Protein AF-0000000077142678 (afdb_homodimer)

Nearest PDB structures (foldseek):
  7cad-assembly1_B  TM=8.757E-01  e=7.107E-11  Mycolicibacterium smegmatis MC2 155
  8ja7-assembly1_B  TM=8.489E-01  e=1.391E-10  Mycobacterium tuberculosis H37Rv
  8hpn-assembly1_B  TM=8.546E-01  e=7.632E-10  Mycolicibacterium smegmatis MC2 155
  8y5f-assembly1_C  TM=8.752E-01  e=1.173E-08  Escherichia coli
  3d31-assembly1_C  TM=8.429E-01  e=1.971E-07  unclassified

pLDDT: mean 82.09, std 16.21, range [27.89, 98.5]

Foldseek 3Di:
DPPPPCVVPPVCPPVVVVVVVVVCVVVLVVLQLVCLLFADPVQAPDPDHDSDGDHGHCVLVCCLVVVVVQPLQAVLLQLLLLLLLVVLLVPQQVVLLVLLPDDPVSSVVLLVVLVVQLPPDLLVLLVVLLVVCVVVVNFAHSVSLSVSLNSNLNSVLNNQNNLLNNLPDCVQQVVCVVVVHDNVRCCVPPSCVSSVVSSVVSSLVSSLCSSQDDSNQVSRRDPRGHLNPVLVVCVVVVNSNNSSSSVNVSCVSVVVSVVVVVVVVVVCVCVSSVVD/DPPPPCVVPPVCPPVVVVVVVVVCVVVLVVLQLVCLLFADPVQAPDPDHDSDGDHGHCVLVCCLVVVVVQPLQAVLLQLLLLLLLVVLLVPQQVVLLVLLPDDPVSSVVLLVVLVVQLPPDLLVLLVVLLVVCVVVVNFAHSVSLSVSLNSNLNSVLNNQNNLLLNLPDCVQQVVCVVVVHDNVRCCVPPSCVSSVVSSVVSSLVSSLCSSQDDSNQVSRRDPRGHLNPVLVVCVVVVNSNNSSSSVNVSCVSVVVSVVVVVVVVVVCVCVSSVVD

Secondary structure (DSSP, 8-state):
-----THHHHHHHHHHHHHHHHHHHHHHHHHHHHHHHHB-HHHHSSSS--SS---B--HHHHHHHHH-TTHHHHHHHHHHHHHHHHHHHHHHHHHHHHHHTS-HHHHHHHHHHHHHHHHS-HHHHHHHHHHHHHHTT-TTSHHHHHHHHHHHHHHHHHHHHHHHHHTS-HHHHHHHHHTT--HHHHIIIIIHHHHHHHHHHHHHHHHHHHHH--HHHHHH-SSS--HHHHHHHHHHTT-HHHHHHHHHHHHHHHHHHHHHHHHHHHTTTTHHHHH-/-----THHHHHHHHHHHHHHHHHHHHHHHHHHHHHHHHB-HHHHSSSS--SS---B--HHHHHHHHH-TTHHHHHHHHHHHHHHHHHHHHHHHHHHHHHHHS-HHHHHHHHHHHHHHHHS-HHHHHHHHHHHHHHTT-TTSHHHHHHHHHHHHHHHHHHHHHHHHHTS-HHHHHHHHHTT--HHHHIIIIIHHHHHHHHHHHHHHHHHHHHH--HHHHHH-SSS--HHHHHHHHHHTT-HHHHHHHHHHHHHHHHHHHHHHHHHHHTTTTHHHHH-

InterPro domains:
  IPR000515 ABC transporter type 1, transmembrane domain MetI-like [PF00528] (94-265)
  IPR000515 ABC transporter type 1, transmembrane domain MetI-like [PS50928] (74-262)
  IPR000515 ABC transporter type 1, transmembrane domain MetI-like [cd06261] (101-259)
  IPR035906 MetI-like superfamily [G3DSA:1.10.3720.10] (2-266)
  IPR035906 MetI-like superfamily [SSF161098] (10-276)
  IPR050901 Binding-protein-dependent ABC transporter permease [PTHR32243] (4-276)

Organism: Thermoanaerobacter italicus (strain DSM 9252 / Ab9) (NCBI:txid580331)

Structure (mmCIF, N/CA/C/O backbone):
data_AF-0000000077142678-model_v1
#
loop_
_entity.id
_entity.type
_entity.pdbx_description
1 polymer 'Binding-protein-dependent transport systems inner membrane component'
#
loop_
_atom_site.group_PDB
_atom_site.id
_atom_site.type_symbol
_atom_site.label_atom_id
_atom_site.label_alt_id
_atom_site.label_comp_id
_atom_site.label_asym_id
_atom_site.label_entity_id
_atom_site.label_seq_id
_atom_site.pdbx_PDB_ins_code
_atom_site.Cartn_x
_atom_site.Cartn_y
_atom_site.Cartn_z
_atom_site.occupancy
_atom_site.B_iso_or_equiv
_atom_site.auth_seq_id
_atom_site.auth_comp_id
_atom_site.auth_asym_id
_atom_site.auth_atom_id
_atom_site.pdbx_PDB_model_num
ATOM 1 N N . MET A 1 1 ? -39.344 22.703 24.969 1 28.28 1 MET A N 1
ATOM 2 C CA . MET A 1 1 ? -39.375 21.438 24.25 1 28.28 1 MET A CA 1
ATOM 3 C C . MET A 1 1 ? -38.25 21.344 23.25 1 28.28 1 MET A C 1
ATOM 5 O O . MET A 1 1 ? -38.156 22.141 22.312 1 28.28 1 MET A O 1
ATOM 9 N N . ARG A 1 2 ? -37.031 21.062 23.641 1 35.22 2 ARG A N 1
ATOM 10 C CA . ARG A 1 2 ? -35.688 21.172 23.062 1 35.22 2 ARG A CA 1
ATOM 11 C C . ARG A 1 2 ? -35.594 20.406 21.734 1 35.22 2 ARG A C 1
ATOM 13 O O . ARG A 1 2 ? -35.938 19.234 21.688 1 35.22 2 ARG A O 1
ATOM 20 N N . LYS A 1 3 ? -35.781 21.188 20.656 1 38.03 3 LYS A N 1
ATOM 21 C CA . LYS A 1 3 ? -35.812 20.734 19.266 1 38.03 3 LYS A CA 1
ATOM 22 C C . LYS A 1 3 ? -34.75 19.672 19.016 1 38.03 3 LYS A C 1
ATOM 24 O O . LYS A 1 3 ? -33.562 19.938 19.156 1 38.03 3 LYS A O 1
ATOM 29 N N . VAL A 1 4 ? -35.031 18.5 19.391 1 41.47 4 VAL A N 1
ATOM 30 C CA . VAL A 1 4 ? -34.281 17.281 19.078 1 41.47 4 VAL A CA 1
ATOM 31 C C . VAL A 1 4 ? -33.844 17.328 17.609 1 41.47 4 VAL A C 1
ATOM 33 O O . VAL A 1 4 ? -34.688 17.391 16.703 1 41.47 4 VAL A O 1
ATOM 36 N N . ASP A 1 5 ? -32.781 18.031 17.328 1 39.75 5 ASP A N 1
ATOM 37 C CA . ASP A 1 5 ? -32.25 18.375 16.016 1 39.75 5 ASP A CA 1
ATOM 38 C C . ASP A 1 5 ? -32.312 17.188 15.062 1 39.75 5 ASP A C 1
ATOM 40 O O . ASP A 1 5 ? -31.688 16.156 15.312 1 39.75 5 ASP A O 1
ATOM 44 N N . ILE A 1 6 ? -33.438 16.922 14.406 1 39.38 6 ILE A N 1
ATOM 45 C CA . ILE A 1 6 ? -33.875 15.992 13.375 1 39.38 6 ILE A CA 1
ATOM 46 C C . ILE A 1 6 ? -32.719 15.617 12.477 1 39.38 6 ILE A C 1
ATOM 48 O O . ILE A 1 6 ? -32.781 14.656 11.711 1 39.38 6 ILE A O 1
ATOM 52 N N . SER A 1 7 ? -31.859 16.562 12.297 1 41.69 7 SER A N 1
ATOM 53 C CA . SER A 1 7 ? -30.672 16.344 11.477 1 41.69 7 SER A CA 1
ATOM 54 C C . SER A 1 7 ? -29.875 15.133 11.969 1 41.69 7 SER A C 1
ATOM 56 O O . SER A 1 7 ? -29.156 14.492 11.195 1 41.69 7 SER A O 1
ATOM 58 N N . GLU A 1 8 ? -29.938 14.828 13.234 1 46.62 8 GLU A N 1
ATOM 59 C CA . GLU A 1 8 ? -29.312 13.68 13.898 1 46.62 8 GLU A CA 1
ATOM 60 C C . GLU A 1 8 ? -29.969 12.375 13.461 1 46.62 8 GLU A C 1
ATOM 62 O O . GLU A 1 8 ? -29.297 11.344 13.359 1 46.62 8 GLU A O 1
ATOM 67 N N . LYS A 1 9 ? -31.328 12.336 13.258 1 45.03 9 LYS A N 1
ATOM 68 C CA . LYS A 1 9 ? -32.062 11.094 13.086 1 45.03 9 LYS A CA 1
ATOM 69 C C . LYS A 1 9 ? -31.859 10.523 11.688 1 45.03 9 LYS A C 1
ATOM 71 O O . LYS A 1 9 ? -31.781 9.305 11.508 1 45.03 9 LYS A O 1
ATOM 76 N N . ILE A 1 10 ? -32.188 11.336 10.703 1 43.81 10 ILE A N 1
ATOM 77 C CA . ILE A 1 10 ? -32.312 10.883 9.32 1 43.81 10 ILE A CA 1
ATOM 78 C C . ILE A 1 10 ? -30.938 10.406 8.828 1 43.81 10 ILE A C 1
ATOM 80 O O . ILE A 1 10 ? -30.844 9.398 8.117 1 43.81 10 ILE A O 1
ATOM 84 N N . SER A 1 11 ? -29.922 11.211 8.984 1 48.31 11 SER A N 1
ATOM 85 C CA . SER A 1 11 ? -28.531 10.953 8.578 1 48.31 11 SER A CA 1
ATOM 86 C C . SER A 1 11 ? -28.078 9.578 9.055 1 48.31 11 SER A C 1
ATOM 88 O O . SER A 1 11 ? -27.203 8.961 8.422 1 48.31 11 SER A O 1
ATOM 90 N N . ASN A 1 12 ? -28.688 9.117 10.078 1 49.88 12 ASN A N 1
ATOM 91 C CA . ASN A 1 12 ? -28.328 7.898 10.805 1 49.88 12 ASN A CA 1
ATOM 92 C C . ASN A 1 12 ? -28.781 6.648 10.055 1 49.88 12 ASN A C 1
ATOM 94 O O . ASN A 1 12 ? -28.062 5.637 10.055 1 49.88 12 ASN A O 1
ATOM 98 N N . THR A 1 13 ? -30.047 6.727 9.492 1 50.91 13 THR A N 1
ATOM 99 C CA . THR A 1 13 ? -30.656 5.441 9.164 1 50.91 13 THR A CA 1
ATOM 100 C C . THR A 1 13 ? -30.047 4.863 7.891 1 50.91 13 THR A C 1
ATOM 102 O O . THR A 1 13 ? -29.734 3.674 7.828 1 50.91 13 THR A O 1
ATOM 105 N N . ALA A 1 14 ? -30.047 5.711 6.848 1 52.66 14 ALA A N 1
ATOM 106 C CA . ALA A 1 14 ? -29.641 5.098 5.582 1 52.66 14 ALA A CA 1
ATOM 107 C C . ALA A 1 14 ? -28.156 4.801 5.562 1 52.66 14 ALA A C 1
ATOM 109 O O . ALA A 1 14 ? -27.703 3.863 4.898 1 52.66 14 ALA A O 1
ATOM 110 N N . TYR A 1 15 ? -27.375 5.547 6.281 1 52.34 15 TYR A N 1
ATOM 111 C CA . TYR A 1 15 ? -25.922 5.469 6.215 1 52.34 15 TYR A CA 1
ATOM 112 C C . TYR A 1 15 ? -25.391 4.32 7.066 1 52.34 15 TYR A C 1
ATOM 114 O O . TYR A 1 15 ? -24.344 3.752 6.773 1 52.34 15 TYR A O 1
ATOM 122 N N . ILE A 1 16 ? -26.266 3.979 8.023 1 58.66 16 ILE A N 1
ATOM 123 C CA . ILE A 1 16 ? -25.906 2.904 8.938 1 58.66 16 ILE A CA 1
ATOM 124 C C . ILE A 1 16 ? -25.844 1.579 8.188 1 58.66 16 ILE A C 1
ATOM 126 O O . ILE A 1 16 ? -24.875 0.837 8.289 1 58.66 16 ILE A O 1
ATOM 130 N N . PRO A 1 17 ? -26.75 1.498 7.281 1 60.91 17 PRO A N 1
ATOM 131 C CA . PRO A 1 17 ? -26.672 0.227 6.559 1 60.91 17 PRO A CA 1
ATOM 132 C C . PRO A 1 17 ? -25.453 0.141 5.652 1 60.91 17 PRO A C 1
ATOM 134 O O . PRO A 1 17 ? -24.828 -0.924 5.535 1 60.91 17 PRO A O 1
ATOM 137 N N . ILE A 1 18 ? -25.125 1.227 5.137 1 59.34 18 ILE A N 1
ATOM 138 C CA . ILE A 1 18 ? -23.984 1.219 4.23 1 59.34 18 ILE A CA 1
ATOM 139 C C . ILE A 1 18 ? -22.703 0.985 5.023 1 59.34 18 ILE A C 1
ATOM 141 O O . ILE A 1 18 ? -21.844 0.214 4.605 1 59.34 18 ILE A O 1
ATOM 145 N N . ALA A 1 19 ? -22.656 1.664 6.098 1 60.16 19 ALA A N 1
ATOM 146 C CA . ALA A 1 19 ? -21.5 1.464 6.965 1 60.16 19 ALA A CA 1
ATOM 147 C C . ALA A 1 19 ? -21.422 0.019 7.445 1 60.16 19 ALA A C 1
ATOM 149 O O . ALA A 1 19 ? -20.328 -0.558 7.52 1 60.16 19 ALA A O 1
ATOM 150 N N . ILE A 1 20 ? -22.484 -0.548 7.707 1 63 20 ILE A N 1
ATOM 151 C CA . ILE A 1 20 ? -22.547 -1.926 8.18 1 63 20 ILE A CA 1
ATOM 152 C C . ILE A 1 20 ? -22.125 -2.879 7.062 1 63 20 ILE A C 1
ATOM 154 O O . ILE A 1 20 ? -21.359 -3.816 7.293 1 63 20 ILE A O 1
ATOM 158 N N . ILE A 1 21 ? -22.547 -2.586 5.941 1 65.31 21 ILE A N 1
ATOM 159 C CA . ILE A 1 21 ? -22.219 -3.438 4.805 1 65.31 21 ILE A CA 1
ATOM 160 C C . ILE A 1 21 ? -20.719 -3.383 4.535 1 65.31 21 ILE A C 1
ATOM 162 O O . ILE A 1 21 ? -20.078 -4.418 4.32 1 65.31 21 ILE A O 1
ATOM 166 N N . ALA A 1 22 ? -20.281 -2.191 4.598 1 61.09 22 ALA A N 1
ATOM 167 C CA . ALA A 1 22 ? -18.844 -2.031 4.379 1 61.09 22 ALA A CA 1
ATOM 168 C C . ALA A 1 22 ? -18.031 -2.756 5.457 1 61.09 22 ALA A C 1
ATOM 170 O O . ALA A 1 22 ? -17.047 -3.422 5.16 1 61.09 22 ALA A O 1
ATOM 171 N N . ALA A 1 23 ? -18.516 -2.643 6.668 1 63.31 23 ALA A N 1
ATOM 172 C CA . ALA A 1 23 ? -17.859 -3.312 7.781 1 63.31 23 ALA A CA 1
ATOM 173 C C . ALA A 1 23 ? -17.922 -4.828 7.621 1 63.31 23 ALA A C 1
ATOM 175 O O . ALA A 1 23 ? -16.922 -5.523 7.863 1 63.31 23 ALA A O 1
ATOM 176 N N . ILE A 1 24 ? -19 -5.293 7.195 1 67 24 ILE A N 1
ATOM 177 C CA . ILE A 1 24 ? -19.188 -6.727 7.016 1 67 24 ILE A CA 1
ATOM 178 C C . ILE A 1 24 ? -18.281 -7.238 5.902 1 67 24 ILE A C 1
ATOM 180 O O . ILE A 1 24 ? -17.625 -8.273 6.051 1 67 24 ILE A O 1
ATOM 184 N N . LEU A 1 25 ? -18.188 -6.488 4.895 1 66.12 25 LEU A N 1
ATOM 185 C CA . LEU A 1 25 ? -17.375 -6.895 3.758 1 66.12 25 LEU A CA 1
ATOM 186 C C . LEU A 1 25 ? -15.898 -6.945 4.145 1 66.12 25 LEU A C 1
ATOM 188 O O . LEU A 1 25 ? -15.148 -7.781 3.631 1 66.12 25 LEU A O 1
ATOM 192 N N . MET A 1 26 ? -15.602 -6.16 5.082 1 63.47 26 MET A N 1
ATOM 193 C CA . MET A 1 26 ? -14.211 -6.098 5.516 1 63.47 26 MET A CA 1
ATOM 194 C C . MET A 1 26 ? -13.891 -7.223 6.488 1 63.47 26 MET A C 1
ATOM 196 O O . MET A 1 26 ? -12.758 -7.723 6.52 1 63.47 26 MET A O 1
ATOM 200 N N . ILE A 1 27 ? -14.875 -7.625 7.27 1 72.94 27 ILE A N 1
ATOM 201 C CA . ILE A 1 27 ? -14.672 -8.586 8.344 1 72.94 27 ILE A CA 1
ATOM 202 C C . ILE A 1 27 ? -14.797 -10.008 7.797 1 72.94 27 ILE A C 1
ATOM 204 O O . ILE A 1 27 ? -14.164 -10.938 8.312 1 72.94 27 ILE A O 1
ATOM 208 N N . ILE A 1 28 ? -15.414 -10.141 6.73 1 78.44 28 ILE A N 1
ATOM 209 C CA . ILE A 1 28 ? -15.734 -11.461 6.195 1 78.44 28 ILE A CA 1
ATOM 210 C C . ILE A 1 28 ? -14.445 -12.195 5.824 1 78.44 28 ILE A C 1
ATOM 212 O O . ILE A 1 28 ? -14.242 -13.344 6.211 1 78.44 28 ILE A O 1
ATOM 216 N N . PRO A 1 29 ? -13.57 -11.531 5.117 1 77.19 29 PRO A N 1
ATOM 217 C CA . PRO A 1 29 ? -12.352 -12.266 4.762 1 77.19 29 PRO A CA 1
ATOM 218 C C . PRO A 1 29 ? -11.523 -12.664 5.98 1 77.19 29 PRO A C 1
ATOM 220 O O . PRO A 1 29 ? -10.914 -13.734 5.996 1 77.19 29 PRO A O 1
ATOM 223 N N . VAL A 1 30 ? -11.492 -11.844 6.898 1 77.75 30 VAL A N 1
ATOM 224 C CA . VAL A 1 30 ? -10.75 -12.125 8.117 1 77.75 30 VAL A CA 1
ATOM 225 C C . VAL A 1 30 ? -11.391 -13.305 8.852 1 77.75 30 VAL A C 1
ATOM 227 O O . VAL A 1 30 ? -10.688 -14.18 9.367 1 77.75 30 VAL A O 1
ATOM 230 N N . TYR A 1 31 ? -12.688 -13.219 8.883 1 81.38 31 TYR A N 1
ATOM 231 C CA . TYR A 1 31 ? -13.438 -14.305 9.508 1 81.38 31 TYR A CA 1
ATOM 232 C C . TYR A 1 31 ? -13.156 -15.633 8.805 1 81.38 31 TYR A C 1
ATOM 234 O O . TYR A 1 31 ? -12.906 -16.641 9.461 1 81.38 31 TYR A O 1
ATOM 242 N N . ILE A 1 32 ? -13.148 -15.68 7.594 1 82.75 32 ILE A N 1
ATOM 243 C CA . ILE A 1 32 ? -12.93 -16.891 6.816 1 82.75 32 ILE A CA 1
ATOM 244 C C . ILE A 1 32 ? -11.508 -17.406 7.059 1 82.75 32 ILE A C 1
ATOM 246 O O . ILE A 1 32 ? -11.297 -18.609 7.195 1 82.75 32 ILE A O 1
ATOM 250 N N . LEU A 1 33 ? -10.609 -16.484 7.023 1 85.12 33 LEU A N 1
ATOM 251 C CA . LEU A 1 33 ? -9.219 -16.828 7.281 1 85.12 33 LEU A CA 1
ATOM 252 C C . LEU A 1 33 ? -9.078 -17.547 8.625 1 85.12 33 LEU A C 1
ATOM 254 O O . LEU A 1 33 ? -8.445 -18.594 8.711 1 85.12 33 LEU A O 1
ATOM 258 N N . PHE A 1 34 ? -9.656 -17.031 9.602 1 86.06 34 PHE A N 1
ATOM 259 C CA . PHE A 1 34 ? -9.547 -17.578 10.945 1 86.06 34 PHE A CA 1
ATOM 260 C C . PHE A 1 34 ? -10.273 -18.922 11.039 1 86.06 34 PHE A C 1
ATOM 262 O O . PHE A 1 34 ? -9.758 -19.875 11.625 1 86.06 34 PHE A O 1
ATOM 269 N N . ILE A 1 35 ? -11.406 -19.016 10.453 1 87.12 35 ILE A N 1
ATOM 270 C CA . ILE A 1 35 ? -12.188 -20.234 10.523 1 87.12 35 ILE A CA 1
ATOM 271 C C . ILE A 1 35 ? -11.461 -21.344 9.766 1 87.12 35 ILE A C 1
ATOM 273 O O . ILE A 1 35 ? -11.445 -22.5 10.203 1 87.12 35 ILE A O 1
ATOM 277 N N . THR A 1 36 ? -10.867 -20.984 8.703 1 87.62 36 THR A N 1
ATOM 278 C CA . THR A 1 36 ? -10.156 -21.984 7.906 1 87.62 36 THR A CA 1
ATOM 279 C C . THR A 1 36 ? -8.93 -22.5 8.656 1 87.62 36 THR A C 1
ATOM 281 O O . THR A 1 36 ? -8.57 -23.672 8.539 1 87.62 36 THR A O 1
ATOM 284 N N . SER A 1 37 ? -8.281 -21.656 9.406 1 92.12 37 SER A N 1
ATOM 285 C CA . SER A 1 37 ? -7.078 -22.062 10.141 1 92.12 37 SER A CA 1
ATOM 286 C C . SER A 1 37 ? -7.418 -23.016 11.273 1 92.12 37 SER A C 1
ATOM 288 O O . SER A 1 37 ? -6.531 -23.688 11.805 1 92.12 37 SER A O 1
ATOM 290 N N . PHE A 1 38 ? -8.719 -23.141 11.617 1 93.62 38 PHE A N 1
ATOM 291 C CA . PHE A 1 38 ? -9.133 -24 12.711 1 93.62 38 PHE A CA 1
ATOM 292 C C . PHE A 1 38 ? -10.086 -25.094 12.219 1 93.62 38 PHE A C 1
ATOM 294 O O . PHE A 1 38 ? -10.539 -25.922 13.008 1 93.62 38 PHE A O 1
ATOM 301 N N . ALA A 1 39 ? -10.336 -25.094 11.039 1 90.5 39 ALA A N 1
ATOM 302 C CA . ALA A 1 39 ? -11.367 -25.984 10.508 1 90.5 39 ALA A CA 1
ATOM 303 C C . ALA A 1 39 ? -10.82 -27.391 10.328 1 90.5 39 ALA A C 1
ATOM 305 O O . ALA A 1 39 ? -9.625 -27.578 10.07 1 90.5 39 ALA A O 1
ATOM 306 N N . MET A 1 40 ? -11.758 -28.344 10.391 1 91.19 40 MET A N 1
ATOM 307 C CA . MET A 1 40 ? -11.438 -29.703 9.953 1 91.19 40 MET A CA 1
ATOM 308 C C . MET A 1 40 ? -11.391 -29.781 8.43 1 91.19 40 MET A C 1
ATOM 310 O O . MET A 1 40 ? -12.227 -29.188 7.746 1 91.19 40 MET A O 1
ATOM 314 N N . PRO A 1 41 ? -10.359 -30.391 8.016 1 87.69 41 PRO A N 1
ATOM 315 C CA . PRO A 1 41 ? -10.211 -30.453 6.559 1 87.69 41 PRO A CA 1
ATOM 316 C C . PRO A 1 41 ? -11.492 -30.891 5.852 1 87.69 41 PRO A C 1
ATOM 318 O O . PRO A 1 41 ? -11.812 -30.375 4.773 1 87.69 41 PRO A O 1
ATOM 321 N N . SER A 1 42 ? -12.273 -31.75 6.406 1 84.75 42 SER A N 1
ATOM 322 C CA . SER A 1 42 ? -13.492 -32.281 5.801 1 84.75 42 SER A CA 1
ATOM 323 C C . SER A 1 42 ? -14.562 -31.188 5.676 1 84.75 42 SER A C 1
ATOM 325 O O . SER A 1 42 ? -15.453 -31.281 4.828 1 84.75 42 SER A O 1
ATOM 327 N N . ASP A 1 43 ? -14.438 -30.156 6.469 1 82.94 43 ASP A N 1
ATOM 328 C CA . ASP A 1 43 ? -15.438 -29.109 6.48 1 82.94 43 ASP A CA 1
ATOM 329 C C . ASP A 1 43 ? -15.172 -28.078 5.375 1 82.94 43 ASP A C 1
ATOM 331 O O . ASP A 1 43 ? -16.078 -27.344 4.973 1 82.94 43 ASP A O 1
ATOM 335 N N . ILE A 1 44 ? -13.977 -28.078 4.93 1 78.81 44 ILE A N 1
ATOM 336 C CA . ILE A 1 44 ? -13.562 -27.062 3.967 1 78.81 44 ILE A CA 1
ATOM 337 C C . ILE A 1 44 ? -13.43 -27.688 2.58 1 78.81 44 ILE A C 1
ATOM 339 O O . ILE A 1 44 ? -13.805 -27.062 1.578 1 78.81 44 ILE A O 1
ATOM 343 N N . LEU A 1 45 ? -12.859 -28.812 2.625 1 76.88 45 LEU A N 1
ATOM 344 C CA . LEU A 1 45 ? -12.586 -29.484 1.351 1 76.88 45 LEU A CA 1
ATOM 345 C C . LEU A 1 45 ? -13.836 -30.172 0.82 1 76.88 45 LEU A C 1
ATOM 347 O O . LEU A 1 45 ? -13.906 -31.406 0.784 1 76.88 45 LEU A O 1
ATOM 351 N N . LYS A 1 46 ? -14.898 -29.469 0.718 1 74 46 LYS A N 1
ATOM 352 C CA . LYS A 1 46 ? -16.141 -29.953 0.125 1 74 46 LYS A CA 1
ATOM 353 C C . LYS A 1 46 ? -16.625 -29 -0.979 1 74 46 LYS A C 1
ATOM 355 O O . LYS A 1 46 ? -16.203 -27.844 -1.038 1 74 46 LYS A O 1
ATOM 360 N N . PRO A 1 47 ? -17.375 -29.562 -1.835 1 68.25 47 PRO A N 1
ATOM 361 C CA . PRO A 1 47 ? -17.812 -28.75 -2.975 1 68.25 47 PRO A CA 1
ATOM 362 C C . PRO A 1 47 ? -18.469 -27.438 -2.551 1 68.25 47 PRO A C 1
ATOM 364 O O . PRO A 1 47 ? -18.281 -26.406 -3.207 1 68.25 47 PRO A O 1
ATOM 367 N N . HIS A 1 48 ? -19.219 -27.5 -1.458 1 69.25 48 HIS A N 1
ATOM 368 C CA . HIS A 1 48 ? -19.844 -26.297 -0.897 1 69.25 48 HIS A CA 1
ATOM 369 C C . HIS A 1 48 ? -19.406 -26.078 0.547 1 69.25 48 HIS A C 1
ATOM 371 O O . HIS A 1 48 ? -20.078 -26.531 1.479 1 69.25 48 HIS A O 1
ATOM 377 N N . PRO A 1 49 ? -18.234 -25.391 0.623 1 65.44 49 PRO A N 1
ATOM 378 C CA . PRO A 1 49 ? -17.734 -25.219 1.985 1 65.44 49 PRO A CA 1
ATOM 379 C C . PRO A 1 49 ? -18.672 -24.406 2.865 1 65.44 49 PRO A C 1
ATOM 381 O O . PRO A 1 49 ? -19.328 -23.469 2.379 1 65.44 49 PRO A O 1
ATOM 384 N N . ASP A 1 50 ? -18.75 -24.766 4.066 1 67.31 50 ASP A N 1
ATOM 385 C CA . ASP A 1 50 ? -19.609 -24.109 5.031 1 67.31 50 ASP A CA 1
ATOM 386 C C . ASP A 1 50 ? -19.047 -22.75 5.43 1 67.31 50 ASP A C 1
ATOM 388 O O . ASP A 1 50 ? -17.828 -22.594 5.59 1 67.31 50 ASP A O 1
ATOM 392 N N . PHE A 1 51 ? -19.922 -21.859 5.383 1 73.69 51 PHE A N 1
ATOM 393 C CA . PHE A 1 51 ? -19.516 -20.531 5.863 1 73.69 51 PHE A CA 1
ATOM 394 C C . PHE A 1 51 ? -19.328 -20.547 7.375 1 73.69 51 PHE A C 1
ATOM 396 O O . PHE A 1 51 ? -18.469 -19.844 7.902 1 73.69 51 PHE A O 1
ATOM 403 N N . PHE A 1 52 ? -20.047 -21.375 7.945 1 78.12 52 PHE A N 1
ATOM 404 C CA . PHE A 1 52 ? -19.922 -21.562 9.383 1 78.12 52 PHE A CA 1
ATOM 405 C C . PHE A 1 52 ? -19.422 -22.969 9.711 1 78.12 52 PHE A C 1
ATOM 407 O O . PHE A 1 52 ? -19.984 -23.953 9.242 1 78.12 52 PHE A O 1
ATOM 414 N N . ILE A 1 53 ? -18.266 -23.016 10.391 1 77.12 53 ILE A N 1
ATOM 415 C CA . ILE A 1 53 ? -17.734 -24.312 10.766 1 77.12 53 ILE A CA 1
ATOM 416 C C . ILE A 1 53 ? -18.219 -24.688 12.172 1 77.12 53 ILE A C 1
ATOM 418 O O . ILE A 1 53 ? -18.391 -23.812 13.023 1 77.12 53 ILE A O 1
ATOM 422 N N . THR A 1 54 ? -18.453 -26.047 12.281 1 79.69 54 THR A N 1
ATOM 423 C CA . THR A 1 54 ? -18.969 -26.516 13.562 1 79.69 54 THR A CA 1
ATOM 424 C C . THR A 1 54 ? -17.891 -27.297 14.32 1 79.69 54 THR A C 1
ATOM 426 O O . THR A 1 54 ? -18 -27.5 15.531 1 79.69 54 THR A O 1
ATOM 429 N N . ARG A 1 55 ? -16.969 -27.875 13.719 1 88.5 55 ARG A N 1
ATOM 430 C CA . ARG A 1 55 ? -15.875 -28.594 14.352 1 88.5 55 ARG A CA 1
ATOM 431 C C . ARG A 1 55 ? -14.555 -27.859 14.188 1 88.5 55 ARG A C 1
ATOM 433 O O . ARG A 1 55 ? -14.242 -27.359 13.102 1 88.5 55 ARG A O 1
ATOM 440 N N . PHE A 1 56 ? -13.812 -27.688 15.383 1 92.56 56 PHE A N 1
ATOM 441 C CA . PHE A 1 56 ? -12.555 -26.953 15.414 1 92.56 56 PHE A CA 1
ATOM 442 C C . PHE A 1 56 ? -11.391 -27.891 15.766 1 92.56 56 PHE A C 1
ATOM 444 O O . PHE A 1 56 ? -11.57 -28.859 16.5 1 92.56 56 PHE A O 1
ATOM 451 N N . THR A 1 57 ? -10.266 -27.641 15.125 1 94.25 57 THR A N 1
ATOM 452 C CA . THR A 1 57 ? -9.039 -28.359 15.461 1 94.25 57 THR A CA 1
ATOM 453 C C . THR A 1 57 ? -7.863 -27.406 15.594 1 94.25 57 THR A C 1
ATOM 455 O O . THR A 1 57 ? -7.867 -26.312 15 1 94.25 57 THR A O 1
ATOM 458 N N . LEU A 1 58 ? -6.91 -27.781 16.406 1 95.06 58 LEU A N 1
ATOM 459 C CA . LEU A 1 58 ? -5.68 -27.016 16.547 1 95.06 58 LEU A CA 1
ATOM 460 C C . LEU A 1 58 ? -4.527 -27.703 15.805 1 95.06 58 LEU A C 1
ATOM 462 O O . LEU A 1 58 ? -3.381 -27.25 15.898 1 95.06 58 LEU A O 1
ATOM 466 N N . ASP A 1 59 ? -4.824 -28.656 15.047 1 95.31 59 ASP A N 1
ATOM 467 C CA . ASP A 1 59 ? -3.809 -29.469 14.391 1 95.31 59 ASP A CA 1
ATOM 468 C C . ASP A 1 59 ? -3.004 -28.641 13.391 1 95.31 59 ASP A C 1
ATOM 470 O O . ASP A 1 59 ? -1.789 -28.812 13.273 1 95.31 59 ASP A O 1
ATOM 474 N N . HIS A 1 60 ? -3.652 -27.781 12.695 1 95.38 60 HIS A N 1
ATOM 475 C CA . HIS A 1 60 ? -2.953 -26.953 11.711 1 95.38 60 HIS A CA 1
ATOM 476 C C . HIS A 1 60 ? -1.937 -26.047 12.383 1 95.38 60 HIS A C 1
ATOM 478 O O . HIS A 1 60 ? -0.823 -25.875 11.883 1 95.38 60 HIS A O 1
ATOM 484 N N . TRP A 1 61 ? -2.367 -25.531 13.477 1 96.06 61 TRP A N 1
ATOM 485 C CA . TRP A 1 61 ? -1.48 -24.656 14.242 1 96.06 61 TRP A CA 1
ATOM 486 C C . TRP A 1 61 ? -0.311 -25.453 14.82 1 96.06 61 TRP A C 1
ATOM 488 O O . TRP A 1 61 ? 0.838 -25.016 14.758 1 96.06 61 TRP A O 1
ATOM 498 N N . LYS A 1 62 ? -0.635 -26.578 15.328 1 96.12 62 LYS A N 1
ATOM 499 C CA . LYS A 1 62 ? 0.419 -27.438 15.859 1 96.12 62 LYS A CA 1
ATOM 500 C C . LYS A 1 62 ? 1.422 -27.812 14.766 1 96.12 62 LYS A C 1
ATOM 502 O O . LYS A 1 62 ? 2.635 -27.734 14.984 1 96.12 62 LYS A O 1
ATOM 507 N N . ASP A 1 63 ? 0.929 -28.172 13.68 1 94.62 63 ASP A N 1
ATOM 508 C CA . ASP A 1 63 ? 1.78 -28.562 12.562 1 94.62 63 ASP A CA 1
ATOM 509 C C . ASP A 1 63 ? 2.691 -27.422 12.125 1 94.62 63 ASP A C 1
ATOM 511 O O . ASP A 1 63 ? 3.889 -27.625 11.906 1 94.62 63 ASP A O 1
ATOM 515 N N . VAL A 1 64 ? 2.158 -26.25 12.008 1 95 64 VAL A N 1
ATOM 516 C CA . VAL A 1 64 ? 2.904 -25.078 11.547 1 95 64 VAL A CA 1
ATOM 517 C C . VAL A 1 64 ? 3.994 -24.734 12.555 1 95 64 VAL A C 1
ATOM 519 O O . VAL A 1 64 ? 5.145 -24.5 12.18 1 95 64 VAL A O 1
ATOM 522 N N . PHE A 1 65 ? 3.729 -24.812 13.828 1 95.88 65 PHE A N 1
ATOM 523 C CA . PHE A 1 65 ? 4.684 -24.391 14.844 1 95.88 65 PHE A CA 1
ATOM 524 C C . PHE A 1 65 ? 5.691 -25.484 15.133 1 95.88 65 PHE A C 1
ATOM 526 O O . PHE A 1 65 ? 6.875 -25.219 15.352 1 95.88 65 PHE A O 1
ATOM 533 N N . LEU A 1 66 ? 5.254 -26.703 15.07 1 94.88 66 LEU A N 1
ATOM 534 C CA . LEU A 1 66 ? 6.133 -27.828 15.398 1 94.88 66 LEU A CA 1
ATOM 535 C C . LEU A 1 66 ? 7.055 -28.156 14.234 1 94.88 66 LEU A C 1
ATOM 537 O O . LEU A 1 66 ? 8.156 -28.656 14.43 1 94.88 66 LEU A O 1
ATOM 541 N N . SER A 1 67 ? 6.605 -27.875 13.062 1 93.38 67 SER A N 1
ATOM 542 C CA . SER A 1 67 ? 7.469 -28.109 11.906 1 93.38 67 SER A CA 1
ATOM 543 C C . SER A 1 67 ? 8.719 -27.234 11.961 1 93.38 67 SER A C 1
ATOM 545 O O . SER A 1 67 ? 9.742 -27.578 11.375 1 93.38 67 SER A O 1
ATOM 547 N N . GLY A 1 68 ? 8.586 -26.062 12.625 1 92.81 68 GLY A N 1
ATOM 548 C CA . GLY A 1 68 ? 9.703 -25.125 12.727 1 92.81 68 GLY A CA 1
ATOM 549 C C . GLY A 1 68 ? 9.852 -24.25 11.508 1 92.81 68 GLY A C 1
ATOM 550 O O . GLY A 1 68 ? 10.586 -23.25 11.539 1 92.81 68 GLY A O 1
ATOM 551 N N . ASN A 1 69 ? 9.094 -24.484 10.461 1 94.44 69 ASN A N 1
ATOM 552 C CA . ASN A 1 69 ? 9.227 -23.797 9.18 1 94.44 69 ASN A CA 1
ATOM 553 C C . ASN A 1 69 ? 8.758 -22.344 9.266 1 94.44 69 ASN A C 1
ATOM 555 O O . ASN A 1 69 ? 9.086 -21.516 8.414 1 94.44 69 ASN A O 1
ATOM 559 N N . ILE A 1 70 ? 8.031 -22.047 10.305 1 95.88 70 ILE A N 1
ATOM 560 C CA . ILE A 1 70 ? 7.457 -20.719 10.414 1 95.88 70 ILE A CA 1
ATOM 561 C C . ILE A 1 70 ? 8.484 -19.766 11.031 1 95.88 70 ILE A C 1
ATOM 563 O O . ILE A 1 70 ? 8.43 -18.547 10.805 1 95.88 70 ILE A O 1
ATOM 567 N N . TRP A 1 71 ? 9.438 -20.188 11.727 1 96.69 71 TRP A N 1
ATOM 568 C CA . TRP A 1 71 ? 10.258 -19.344 12.586 1 96.69 71 TRP A CA 1
ATOM 569 C C . TRP A 1 71 ? 11.234 -18.516 11.758 1 96.69 71 TRP A C 1
ATOM 571 O O . TRP A 1 71 ? 11.383 -17.312 11.984 1 96.69 71 TRP A O 1
ATOM 581 N N . PRO A 1 72 ? 11.883 -19.125 10.773 1 96.81 72 PRO A N 1
ATOM 582 C CA . PRO A 1 72 ? 12.82 -18.312 9.992 1 96.81 72 PRO A CA 1
ATOM 583 C C . PRO A 1 72 ? 12.141 -17.156 9.258 1 96.81 72 PRO A C 1
ATOM 585 O O . PRO A 1 72 ? 12.562 -16 9.391 1 96.81 72 PRO A O 1
ATOM 588 N N . PRO A 1 73 ? 11.039 -17.422 8.555 1 97.31 73 PRO A N 1
ATOM 589 C CA . PRO A 1 73 ? 10.383 -16.297 7.898 1 97.31 73 PRO A CA 1
ATOM 590 C C . PRO A 1 73 ? 9.812 -15.281 8.891 1 97.31 73 PRO A C 1
ATOM 592 O O . PRO A 1 73 ? 9.781 -14.086 8.609 1 97.31 73 PRO A O 1
ATOM 595 N N . PHE A 1 74 ? 9.367 -15.766 9.984 1 97.19 74 PHE A N 1
ATOM 596 C CA . PHE A 1 74 ? 8.891 -14.875 11.031 1 97.19 74 PHE A CA 1
ATOM 597 C C . PHE A 1 74 ? 10.008 -13.953 11.508 1 97.19 74 PHE A C 1
ATOM 599 O O . PHE A 1 74 ? 9.812 -12.734 11.594 1 97.19 74 PHE A O 1
ATOM 606 N N . LYS A 1 75 ? 11.086 -14.492 11.828 1 97.25 75 LYS A N 1
ATOM 607 C CA . LYS A 1 75 ? 12.234 -13.719 12.281 1 97.25 75 LYS A CA 1
ATOM 608 C C . LYS A 1 75 ? 12.68 -12.719 11.219 1 97.25 75 LYS A C 1
ATOM 610 O O . LYS A 1 75 ? 12.977 -11.562 11.531 1 97.25 75 LYS A O 1
ATOM 615 N N . LYS A 1 76 ? 12.719 -13.18 10.016 1 98 76 LYS A N 1
ATOM 616 C CA . LYS A 1 76 ? 13.148 -12.297 8.93 1 98 76 LYS A CA 1
ATOM 617 C C . LYS A 1 76 ? 12.211 -11.102 8.797 1 98 76 LYS A C 1
ATOM 619 O O . LYS A 1 76 ? 12.664 -9.961 8.727 1 98 76 LYS A O 1
ATOM 624 N N . SER A 1 77 ? 10.906 -11.375 8.766 1 97.62 77 SER A N 1
ATOM 625 C CA . SER A 1 77 ? 9.93 -10.297 8.672 1 97.62 77 SER A CA 1
ATOM 626 C C . SER A 1 77 ? 10.055 -9.344 9.859 1 97.62 77 SER A C 1
ATOM 628 O O . SER A 1 77 ? 10 -8.125 9.695 1 97.62 77 SER A O 1
ATOM 630 N N . PHE A 1 78 ? 10.234 -9.906 11.008 1 97.25 78 PHE A N 1
ATOM 631 C CA . PHE A 1 78 ? 10.297 -9.109 12.227 1 97.25 78 PHE A CA 1
ATOM 632 C C . PHE A 1 78 ? 11.531 -8.211 12.219 1 97.25 78 PHE A C 1
ATOM 634 O O . PHE A 1 78 ? 11.438 -7.016 12.516 1 97.25 78 PHE A O 1
ATOM 641 N N . VAL A 1 79 ? 12.641 -8.734 11.922 1 98.25 79 VAL A N 1
ATOM 642 C CA . VAL A 1 79 ? 13.898 -7.988 11.93 1 98.25 79 VAL A CA 1
ATOM 643 C C . VAL A 1 79 ? 13.875 -6.914 10.844 1 98.25 79 VAL A C 1
ATOM 645 O O . VAL A 1 79 ? 14.242 -5.762 11.094 1 98.25 79 VAL A O 1
ATOM 648 N N . VAL A 1 80 ? 13.445 -7.258 9.656 1 98.38 80 VAL A N 1
ATOM 649 C CA . VAL A 1 80 ? 13.398 -6.312 8.547 1 98.38 80 VAL A CA 1
ATOM 650 C C . VAL A 1 80 ? 12.445 -5.168 8.883 1 98.38 80 VAL A C 1
ATOM 652 O O . VAL A 1 80 ? 12.773 -3.998 8.672 1 98.38 80 VAL A O 1
ATOM 655 N N . ALA A 1 81 ? 11.281 -5.52 9.414 1 97.81 81 ALA A N 1
ATOM 656 C CA . ALA A 1 81 ? 10.305 -4.488 9.758 1 97.81 81 ALA A CA 1
ATOM 657 C C . ALA A 1 81 ? 10.844 -3.559 10.844 1 97.81 81 ALA A C 1
ATOM 659 O O . ALA A 1 81 ? 10.688 -2.34 10.758 1 97.81 81 ALA A O 1
ATOM 660 N N . THR A 1 82 ? 11.484 -4.137 11.828 1 97.88 82 THR A N 1
ATOM 661 C CA . THR A 1 82 ? 11.992 -3.357 12.945 1 97.88 82 THR A CA 1
ATOM 662 C C . THR A 1 82 ? 13.148 -2.459 12.5 1 97.88 82 THR A C 1
ATOM 664 O O . THR A 1 82 ? 13.172 -1.269 12.82 1 97.88 82 THR A O 1
ATOM 667 N N . MET A 1 83 ? 14.055 -2.994 11.773 1 98.5 83 MET A N 1
ATOM 668 C CA . MET A 1 83 ? 15.188 -2.213 11.297 1 98.5 83 MET A CA 1
ATOM 669 C C . MET A 1 83 ? 14.734 -1.117 10.344 1 98.5 83 MET A C 1
ATOM 671 O O . MET A 1 83 ? 15.227 0.011 10.398 1 98.5 83 MET A O 1
ATOM 675 N N . THR A 1 84 ? 13.797 -1.441 9.422 1 98.06 84 THR A N 1
ATOM 676 C CA . THR A 1 84 ? 13.25 -0.446 8.516 1 98.06 84 THR A CA 1
ATOM 677 C C . THR A 1 84 ? 12.617 0.708 9.289 1 98.06 84 THR A C 1
ATOM 679 O O . THR A 1 84 ? 12.828 1.875 8.953 1 98.06 84 THR A O 1
ATOM 682 N N . THR A 1 85 ? 11.922 0.333 10.328 1 97.69 85 THR A N 1
ATOM 683 C CA . THR A 1 85 ? 11.234 1.337 11.133 1 97.69 85 THR A CA 1
ATOM 684 C C . THR A 1 85 ? 12.234 2.246 11.836 1 97.69 85 THR A C 1
ATOM 686 O O . THR A 1 85 ? 12.109 3.471 11.797 1 97.69 85 THR A O 1
ATOM 689 N N . ILE A 1 86 ? 13.211 1.691 12.453 1 97.94 86 ILE A N 1
ATOM 690 C CA . ILE A 1 86 ? 14.211 2.447 13.195 1 97.94 86 ILE A CA 1
ATOM 691 C C . ILE A 1 86 ? 14.938 3.406 12.258 1 97.94 86 ILE A C 1
ATOM 693 O O . ILE A 1 86 ? 15.039 4.605 12.531 1 97.94 86 ILE A O 1
ATOM 697 N N . ILE A 1 87 ? 15.359 2.941 11.164 1 96.44 87 ILE A N 1
ATOM 698 C CA . ILE A 1 87 ? 16.125 3.752 10.219 1 96.44 87 ILE A CA 1
ATOM 699 C C . ILE A 1 87 ? 15.219 4.816 9.602 1 96.44 87 ILE A C 1
ATOM 701 O O . ILE A 1 87 ? 15.625 5.973 9.453 1 96.44 87 ILE A O 1
ATOM 705 N N . ALA A 1 88 ? 14 4.441 9.266 1 95 88 ALA A N 1
ATOM 706 C CA . ALA A 1 88 ? 13.055 5.387 8.68 1 95 88 ALA A CA 1
ATOM 707 C C . ALA A 1 88 ? 12.781 6.555 9.625 1 95 88 ALA A C 1
ATOM 709 O O . ALA A 1 88 ? 12.766 7.715 9.203 1 95 88 ALA A O 1
ATOM 710 N N . ILE A 1 89 ? 12.594 6.23 10.875 1 94.75 89 ILE A N 1
ATOM 711 C CA . ILE A 1 89 ? 12.266 7.27 11.844 1 94.75 89 ILE A CA 1
ATOM 712 C C . ILE A 1 89 ? 13.477 8.172 12.062 1 94.75 89 ILE A C 1
ATOM 714 O O . ILE A 1 89 ? 13.344 9.398 12.125 1 94.75 89 ILE A O 1
ATOM 718 N N . ILE A 1 90 ? 14.648 7.621 12.18 1 92.94 90 ILE A N 1
ATOM 719 C CA . ILE A 1 90 ? 15.883 8.375 12.422 1 92.94 90 ILE A CA 1
ATOM 720 C C . ILE A 1 90 ? 16.125 9.352 11.273 1 92.94 90 ILE A C 1
ATOM 722 O O . ILE A 1 90 ? 16.547 10.484 11.492 1 92.94 90 ILE A O 1
ATOM 726 N N . ILE A 1 91 ? 15.75 8.961 10.07 1 90.12 91 ILE A N 1
ATOM 727 C CA . ILE A 1 91 ? 16.016 9.789 8.898 1 90.12 91 ILE A CA 1
ATOM 728 C C . ILE A 1 91 ? 14.844 10.727 8.648 1 90.12 91 ILE A C 1
ATOM 730 O O . ILE A 1 91 ? 15.039 11.922 8.422 1 90.12 91 ILE A O 1
ATOM 734 N N . ALA A 1 92 ? 13.633 10.211 8.75 1 91.81 92 ALA A N 1
ATOM 735 C CA . ALA A 1 92 ? 12.445 10.969 8.344 1 91.81 92 ALA A CA 1
ATOM 736 C C . ALA A 1 92 ? 12.102 12.047 9.367 1 91.81 92 ALA A C 1
ATOM 738 O O . ALA A 1 92 ? 11.609 13.117 9.008 1 91.81 92 ALA A O 1
ATOM 739 N N . ALA A 1 93 ? 12.32 11.773 10.625 1 91.12 93 ALA A N 1
ATOM 740 C CA . ALA A 1 93 ? 11.891 12.711 11.656 1 91.12 93 ALA A CA 1
ATOM 741 C C . ALA A 1 93 ? 12.602 14.055 11.508 1 91.12 93 ALA A C 1
ATOM 743 O O . ALA A 1 93 ? 11.961 15.094 11.367 1 91.12 93 ALA A O 1
ATOM 744 N N . PRO A 1 94 ? 13.93 14.078 11.539 1 87.44 94 PRO A N 1
ATOM 745 C CA . PRO A 1 94 ? 14.594 15.375 11.352 1 87.44 94 PRO A CA 1
ATOM 746 C C . PRO A 1 94 ? 14.266 16 10 1 87.44 94 PRO A C 1
ATOM 748 O O . PRO A 1 94 ? 14.117 17.234 9.906 1 87.44 94 PRO A O 1
ATOM 751 N N . ALA A 1 95 ? 14.164 15.203 8.938 1 86.88 95 ALA A N 1
ATOM 752 C CA . ALA A 1 95 ? 13.836 15.734 7.617 1 86.88 95 ALA A CA 1
ATOM 753 C C . ALA A 1 95 ? 12.453 16.375 7.605 1 86.88 95 ALA A C 1
ATOM 755 O O . ALA A 1 95 ? 12.266 17.453 7.039 1 86.88 95 ALA A O 1
ATOM 756 N N . ALA A 1 96 ? 11.531 15.656 8.18 1 90.25 96 ALA A N 1
ATOM 757 C CA . ALA A 1 96 ? 10.156 16.156 8.227 1 90.25 96 ALA A CA 1
ATOM 758 C C . ALA A 1 96 ? 10.07 17.453 9.023 1 90.25 96 ALA A C 1
ATOM 760 O O . ALA A 1 96 ? 9.266 18.328 8.703 1 90.25 96 ALA A O 1
ATOM 761 N N . TYR A 1 97 ? 10.82 17.578 10.062 1 88.75 97 TYR A N 1
ATOM 762 C CA . TYR A 1 97 ? 10.867 18.812 10.844 1 88.75 97 TYR A CA 1
ATOM 763 C C . TYR A 1 97 ? 11.312 19.984 9.977 1 88.75 97 TYR A C 1
ATOM 765 O O . TYR A 1 97 ? 10.68 21.047 9.992 1 88.75 97 TYR A O 1
ATOM 773 N N . VAL A 1 98 ? 12.352 19.734 9.297 1 85.44 98 VAL A N 1
ATOM 774 C CA . VAL A 1 98 ? 12.883 20.781 8.43 1 85.44 98 VAL A CA 1
ATOM 775 C C . VAL A 1 98 ? 11.852 21.141 7.367 1 85.44 98 VAL A C 1
ATOM 777 O O . VAL A 1 98 ? 11.617 22.328 7.102 1 85.44 98 VAL A O 1
ATOM 780 N N . ILE A 1 99 ? 11.258 20.203 6.762 1 86 99 ILE A N 1
ATOM 781 C CA . ILE A 1 99 ? 10.273 20.422 5.711 1 86 99 ILE A CA 1
ATOM 782 C C . ILE A 1 99 ? 9.078 21.203 6.27 1 86 99 ILE A C 1
ATOM 784 O O . ILE A 1 99 ? 8.562 22.109 5.617 1 86 99 ILE A O 1
ATOM 788 N N . ALA A 1 100 ? 8.711 20.859 7.465 1 86.62 100 ALA A N 1
ATOM 789 C CA . ALA A 1 100 ? 7.559 21.484 8.109 1 86.62 100 ALA A CA 1
ATOM 790 C C . ALA A 1 100 ? 7.809 22.984 8.328 1 86.62 100 ALA A C 1
ATOM 792 O O . ALA A 1 100 ? 6.859 23.766 8.453 1 86.62 100 ALA A O 1
ATOM 793 N N . ARG A 1 101 ? 9.023 23.375 8.383 1 85.62 101 ARG A N 1
ATOM 794 C CA . ARG A 1 101 ? 9.375 24.766 8.695 1 85.62 101 ARG A CA 1
ATOM 795 C C . ARG A 1 101 ? 9.719 25.547 7.434 1 85.62 101 ARG A C 1
ATOM 797 O O . ARG A 1 101 ? 10 26.734 7.496 1 85.62 101 ARG A O 1
ATOM 804 N N . LEU A 1 102 ? 9.719 24.922 6.34 1 83.38 102 LEU A N 1
ATOM 805 C CA . LEU A 1 102 ? 9.984 25.594 5.07 1 83.38 102 LEU A CA 1
ATOM 806 C C . LEU A 1 102 ? 8.812 26.484 4.684 1 83.38 102 LEU A C 1
ATOM 808 O O . LEU A 1 102 ? 7.691 26.297 5.16 1 83.38 102 LEU A O 1
ATOM 812 N N . PRO A 1 103 ? 9.258 27.5 3.824 1 84 103 PRO A N 1
ATOM 813 C CA . PRO A 1 103 ? 8.156 28.297 3.293 1 84 103 PRO A CA 1
ATOM 814 C C . PRO A 1 103 ? 7.133 27.453 2.527 1 84 103 PRO A C 1
ATOM 816 O O . PRO A 1 103 ? 7.492 26.438 1.927 1 84 103 PRO A O 1
ATOM 819 N N . TRP A 1 104 ? 5.988 27.922 2.484 1 80.62 104 TRP A N 1
ATOM 820 C CA . TRP A 1 104 ? 4.832 27.188 1.993 1 80.62 104 TRP A CA 1
ATOM 821 C C . TRP A 1 104 ? 5.07 26.688 0.568 1 80.62 104 TRP A C 1
ATOM 823 O O . TRP A 1 104 ? 4.777 25.531 0.245 1 80.62 104 TRP A O 1
ATOM 833 N N . LYS A 1 105 ? 5.625 27.453 -0.3 1 77.44 105 LYS A N 1
ATOM 834 C CA . LYS A 1 105 ? 5.805 27.078 -1.702 1 77.44 105 LYS A CA 1
ATOM 835 C C . LYS A 1 105 ? 6.789 25.922 -1.847 1 77.44 105 LYS A C 1
ATOM 837 O O . LYS A 1 105 ? 6.551 25 -2.619 1 77.44 105 LYS A O 1
ATOM 842 N N . ILE A 1 106 ? 7.793 25.969 -1.093 1 78.38 106 ILE A N 1
ATOM 843 C CA . ILE A 1 106 ? 8.805 24.922 -1.16 1 78.38 106 ILE A CA 1
ATOM 844 C C . ILE A 1 106 ? 8.297 23.672 -0.445 1 78.38 106 ILE A C 1
ATOM 846 O O . ILE A 1 106 ? 8.469 22.562 -0.937 1 78.38 106 ILE A O 1
ATOM 850 N N . LYS A 1 107 ? 7.629 23.875 0.659 1 81.44 107 LYS A N 1
ATOM 851 C CA . LYS A 1 107 ? 7.074 22.766 1.431 1 81.44 107 LYS A CA 1
ATOM 852 C C . LYS A 1 107 ? 6.082 21.953 0.597 1 81.44 107 LYS A C 1
ATOM 854 O O . LYS A 1 107 ? 6.145 20.719 0.574 1 81.44 107 LYS A O 1
ATOM 859 N N . TYR A 1 108 ? 5.414 22.641 -0.088 1 74.31 108 TYR A N 1
ATOM 860 C CA . TYR A 1 108 ? 4.395 22 -0.904 1 74.31 108 TYR A CA 1
ATOM 861 C C . TYR A 1 108 ? 5.027 21.141 -2 1 74.31 108 TYR A C 1
ATOM 863 O O . TYR A 1 108 ? 4.605 20.016 -2.236 1 74.31 108 TYR A O 1
ATOM 871 N N . ALA A 1 109 ? 5.938 21.75 -2.611 1 74.06 109 ALA A N 1
ATOM 872 C CA . ALA A 1 109 ? 6.625 21 -3.67 1 74.06 109 ALA A CA 1
ATOM 873 C C . ALA A 1 109 ? 7.285 19.75 -3.119 1 74.06 109 ALA A C 1
ATOM 875 O O . ALA A 1 109 ? 7.227 18.688 -3.742 1 74.06 109 ALA A O 1
ATOM 876 N N . VAL A 1 110 ? 7.793 19.891 -1.981 1 78.12 110 VAL A N 1
ATOM 877 C CA . VAL A 1 110 ? 8.484 18.766 -1.375 1 78.12 110 VAL A CA 1
ATOM 878 C C . VAL A 1 110 ? 7.469 17.703 -0.953 1 78.12 110 VAL A C 1
ATOM 880 O O . VAL A 1 110 ? 7.66 16.516 -1.214 1 78.12 110 VAL A O 1
ATOM 883 N N . VAL A 1 111 ? 6.453 18.094 -0.394 1 76.44 111 VAL A N 1
ATOM 884 C CA . VAL A 1 111 ? 5.422 17.188 0.08 1 76.44 111 VAL A CA 1
ATOM 885 C C . VAL A 1 111 ? 4.785 16.469 -1.107 1 76.44 111 VAL A C 1
ATOM 887 O O . VAL A 1 111 ? 4.527 15.258 -1.047 1 76.44 111 VAL A O 1
ATOM 890 N N . LEU A 1 112 ? 4.625 17.141 -2.164 1 72.44 112 LEU A N 1
ATOM 891 C CA . LEU A 1 112 ? 4.07 16.531 -3.373 1 72.44 112 LEU A CA 1
ATOM 892 C C . LEU A 1 112 ? 5.02 15.484 -3.943 1 72.44 112 LEU A C 1
ATOM 894 O O . LEU A 1 112 ? 4.574 14.445 -4.438 1 72.44 112 LEU A O 1
ATOM 898 N N . SER A 1 113 ? 6.211 15.82 -3.887 1 74.75 113 SER A N 1
ATOM 899 C CA . SER A 1 113 ? 7.207 14.867 -4.375 1 74.75 113 SER A CA 1
ATOM 900 C C . SER A 1 113 ? 7.211 13.594 -3.537 1 74.75 113 SER A C 1
ATOM 902 O O . SER A 1 113 ? 7.398 12.5 -4.066 1 74.75 113 SER A O 1
ATOM 904 N N . LEU A 1 114 ? 7.023 13.742 -2.258 1 75.06 114 LEU A N 1
ATOM 905 C CA . LEU A 1 114 ? 6.941 12.586 -1.378 1 75.06 114 LEU A CA 1
ATOM 906 C C . LEU A 1 114 ? 5.719 11.734 -1.713 1 75.06 114 LEU A C 1
ATOM 908 O O . LEU A 1 114 ? 5.797 10.508 -1.737 1 75.06 114 LEU A O 1
ATOM 912 N N . PHE A 1 115 ? 4.75 12.383 -2.053 1 68.38 115 PHE A N 1
ATOM 913 C CA . PHE A 1 115 ? 3.51 11.719 -2.42 1 68.38 115 PHE A CA 1
ATOM 914 C C . PHE A 1 115 ? 3.666 10.969 -3.738 1 68.38 115 PHE A C 1
ATOM 916 O O . PHE A 1 115 ? 3.158 9.859 -3.893 1 68.38 115 PHE A O 1
ATOM 923 N N . PHE A 1 116 ? 4.387 11.586 -4.648 1 69.81 116 PHE A N 1
ATOM 924 C CA . PHE A 1 116 ? 4.637 10.977 -5.949 1 69.81 116 PHE A CA 1
ATOM 925 C C . PHE A 1 116 ? 5.406 9.664 -5.793 1 69.81 116 PHE A C 1
ATOM 927 O O . PHE A 1 116 ? 5.098 8.68 -6.461 1 69.81 116 PHE A O 1
ATOM 934 N N . THR A 1 117 ? 6.305 9.719 -4.973 1 71.69 117 THR A N 1
ATOM 935 C CA . THR A 1 117 ? 7.121 8.523 -4.777 1 71.69 117 THR A CA 1
ATOM 936 C C . THR A 1 117 ? 6.285 7.383 -4.215 1 71.69 117 THR A C 1
ATOM 938 O O . THR A 1 117 ? 6.48 6.223 -4.586 1 71.69 117 THR A O 1
ATOM 941 N N . ARG A 1 118 ? 5.297 7.664 -3.408 1 72.88 118 ARG A N 1
ATOM 942 C CA . ARG A 1 118 ? 4.453 6.648 -2.791 1 72.88 118 ARG A CA 1
ATOM 943 C C . ARG A 1 118 ? 3.492 6.043 -3.811 1 72.88 118 ARG A C 1
ATOM 945 O O . ARG A 1 118 ? 3.107 4.875 -3.693 1 72.88 118 ARG A O 1
ATOM 952 N N . MET A 1 119 ? 3.195 6.828 -4.797 1 76.19 119 MET A N 1
ATOM 953 C CA . MET A 1 119 ? 2.188 6.371 -5.75 1 76.19 119 MET A CA 1
ATOM 954 C C . MET A 1 119 ? 2.836 5.66 -6.93 1 76.19 119 MET A C 1
ATOM 956 O O . MET A 1 119 ? 2.143 5.105 -7.785 1 76.19 119 MET A O 1
ATOM 960 N N . PHE A 1 120 ? 4.16 5.738 -6.961 1 82.56 120 PHE A N 1
ATOM 961 C CA . PHE A 1 120 ? 4.855 4.98 -7.992 1 82.56 120 PHE A CA 1
ATOM 962 C C . PHE A 1 120 ? 4.57 3.488 -7.855 1 82.56 120 PHE A C 1
ATOM 964 O O . PHE A 1 120 ? 4.516 2.961 -6.742 1 82.56 120 PHE A O 1
ATOM 971 N N . PR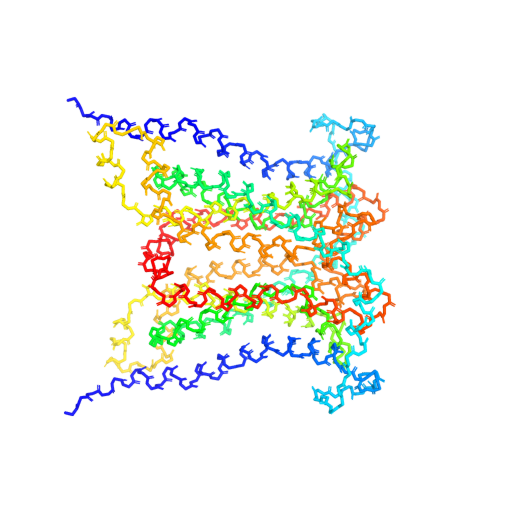O A 1 121 ? 4.352 2.824 -8.992 1 87.38 121 PRO A N 1
ATOM 972 C CA . PRO A 1 121 ? 4.031 1.399 -8.906 1 87.38 121 PRO A CA 1
ATOM 973 C C . PRO A 1 121 ? 5.141 0.581 -8.258 1 87.38 121 PRO A C 1
ATOM 975 O O . PRO A 1 121 ? 6.309 0.705 -8.633 1 87.38 121 PRO A O 1
ATOM 978 N N . ASP A 1 122 ? 4.773 -0.261 -7.375 1 88.5 122 ASP A N 1
ATOM 979 C CA . ASP A 1 122 ? 5.738 -1.098 -6.664 1 88.5 122 ASP A CA 1
ATOM 980 C C . ASP A 1 122 ? 6.508 -1.991 -7.637 1 88.5 122 ASP A C 1
ATOM 982 O O . ASP A 1 122 ? 7.719 -2.178 -7.492 1 88.5 122 ASP A O 1
ATOM 986 N N . VAL A 1 123 ? 5.785 -2.518 -8.602 1 89.31 123 VAL A N 1
ATOM 987 C CA . VAL A 1 123 ? 6.418 -3.395 -9.586 1 89.31 123 VAL A CA 1
ATOM 988 C C . VAL A 1 123 ? 7.438 -2.605 -10.406 1 89.31 123 VAL A C 1
ATOM 990 O O . VAL A 1 123 ? 8.5 -3.125 -10.75 1 89.31 123 VAL A O 1
ATOM 993 N N . GLY A 1 124 ? 7.121 -1.383 -10.695 1 85.44 124 GLY A N 1
ATOM 994 C CA . GLY A 1 124 ? 8.031 -0.513 -11.43 1 85.44 124 GLY A CA 1
ATOM 995 C C . GLY A 1 124 ? 9.297 -0.196 -10.656 1 85.44 124 GLY A C 1
ATOM 996 O O . GLY A 1 124 ? 10.344 0.057 -11.258 1 85.44 124 GLY A O 1
ATOM 997 N N . ILE A 1 125 ? 9.188 -0.269 -9.383 1 85.94 125 ILE A N 1
ATOM 998 C CA . ILE A 1 125 ? 10.352 -0 -8.539 1 85.94 125 ILE A CA 1
ATOM 999 C C . ILE A 1 125 ? 11.117 -1.296 -8.297 1 85.94 125 ILE A C 1
ATOM 1001 O O . ILE A 1 125 ? 12.352 -1.311 -8.328 1 85.94 125 ILE A O 1
ATOM 1005 N N . ALA A 1 126 ? 10.422 -2.314 -8.094 1 89.25 126 ALA A N 1
ATOM 1006 C CA . ALA A 1 126 ? 11.016 -3.584 -7.684 1 89.25 126 ALA A CA 1
ATOM 1007 C C . ALA A 1 126 ? 11.945 -4.129 -8.766 1 89.25 126 ALA A C 1
ATOM 1009 O O . ALA A 1 126 ? 12.992 -4.703 -8.461 1 89.25 126 ALA A O 1
ATOM 1010 N N . LEU A 1 127 ? 11.602 -3.912 -9.938 1 86 127 LEU A N 1
ATOM 1011 C CA . LEU A 1 127 ? 12.375 -4.469 -11.047 1 86 127 LEU A CA 1
ATOM 1012 C C . LEU A 1 127 ? 13.766 -3.848 -11.102 1 86 127 LEU A C 1
ATOM 1014 O O . LEU A 1 127 ? 14.773 -4.559 -11.023 1 86 127 LEU A O 1
ATOM 1018 N N . PRO A 1 128 ? 13.852 -2.576 -11.219 1 83.44 128 PRO A N 1
ATOM 1019 C CA . PRO A 1 128 ? 15.188 -1.979 -11.289 1 83.44 128 PRO A CA 1
ATOM 1020 C C . PRO A 1 128 ? 16 -2.195 -10.016 1 83.44 128 PRO A C 1
ATOM 1022 O O . PRO A 1 128 ? 17.219 -2.334 -10.078 1 83.44 128 PRO A O 1
ATOM 1025 N N . ILE A 1 129 ? 15.406 -2.266 -8.938 1 86.25 129 ILE A N 1
ATOM 1026 C CA . ILE A 1 129 ? 16.125 -2.49 -7.688 1 86.25 129 ILE A CA 1
ATOM 1027 C C . ILE A 1 129 ? 16.672 -3.916 -7.656 1 86.25 129 ILE A C 1
ATOM 1029 O O . ILE A 1 129 ? 17.797 -4.148 -7.191 1 86.25 129 ILE A O 1
ATOM 1033 N N . ALA A 1 130 ? 15.891 -4.812 -8.141 1 87.06 130 ALA A N 1
ATOM 1034 C CA . ALA A 1 130 ? 16.359 -6.195 -8.188 1 87.06 130 ALA A CA 1
ATOM 1035 C C . ALA A 1 130 ? 17.609 -6.324 -9.039 1 87.06 130 ALA A C 1
ATOM 1037 O O . ALA A 1 130 ? 18.578 -6.996 -8.656 1 87.06 130 ALA A O 1
ATOM 1038 N N . VAL A 1 131 ? 17.594 -5.695 -10.141 1 80.38 131 VAL A N 1
ATOM 1039 C CA . VAL A 1 131 ? 18.734 -5.738 -11.047 1 80.38 131 VAL A CA 1
ATOM 1040 C C . VAL A 1 131 ? 19.953 -5.141 -10.367 1 80.38 131 VAL A C 1
ATOM 1042 O O . VAL A 1 131 ? 21.047 -5.719 -10.406 1 80.38 131 VAL A O 1
ATOM 1045 N N . GLU A 1 132 ? 19.766 -4.027 -9.719 1 81.75 132 GLU A N 1
ATOM 1046 C CA . GLU A 1 132 ? 20.875 -3.365 -9.031 1 81.75 132 GLU A CA 1
ATOM 1047 C C . GLU A 1 132 ? 21.344 -4.184 -7.832 1 81.75 132 GLU A C 1
ATOM 1049 O O . GLU A 1 132 ? 22.547 -4.234 -7.547 1 81.75 132 GLU A O 1
ATOM 1054 N N . PHE A 1 133 ? 20.469 -4.801 -7.156 1 88.69 133 PHE A N 1
ATOM 1055 C CA . PHE A 1 133 ? 20.797 -5.535 -5.941 1 88.69 133 PHE A CA 1
ATOM 1056 C C . PHE A 1 133 ? 21.516 -6.84 -6.277 1 88.69 133 PHE A C 1
ATOM 1058 O O . PHE A 1 133 ? 22.266 -7.371 -5.457 1 88.69 133 PHE A O 1
ATOM 1065 N N . ILE A 1 134 ? 21.219 -7.391 -7.422 1 85.38 134 ILE A N 1
ATOM 1066 C CA . ILE A 1 134 ? 22 -8.539 -7.883 1 85.38 134 ILE A CA 1
ATOM 1067 C C . ILE A 1 134 ? 23.469 -8.156 -7.984 1 85.38 134 ILE A C 1
ATOM 1069 O O . ILE A 1 134 ? 24.344 -8.875 -7.492 1 85.38 134 ILE A O 1
ATOM 1073 N N . LYS A 1 135 ? 23.688 -6.953 -8.484 1 82.88 135 LYS A N 1
ATOM 1074 C CA . LYS A 1 135 ? 25.047 -6.465 -8.672 1 82.88 135 LYS A CA 1
ATOM 1075 C C . LYS A 1 135 ? 25.719 -6.184 -7.328 1 82.88 135 LYS A C 1
ATOM 1077 O O . LYS A 1 135 ? 26.938 -6.336 -7.195 1 82.88 135 LYS A O 1
ATOM 1082 N N . LEU A 1 136 ? 25 -5.801 -6.426 1 88.56 136 LEU A N 1
ATOM 1083 C CA . LEU A 1 136 ? 25.547 -5.379 -5.141 1 88.56 136 LEU A CA 1
ATOM 1084 C C . LEU A 1 136 ? 25.516 -6.531 -4.137 1 88.56 136 LEU A C 1
ATOM 1086 O O . LEU A 1 136 ? 25.844 -6.344 -2.965 1 88.56 136 LEU A O 1
ATOM 1090 N N . ASN A 1 137 ? 25.125 -7.676 -4.598 1 92.38 137 ASN A N 1
ATOM 1091 C CA . ASN A 1 137 ? 25.016 -8.875 -3.768 1 92.38 137 ASN A CA 1
ATOM 1092 C C . ASN A 1 137 ? 24.094 -8.648 -2.57 1 92.38 137 ASN A C 1
ATOM 1094 O O . ASN A 1 137 ? 24.453 -9 -1.441 1 92.38 137 ASN A O 1
ATOM 1098 N N . LEU A 1 138 ? 22.984 -8 -2.865 1 94.75 138 LEU A N 1
ATOM 1099 C CA . LEU A 1 138 ? 22.031 -7.688 -1.807 1 94.75 138 LEU A CA 1
ATOM 1100 C C . LEU A 1 138 ? 20.781 -8.562 -1.914 1 94.75 138 LEU A C 1
ATOM 1102 O O . LEU A 1 138 ? 19.859 -8.445 -1.098 1 94.75 138 LEU A O 1
ATOM 1106 N N . MET A 1 139 ? 20.812 -9.492 -2.869 1 93.75 139 MET A N 1
ATOM 1107 C CA . MET A 1 139 ? 19.703 -10.422 -3.008 1 93.75 139 MET A CA 1
ATOM 1108 C C . MET A 1 139 ? 19.641 -11.391 -1.828 1 93.75 139 MET A C 1
ATOM 1110 O O . MET A 1 139 ? 20.672 -11.852 -1.354 1 93.75 139 MET A O 1
ATOM 1114 N N . ASP A 1 140 ? 18.453 -11.648 -1.348 1 96.31 140 ASP A N 1
ATOM 1115 C CA . ASP A 1 140 ? 18.219 -12.656 -0.319 1 96.31 140 ASP A CA 1
ATOM 1116 C C . ASP A 1 140 ? 18.891 -12.266 0.996 1 96.31 140 ASP A C 1
ATOM 1118 O O . ASP A 1 140 ? 19.391 -13.125 1.721 1 96.31 140 ASP A O 1
ATOM 1122 N N . THR A 1 141 ? 18.984 -10.961 1.254 1 97.25 141 THR A N 1
ATOM 1123 C CA . THR A 1 141 ? 19.625 -10.492 2.479 1 97.25 141 THR A CA 1
ATOM 1124 C C . THR A 1 141 ? 18.672 -9.617 3.283 1 97.25 141 THR A C 1
ATOM 1126 O O . THR A 1 141 ? 17.734 -9.039 2.729 1 97.25 141 THR A O 1
ATOM 1129 N N . TYR A 1 142 ? 18.953 -9.555 4.59 1 97.81 142 TYR A N 1
ATOM 1130 C CA . TYR A 1 142 ? 18.203 -8.641 5.453 1 97.81 142 TYR A CA 1
ATOM 1131 C C . TYR A 1 142 ? 18.391 -7.195 5.012 1 97.81 142 TYR A C 1
ATOM 1133 O O . TYR A 1 142 ? 17.422 -6.441 4.906 1 97.81 142 TYR A O 1
ATOM 1141 N N . LEU A 1 143 ? 19.562 -6.84 4.703 1 97.06 143 LEU A N 1
ATOM 1142 C CA . LEU A 1 143 ? 19.906 -5.465 4.34 1 97.06 143 LEU A CA 1
ATOM 1143 C C . LEU A 1 143 ? 19.219 -5.066 3.033 1 97.06 143 LEU A C 1
ATOM 1145 O O . LEU A 1 143 ? 18.75 -3.938 2.895 1 97.06 143 LEU A O 1
ATOM 1149 N N . GLY A 1 144 ? 19.281 -5.977 2.057 1 96.56 144 GLY A N 1
ATOM 1150 C CA . GLY A 1 144 ? 18.594 -5.695 0.802 1 96.56 144 GLY A CA 1
ATOM 1151 C C . GLY A 1 144 ? 17.125 -5.391 0.977 1 96.56 144 GLY A C 1
ATOM 1152 O O . GLY A 1 144 ? 16.609 -4.449 0.377 1 96.56 144 GLY A O 1
ATOM 1153 N N . LEU A 1 145 ? 16.484 -6.148 1.813 1 97.62 145 LEU A N 1
ATOM 1154 C CA . LEU A 1 145 ? 15.062 -5.934 2.053 1 97.62 145 LEU A CA 1
ATOM 1155 C C . LEU A 1 145 ? 14.828 -4.633 2.816 1 97.62 145 LEU A C 1
ATOM 1157 O O . LEU A 1 145 ? 13.898 -3.885 2.51 1 97.62 145 LEU A O 1
ATOM 1161 N N . VAL A 1 146 ? 15.656 -4.363 3.771 1 97.69 146 VAL A N 1
ATOM 1162 C CA . VAL A 1 146 ? 15.531 -3.129 4.539 1 97.69 146 VAL A CA 1
ATOM 1163 C C . VAL A 1 146 ? 15.664 -1.926 3.609 1 97.69 146 VAL A C 1
ATOM 1165 O O . VAL A 1 146 ? 14.859 -0.991 3.676 1 97.69 146 VAL A O 1
ATOM 1168 N N . MET A 1 147 ? 16.609 -1.966 2.748 1 93.75 147 MET A N 1
ATOM 1169 C CA . MET A 1 147 ? 16.844 -0.867 1.813 1 93.75 147 MET A CA 1
ATOM 1170 C C . MET A 1 147 ? 15.641 -0.698 0.88 1 93.75 147 MET A C 1
ATOM 1172 O O . MET A 1 147 ? 15.211 0.425 0.614 1 93.75 147 MET A O 1
ATOM 1176 N N . ALA A 1 148 ? 15.148 -1.805 0.376 1 93.19 148 ALA A N 1
ATOM 1177 C CA . ALA A 1 148 ? 13.992 -1.751 -0.516 1 93.19 148 ALA A CA 1
ATOM 1178 C C . ALA A 1 148 ? 12.773 -1.18 0.2 1 93.19 148 ALA A C 1
ATOM 1180 O O . ALA A 1 148 ? 12.055 -0.344 -0.354 1 93.19 148 ALA A O 1
ATOM 1181 N N . HIS A 1 149 ? 12.562 -1.624 1.432 1 95.06 149 HIS A N 1
ATOM 1182 C CA . HIS A 1 149 ? 11.422 -1.15 2.205 1 95.06 149 HIS A CA 1
ATOM 1183 C C . HIS A 1 149 ? 11.555 0.335 2.525 1 95.06 149 HIS A C 1
ATOM 1185 O O . HIS A 1 149 ? 10.547 1.043 2.621 1 95.06 149 HIS A O 1
ATOM 1191 N N . LEU A 1 150 ? 12.742 0.793 2.643 1 92.44 150 LEU A N 1
ATOM 1192 C CA . LEU A 1 150 ? 12.961 2.199 2.957 1 92.44 150 LEU A CA 1
ATOM 1193 C C . LEU A 1 150 ? 12.57 3.09 1.782 1 92.44 150 LEU A C 1
ATOM 1195 O O . LEU A 1 150 ? 12.141 4.227 1.977 1 92.44 150 LEU A O 1
ATOM 1199 N N . ILE A 1 151 ? 12.695 2.562 0.624 1 87.94 151 ILE A N 1
ATOM 1200 C CA . ILE A 1 151 ? 12.383 3.344 -0.569 1 87.94 151 ILE A CA 1
ATOM 1201 C C . ILE A 1 151 ? 10.945 3.85 -0.498 1 87.94 151 ILE A C 1
ATOM 1203 O O . ILE A 1 151 ? 10.672 5.016 -0.794 1 87.94 151 ILE A O 1
ATOM 1207 N N . VAL A 1 152 ? 10.062 3.059 0.003 1 87 152 VAL A N 1
ATOM 1208 C CA . VAL A 1 152 ? 8.648 3.424 0.005 1 87 152 VAL A CA 1
ATOM 1209 C C . VAL A 1 152 ? 8.266 4.004 1.364 1 87 152 VAL A C 1
ATOM 1211 O O . VAL A 1 152 ? 7.438 4.914 1.448 1 87 152 VAL A O 1
ATOM 1214 N N . ASN A 1 153 ? 8.891 3.549 2.377 1 91.62 153 ASN A N 1
ATOM 1215 C CA . ASN A 1 153 ? 8.453 3.908 3.723 1 91.62 153 ASN A CA 1
ATOM 1216 C C . ASN A 1 153 ? 9.055 5.238 4.172 1 91.62 153 ASN A C 1
ATOM 1218 O O . ASN A 1 153 ? 8.477 5.938 5.004 1 91.62 153 ASN A O 1
ATOM 1222 N N . LEU A 1 154 ? 10.18 5.633 3.607 1 89.88 154 LEU A N 1
ATOM 1223 C CA . LEU A 1 154 ? 10.797 6.895 3.998 1 89.88 154 LEU A CA 1
ATOM 1224 C C . LEU A 1 154 ? 9.922 8.078 3.59 1 89.88 154 LEU A C 1
ATOM 1226 O O . LEU A 1 154 ? 9.602 8.938 4.414 1 89.88 154 LEU A O 1
ATOM 1230 N N . PRO A 1 155 ? 9.555 8.086 2.354 1 86.19 155 PRO A N 1
ATOM 1231 C CA . PRO A 1 155 ? 8.672 9.188 1.971 1 86.19 155 PRO A CA 1
ATOM 1232 C C . PRO A 1 155 ? 7.34 9.164 2.713 1 86.19 155 PRO A C 1
ATOM 1234 O O . PRO A 1 155 ? 6.785 10.219 3.039 1 86.19 155 PRO A O 1
ATOM 1237 N N . PHE A 1 156 ? 6.883 8.023 2.984 1 87.44 156 PHE A N 1
ATOM 1238 C CA . PHE A 1 156 ? 5.637 7.871 3.725 1 87.44 156 PHE A CA 1
ATOM 1239 C C . PHE A 1 156 ? 5.777 8.414 5.141 1 87.44 156 PHE A C 1
ATOM 1241 O O . PHE A 1 156 ? 4.914 9.164 5.613 1 87.44 156 PHE A O 1
ATOM 1248 N N . ALA A 1 157 ? 6.812 8.039 5.77 1 90.88 157 ALA A N 1
ATOM 1249 C CA . ALA A 1 157 ? 7.086 8.508 7.125 1 90.88 157 ALA A CA 1
ATOM 1250 C C . ALA A 1 157 ? 7.258 10.023 7.148 1 90.88 157 ALA A C 1
ATOM 1252 O O . ALA A 1 157 ? 6.723 10.703 8.031 1 90.88 157 ALA A O 1
ATOM 1253 N N . ALA A 1 158 ? 7.965 10.492 6.207 1 89.44 158 ALA A N 1
ATOM 1254 C CA . ALA A 1 158 ? 8.188 11.938 6.129 1 89.44 158 ALA A CA 1
ATOM 1255 C C . ALA A 1 158 ? 6.875 12.688 5.934 1 89.44 158 ALA A C 1
ATOM 1257 O O . ALA A 1 158 ? 6.641 13.719 6.566 1 89.44 158 ALA A O 1
ATOM 1258 N N . TRP A 1 159 ? 6.133 12.094 5.117 1 84.44 159 TRP A N 1
ATOM 1259 C CA . TRP A 1 159 ? 4.848 12.727 4.832 1 84.44 159 TRP A CA 1
ATOM 1260 C C . TRP A 1 159 ? 4 12.836 6.094 1 84.44 159 TRP A C 1
ATOM 1262 O O . TRP A 1 159 ? 3.441 13.898 6.383 1 84.44 159 TRP A O 1
ATOM 1272 N N . ILE A 1 160 ? 3.881 11.844 6.855 1 84.62 160 ILE A N 1
ATOM 1273 C CA . ILE A 1 160 ? 3.09 11.852 8.078 1 84.62 160 ILE A CA 1
ATOM 1274 C C . ILE A 1 160 ? 3.719 12.812 9.094 1 84.62 160 ILE A C 1
ATOM 1276 O O . ILE A 1 160 ? 3.02 13.609 9.719 1 84.62 160 ILE A O 1
ATOM 1280 N N . LEU A 1 161 ? 4.977 12.797 9.18 1 90.19 161 LEU A N 1
ATOM 1281 C CA . LEU A 1 161 ? 5.664 13.539 10.227 1 90.19 161 LEU A CA 1
ATOM 1282 C C . LEU A 1 161 ? 5.672 15.031 9.922 1 90.19 161 LEU A C 1
ATOM 1284 O O . LEU A 1 161 ? 5.688 15.859 10.836 1 90.19 161 LEU A O 1
ATOM 1288 N N . VAL A 1 162 ? 5.711 15.336 8.664 1 87.75 162 VAL A N 1
ATOM 1289 C CA . VAL A 1 162 ? 5.562 16.75 8.32 1 87.75 162 VAL A CA 1
ATOM 1290 C C . VAL A 1 162 ? 4.262 17.297 8.914 1 87.75 162 VAL A C 1
ATOM 1292 O O . VAL A 1 162 ? 4.246 18.375 9.508 1 87.75 162 VAL A O 1
ATOM 1295 N N . GLY A 1 163 ? 3.236 16.5 8.711 1 84.81 163 GLY A N 1
ATOM 1296 C CA . GLY A 1 163 ? 1.97 16.875 9.312 1 84.81 163 GLY A CA 1
ATOM 1297 C C . GLY A 1 163 ? 2.035 16.984 10.82 1 84.81 163 GLY A C 1
ATOM 1298 O O . GLY A 1 163 ? 1.449 17.906 11.414 1 84.81 163 GLY A O 1
ATOM 1299 N N . THR A 1 164 ? 2.713 16.141 11.422 1 85.88 164 THR A N 1
ATOM 1300 C CA . THR A 1 164 ? 2.896 16.125 12.867 1 85.88 164 THR A CA 1
ATOM 1301 C C . THR A 1 164 ? 3.641 17.391 13.32 1 85.88 164 THR A C 1
ATOM 1303 O O . THR A 1 164 ? 3.211 18.062 14.258 1 85.88 164 THR A O 1
ATOM 1306 N N . PHE A 1 165 ? 4.656 17.766 12.664 1 89.5 165 PHE A N 1
ATOM 1307 C CA . PHE A 1 165 ? 5.5 18.875 13.07 1 89.5 165 PHE A CA 1
ATOM 1308 C C . PHE A 1 165 ? 4.816 20.203 12.773 1 89.5 165 PHE A C 1
ATOM 1310 O O . PHE A 1 165 ? 5.043 21.203 13.477 1 89.5 165 PHE A O 1
ATOM 1317 N N . GLU A 1 166 ? 4.027 20.188 11.82 1 86.31 166 GLU A N 1
ATOM 1318 C CA . GLU A 1 166 ? 3.299 21.406 11.484 1 86.31 166 GLU A CA 1
ATOM 1319 C C . GLU A 1 166 ? 2.338 21.797 12.602 1 86.31 166 GLU A C 1
ATOM 1321 O O . GLU A 1 166 ? 2.004 22.984 12.758 1 86.31 166 GLU A O 1
ATOM 1326 N N . THR A 1 167 ? 1.931 20.859 13.352 1 84.94 167 THR A N 1
ATOM 1327 C CA . THR A 1 167 ? 0.995 21.141 14.43 1 84.94 167 THR A CA 1
ATOM 1328 C C . THR A 1 167 ? 1.718 21.766 15.617 1 84.94 167 THR A C 1
ATOM 1330 O O . THR A 1 167 ? 1.081 22.312 16.531 1 84.94 167 THR A O 1
ATOM 1333 N N . ILE A 1 168 ? 2.982 21.734 15.625 1 88.06 168 ILE A N 1
ATOM 1334 C CA . ILE A 1 168 ? 3.771 22.281 16.719 1 88.06 168 ILE A CA 1
ATOM 1335 C C . ILE A 1 168 ? 4.117 23.734 16.422 1 88.06 168 ILE A C 1
ATOM 1337 O O . ILE A 1 168 ? 4.801 24.031 15.438 1 88.06 168 ILE A O 1
ATOM 1341 N N . PRO A 1 169 ? 3.689 24.656 17.266 1 90.06 169 PRO A N 1
ATOM 1342 C CA . PRO A 1 169 ? 3.92 26.078 17.016 1 90.06 169 PRO A CA 1
ATOM 1343 C C . PRO A 1 169 ? 5.402 26.422 16.891 1 90.06 169 PRO A C 1
ATOM 1345 O O . PRO A 1 169 ? 6.223 25.938 17.672 1 90.06 169 PRO A O 1
ATOM 1348 N N . LYS A 1 170 ? 5.645 27.266 15.953 1 86.62 170 LYS A N 1
ATOM 1349 C CA . LYS A 1 170 ? 7.008 27.734 15.711 1 86.62 170 LYS A CA 1
ATOM 1350 C C . LYS A 1 170 ? 7.535 28.547 16.891 1 86.62 170 LYS A C 1
ATOM 1352 O O . LYS A 1 170 ? 8.742 28.594 17.125 1 86.62 170 LYS A O 1
ATOM 1357 N N . ASP A 1 171 ? 6.598 29.125 17.547 1 88.56 171 ASP A N 1
ATOM 1358 C CA . ASP A 1 171 ? 6.934 30.016 18.656 1 88.56 171 ASP A CA 1
ATOM 1359 C C . ASP A 1 171 ? 7.715 29.266 19.734 1 88.56 171 ASP A C 1
ATOM 1361 O O . ASP A 1 171 ? 8.547 29.844 20.422 1 88.56 171 ASP A O 1
ATOM 1365 N N . LEU A 1 172 ? 7.41 28.016 19.859 1 86.06 172 LEU A N 1
ATOM 1366 C CA . LEU A 1 172 ? 8.109 27.203 20.859 1 86.06 172 LEU A CA 1
ATOM 1367 C C . LEU A 1 172 ? 9.594 27.094 20.516 1 86.06 172 LEU A C 1
ATOM 1369 O O . LEU A 1 172 ? 10.445 27.109 21.422 1 86.06 172 LEU A O 1
ATOM 1373 N N . GLU A 1 173 ? 9.836 26.984 19.297 1 83.81 173 GLU A N 1
ATOM 1374 C CA . GLU A 1 173 ? 11.219 26.906 18.828 1 83.81 173 GLU A CA 1
ATOM 1375 C C . GLU A 1 173 ? 11.922 28.266 18.984 1 83.81 173 GLU A C 1
ATOM 1377 O O . GLU A 1 173 ? 13.086 28.312 19.375 1 83.81 173 GLU A O 1
ATOM 1382 N N . GLU A 1 174 ? 11.289 29.234 18.656 1 84.88 174 GLU A N 1
ATOM 1383 C CA . GLU A 1 174 ? 11.844 30.578 18.75 1 84.88 174 GLU A CA 1
ATOM 1384 C C . GLU A 1 174 ? 12.164 30.938 20.203 1 84.88 174 GLU A C 1
ATOM 1386 O O . GLU A 1 174 ? 13.195 31.562 20.484 1 84.88 174 GLU A O 1
ATOM 1391 N N . ALA A 1 175 ? 11.312 30.562 21.016 1 87.56 175 ALA A N 1
ATOM 1392 C CA . ALA A 1 175 ? 11.516 30.812 22.438 1 87.56 175 ALA A CA 1
ATOM 1393 C C . ALA A 1 175 ? 12.75 30.094 22.953 1 87.56 175 ALA A C 1
ATOM 1395 O O . ALA A 1 175 ? 13.516 30.641 23.75 1 87.56 175 ALA A O 1
ATOM 1396 N N . ALA A 1 176 ? 12.922 28.906 22.5 1 85.12 176 ALA A N 1
ATOM 1397 C CA . ALA A 1 176 ? 14.086 28.125 22.922 1 85.12 176 ALA A CA 1
ATOM 1398 C C . ALA A 1 176 ? 15.383 28.75 22.406 1 85.12 176 ALA A C 1
ATOM 1400 O O . ALA A 1 176 ? 16.391 28.75 23.125 1 85.12 176 ALA A O 1
ATOM 1401 N N . LEU A 1 177 ? 15.297 29.266 21.281 1 83.25 177 LEU A N 1
ATOM 1402 C CA . LEU A 1 177 ? 16.469 29.891 20.688 1 83.25 177 LEU A CA 1
ATOM 1403 C C . LEU A 1 177 ? 16.828 31.188 21.406 1 83.25 177 LEU A C 1
ATOM 1405 O O . LEU A 1 177 ? 18 31.516 21.594 1 83.25 177 LEU A O 1
ATOM 1409 N N . VAL A 1 178 ? 15.82 31.859 21.766 1 86.94 178 VAL A N 1
ATOM 1410 C CA . VAL A 1 178 ? 16.016 33.094 22.516 1 86.94 178 VAL A CA 1
ATOM 1411 C C . VAL A 1 178 ? 16.672 32.812 23.859 1 86.94 178 VAL A C 1
ATOM 1413 O O . VAL A 1 178 ? 17.484 33.594 24.344 1 86.94 178 VAL A O 1
ATOM 1416 N N . ASP A 1 179 ? 16.422 31.688 24.422 1 88.06 179 ASP A N 1
ATOM 1417 C CA . ASP A 1 179 ? 16.969 31.281 25.703 1 88.06 179 ASP A CA 1
ATOM 1418 C C . ASP A 1 179 ? 18.391 30.734 25.547 1 88.06 179 ASP A C 1
ATOM 1420 O O . ASP A 1 179 ? 19.016 30.297 26.516 1 88.06 179 ASP A O 1
ATOM 1424 N N . GLY A 1 180 ? 18.906 30.719 24.375 1 84.69 180 GLY A N 1
ATOM 1425 C CA . GLY A 1 180 ? 20.281 30.359 24.141 1 84.69 180 GLY A CA 1
ATOM 1426 C C . GLY A 1 180 ? 20.453 28.891 23.75 1 84.69 180 GLY A C 1
ATOM 1427 O O . GLY A 1 180 ? 21.578 28.406 23.609 1 84.69 180 GLY A O 1
ATOM 1428 N N . THR A 1 181 ? 19.375 28.25 23.672 1 83.56 181 THR A N 1
ATOM 1429 C CA . THR A 1 181 ? 19.422 26.844 23.297 1 83.56 181 THR A CA 1
ATOM 1430 C C . THR A 1 181 ? 19.734 26.703 21.812 1 83.56 181 THR A C 1
ATOM 1432 O O . THR A 1 181 ? 19.234 27.453 20.984 1 83.56 181 THR A O 1
ATOM 1435 N N . SER A 1 182 ? 20.688 25.75 21.562 1 85.75 182 SER A N 1
ATOM 1436 C CA . SER A 1 182 ? 21.031 25.5 20.156 1 85.75 182 SER A CA 1
ATOM 1437 C C . SER A 1 182 ? 19.844 24.891 19.406 1 85.75 182 SER A C 1
ATOM 1439 O O . SER A 1 182 ? 18.953 24.297 20.016 1 85.75 182 SER A O 1
ATOM 1441 N N . LYS A 1 183 ? 19.812 25.016 18.141 1 78.88 183 LYS A N 1
ATOM 1442 C CA . LYS A 1 183 ? 18.734 24.5 17.297 1 78.88 183 LYS A CA 1
ATOM 1443 C C . LYS A 1 183 ? 18.594 22.984 17.438 1 78.88 183 LYS A C 1
ATOM 1445 O O . LYS A 1 183 ? 17.484 22.469 17.547 1 78.88 183 LYS A O 1
ATOM 1450 N N . LEU A 1 184 ? 19.703 22.422 17.422 1 81.12 184 LEU A N 1
ATOM 1451 C CA . LEU A 1 184 ? 19.688 20.969 17.547 1 81.12 184 LEU A CA 1
ATOM 1452 C C . LEU A 1 184 ? 19.188 20.531 18.922 1 81.12 184 LEU A C 1
ATOM 1454 O O . LEU A 1 184 ? 18.438 19.562 19.031 1 81.12 184 LEU A O 1
ATOM 1458 N N . THR A 1 185 ? 19.625 21.25 19.891 1 83.56 185 THR A N 1
ATOM 1459 C CA . THR A 1 185 ? 19.156 20.953 21.234 1 83.56 185 THR A CA 1
ATOM 1460 C C . THR A 1 185 ? 17.672 21.219 21.359 1 83.56 185 THR A C 1
ATOM 1462 O O . THR A 1 185 ? 16.953 20.453 22.016 1 83.56 185 THR A O 1
ATOM 1465 N N . ALA A 1 186 ? 17.234 22.328 20.781 1 83.94 186 ALA A N 1
ATOM 1466 C CA . ALA A 1 186 ? 15.805 22.641 20.781 1 83.94 186 ALA A CA 1
ATOM 1467 C C . ALA A 1 186 ? 14.992 21.562 20.078 1 83.94 186 ALA A C 1
ATOM 1469 O O . ALA A 1 186 ? 13.922 21.172 20.547 1 83.94 186 ALA A O 1
ATOM 1470 N N . LEU A 1 187 ? 15.547 21.078 19 1 83.88 187 LEU A N 1
ATOM 1471 C CA . LEU A 1 187 ? 14.883 20.016 18.25 1 83.88 187 LEU A CA 1
ATOM 1472 C C . LEU A 1 187 ? 14.805 18.734 19.078 1 83.88 187 LEU A C 1
ATOM 1474 O O . LEU A 1 187 ? 13.719 18.172 19.234 1 83.88 187 LEU A O 1
ATOM 1478 N N . MET A 1 188 ? 15.875 18.375 19.641 1 85.31 188 MET A N 1
ATOM 1479 C CA . MET A 1 188 ? 15.977 17.078 20.297 1 85.31 188 MET A CA 1
ATOM 1480 C C . MET A 1 188 ? 15.297 17.094 21.656 1 85.31 188 MET A C 1
ATOM 1482 O O . MET A 1 188 ? 14.68 16.109 22.062 1 85.31 188 MET A O 1
ATOM 1486 N N . ARG A 1 189 ? 15.336 18.234 22.328 1 87.38 189 ARG A N 1
ATOM 1487 C CA . ARG A 1 189 ? 14.898 18.25 23.719 1 87.38 189 ARG A CA 1
ATOM 1488 C C . ARG A 1 189 ? 13.516 18.875 23.844 1 87.38 189 ARG A C 1
ATOM 1490 O O . ARG A 1 189 ? 12.828 18.688 24.859 1 87.38 189 ARG A O 1
ATOM 1497 N N . ILE A 1 190 ? 13.125 19.578 22.859 1 87.31 190 ILE A N 1
ATOM 1498 C CA . ILE A 1 190 ? 11.844 20.266 23 1 87.31 190 ILE A CA 1
ATOM 1499 C C . ILE A 1 190 ? 10.867 19.766 21.938 1 87.31 190 ILE A C 1
ATOM 1501 O O . ILE A 1 190 ? 9.812 19.203 22.266 1 87.31 190 ILE A O 1
ATOM 1505 N N . ILE A 1 191 ? 11.25 19.859 20.703 1 89.88 191 ILE A N 1
ATOM 1506 C CA . ILE A 1 191 ? 10.32 19.594 19.609 1 89.88 191 ILE A CA 1
ATOM 1507 C C . ILE A 1 191 ? 10.062 18.094 19.484 1 89.88 191 ILE A C 1
ATOM 1509 O O . ILE A 1 191 ? 8.914 17.672 19.375 1 89.88 191 ILE A O 1
ATOM 1513 N N . MET A 1 192 ? 11.094 17.312 19.594 1 89.75 192 MET A N 1
ATOM 1514 C CA . MET A 1 192 ? 10.961 15.867 19.406 1 89.75 192 MET A CA 1
ATOM 1515 C C . MET A 1 192 ? 10.078 15.25 20.484 1 89.75 192 MET A C 1
ATOM 1517 O O . MET A 1 192 ? 9.203 14.438 20.188 1 89.75 192 MET A O 1
ATOM 1521 N N . PRO A 1 193 ? 10.312 15.648 21.703 1 90.69 193 PRO A N 1
ATOM 1522 C CA . PRO A 1 193 ? 9.43 15.109 22.75 1 90.69 193 PRO A CA 1
ATOM 1523 C C . PRO A 1 193 ? 7.965 15.484 22.516 1 90.69 193 PRO A C 1
ATOM 1525 O O . PRO A 1 193 ? 7.066 14.688 22.812 1 90.69 193 PRO A O 1
ATOM 1528 N N . ILE A 1 194 ? 7.73 16.641 22.031 1 90.75 194 ILE A N 1
ATOM 1529 C CA . ILE A 1 194 ? 6.367 17.094 21.766 1 90.75 194 ILE A CA 1
ATOM 1530 C C . ILE A 1 194 ? 5.793 16.297 20.594 1 90.75 194 ILE A C 1
ATOM 1532 O O . ILE A 1 194 ? 4.594 15.992 20.562 1 90.75 194 ILE A O 1
ATOM 1536 N N . ALA A 1 195 ? 6.609 15.852 19.719 1 92.38 195 ALA A N 1
ATOM 1537 C CA . ALA A 1 195 ? 6.188 15.148 18.5 1 92.38 195 ALA A CA 1
ATOM 1538 C C . ALA A 1 195 ? 6.133 13.641 18.734 1 92.38 195 ALA A C 1
ATOM 1540 O O . ALA A 1 195 ? 5.766 12.883 17.844 1 92.38 195 ALA A O 1
ATOM 1541 N N . LEU A 1 196 ? 6.457 13.156 19.906 1 92.19 196 LEU A N 1
ATOM 1542 C CA . LEU A 1 196 ? 6.641 11.742 20.188 1 92.19 196 LEU A CA 1
ATOM 1543 C C . LEU A 1 196 ? 5.379 10.945 19.859 1 92.19 196 LEU A C 1
ATOM 1545 O O . LEU A 1 196 ? 5.457 9.852 19.297 1 92.19 196 LEU A O 1
ATOM 1549 N N . PRO A 1 197 ? 4.227 11.438 20.172 1 86.81 197 PRO A N 1
ATOM 1550 C CA . PRO A 1 197 ? 3.033 10.672 19.797 1 86.81 197 PRO A CA 1
ATOM 1551 C C . PRO A 1 197 ? 2.9 10.492 18.281 1 86.81 197 PRO A C 1
ATOM 1553 O O . PRO A 1 197 ? 2.547 9.406 17.812 1 86.81 197 PRO A O 1
ATOM 1556 N N . GLY A 1 198 ? 3.17 11.594 17.562 1 88.31 198 GLY A N 1
ATOM 1557 C CA . GLY A 1 198 ? 3.154 11.492 16.109 1 88.31 198 GLY A CA 1
ATOM 1558 C C . GLY A 1 198 ? 4.23 10.562 15.57 1 88.31 198 GLY A C 1
ATOM 1559 O O . GLY A 1 198 ? 3.988 9.812 14.625 1 88.31 198 GLY A O 1
ATOM 1560 N N . ILE A 1 199 ? 5.352 10.609 16.234 1 92.31 199 ILE A N 1
ATOM 1561 C CA . ILE A 1 199 ? 6.461 9.75 15.836 1 92.31 199 ILE A CA 1
ATOM 1562 C C . ILE A 1 199 ? 6.105 8.289 16.109 1 92.31 199 ILE A C 1
ATOM 1564 O O . ILE A 1 199 ? 6.367 7.414 15.281 1 92.31 199 ILE A O 1
ATOM 1568 N N . ALA A 1 200 ? 5.488 8.039 17.219 1 89.75 200 ALA A N 1
ATOM 1569 C CA . ALA A 1 200 ? 5.082 6.684 17.578 1 89.75 200 ALA A CA 1
ATOM 1570 C C . ALA A 1 200 ? 4.07 6.129 16.578 1 89.75 200 ALA A C 1
ATOM 1572 O O . ALA A 1 200 ? 4.176 4.977 16.156 1 89.75 200 ALA A O 1
ATOM 1573 N N . VAL A 1 201 ? 3.137 6.91 16.203 1 85.31 201 VAL A N 1
ATOM 1574 C CA . VAL A 1 201 ? 2.133 6.496 15.227 1 85.31 201 VAL A CA 1
ATOM 1575 C C . VAL A 1 201 ? 2.803 6.191 13.891 1 85.31 201 VAL A C 1
ATOM 1577 O O . VAL A 1 201 ? 2.492 5.184 13.242 1 85.31 201 VAL A O 1
ATOM 1580 N N . THR A 1 202 ? 3.666 7.09 13.531 1 90.62 202 THR A N 1
ATOM 1581 C CA . THR A 1 202 ? 4.398 6.891 12.281 1 90.62 202 THR A CA 1
ATOM 1582 C C . THR A 1 202 ? 5.199 5.594 12.328 1 90.62 202 THR A C 1
ATOM 1584 O O . THR A 1 202 ? 5.215 4.836 11.359 1 90.62 202 THR A O 1
ATOM 1587 N N . ALA A 1 203 ? 5.809 5.371 13.453 1 93.31 203 ALA A N 1
ATOM 1588 C CA . ALA A 1 203 ? 6.609 4.16 13.617 1 93.31 203 ALA A CA 1
ATOM 1589 C C . ALA A 1 203 ? 5.746 2.91 13.477 1 93.31 203 ALA A C 1
ATOM 1591 O O . ALA A 1 203 ? 6.156 1.931 12.852 1 93.31 203 ALA A O 1
ATOM 1592 N N . ILE A 1 204 ? 4.617 2.957 14.016 1 90 204 ILE A N 1
ATOM 1593 C CA . ILE A 1 204 ? 3.697 1.824 13.945 1 90 204 ILE A CA 1
A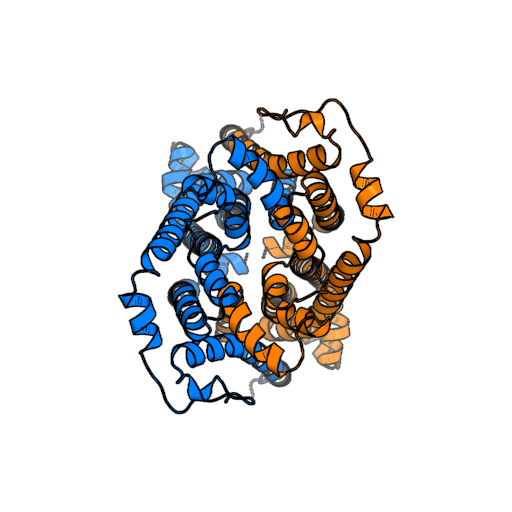TOM 1594 C C . ILE A 1 204 ? 3.285 1.585 12.492 1 90 204 ILE A C 1
ATOM 1596 O O . ILE A 1 204 ? 3.285 0.445 12.023 1 90 204 ILE A O 1
ATOM 1600 N N . PHE A 1 205 ? 3.002 2.635 11.789 1 87.69 205 PHE A N 1
ATOM 1601 C CA . PHE A 1 205 ? 2.57 2.512 10.406 1 87.69 205 PHE A CA 1
ATOM 1602 C C . PHE A 1 205 ? 3.695 1.965 9.531 1 87.69 205 PHE A C 1
ATOM 1604 O O . PHE A 1 205 ? 3.469 1.086 8.695 1 87.69 205 PHE A O 1
ATOM 1611 N N . VAL A 1 206 ? 4.832 2.471 9.75 1 93 206 VAL A N 1
ATOM 1612 C CA . VAL A 1 206 ? 5.98 2.018 8.977 1 93 206 VAL A CA 1
ATOM 1613 C C . VAL A 1 206 ? 6.254 0.545 9.266 1 93 206 VAL A C 1
ATOM 1615 O O . VAL A 1 206 ? 6.52 -0.238 8.352 1 93 206 VAL A O 1
ATOM 1618 N N . TRP A 1 207 ? 6.191 0.21 10.516 1 94.31 207 TRP A N 1
ATOM 1619 C CA . TRP A 1 207 ? 6.445 -1.174 10.898 1 94.31 207 TRP A CA 1
ATOM 1620 C C . TRP A 1 207 ? 5.426 -2.113 10.266 1 94.31 207 TRP A C 1
ATOM 1622 O O . TRP A 1 207 ? 5.793 -3.148 9.703 1 94.31 207 TRP A O 1
ATOM 1632 N N . LEU A 1 208 ? 4.223 -1.767 10.352 1 92.06 208 LEU A N 1
ATOM 1633 C CA . LEU A 1 208 ? 3.172 -2.607 9.789 1 92.06 208 LEU A CA 1
ATOM 1634 C C . LEU A 1 208 ? 3.311 -2.713 8.273 1 92.06 208 LEU A C 1
ATOM 1636 O O . LEU A 1 208 ? 3.088 -3.781 7.699 1 92.06 208 LEU A O 1
ATOM 1640 N N . ASN A 1 209 ? 3.615 -1.605 7.648 1 92 209 ASN A N 1
ATOM 1641 C CA . ASN A 1 209 ? 3.824 -1.637 6.207 1 92 209 ASN A CA 1
ATOM 1642 C C . ASN A 1 209 ? 4.945 -2.598 5.82 1 92 209 ASN A C 1
ATOM 1644 O O . ASN A 1 209 ? 4.82 -3.35 4.852 1 92 209 ASN A O 1
ATOM 1648 N N . SER A 1 210 ? 5.988 -2.514 6.527 1 95.56 210 SER A N 1
ATOM 1649 C CA . SER A 1 210 ? 7.129 -3.389 6.262 1 95.56 210 SER A CA 1
ATOM 1650 C C . SER A 1 210 ? 6.805 -4.836 6.609 1 95.56 210 SER A C 1
ATOM 1652 O O . SER A 1 210 ? 7.168 -5.754 5.871 1 95.56 210 SER A O 1
ATOM 1654 N N . TRP A 1 211 ? 6.156 -5.027 7.703 1 95.5 211 TRP A N 1
ATOM 1655 C CA . TRP A 1 211 ? 5.734 -6.352 8.148 1 95.5 211 TRP A CA 1
ATOM 1656 C C . TRP A 1 211 ? 4.852 -7.023 7.105 1 95.5 211 TRP A C 1
ATOM 1658 O O . TRP A 1 211 ? 4.977 -8.227 6.859 1 95.5 211 TRP A O 1
ATOM 1668 N N . ASN A 1 212 ? 4.09 -6.297 6.449 1 93.19 212 ASN A N 1
ATOM 1669 C CA . ASN A 1 212 ? 3.096 -6.801 5.504 1 93.19 212 ASN A CA 1
ATOM 1670 C C . ASN A 1 212 ? 3.648 -6.855 4.086 1 93.19 212 ASN A C 1
ATOM 1672 O O . ASN A 1 212 ? 3.01 -7.406 3.186 1 93.19 212 ASN A O 1
ATOM 1676 N N . GLU A 1 213 ? 4.762 -6.328 3.914 1 94.75 213 GLU A N 1
ATOM 1677 C CA . GLU A 1 213 ? 5.305 -6.152 2.57 1 94.75 213 GLU A CA 1
ATOM 1678 C C . GLU A 1 213 ? 5.48 -7.496 1.866 1 94.75 213 GLU A C 1
ATOM 1680 O O . GLU A 1 213 ? 5.934 -8.469 2.475 1 94.75 213 GLU A O 1
ATOM 1685 N N . PHE A 1 214 ? 5.141 -7.574 0.594 1 95.06 214 PHE A N 1
ATOM 1686 C CA . PHE A 1 214 ? 5.133 -8.82 -0.163 1 95.06 214 PHE A CA 1
ATOM 1687 C C . PHE A 1 214 ? 5.828 -8.641 -1.508 1 95.06 214 PHE A C 1
ATOM 1689 O O . PHE A 1 214 ? 6.648 -9.477 -1.903 1 95.06 214 PHE A O 1
ATOM 1696 N N . THR A 1 215 ? 5.625 -7.555 -2.168 1 93.25 215 THR A N 1
ATOM 1697 C CA . THR A 1 215 ? 6.035 -7.355 -3.553 1 93.25 215 THR A CA 1
ATOM 1698 C C . THR A 1 215 ? 7.559 -7.32 -3.664 1 93.25 215 THR A C 1
ATOM 1700 O O . THR A 1 215 ? 8.148 -8.078 -4.438 1 93.25 215 THR A O 1
ATOM 1703 N N . TYR A 1 216 ? 8.18 -6.531 -2.902 1 94.56 216 TYR A N 1
ATOM 1704 C CA . TYR A 1 216 ? 9.633 -6.434 -2.961 1 94.56 216 TYR A CA 1
ATOM 1705 C C . TYR A 1 216 ? 10.289 -7.742 -2.531 1 94.56 216 TYR A C 1
ATOM 1707 O O . TYR A 1 216 ? 11.297 -8.156 -3.104 1 94.56 216 TYR A O 1
ATOM 1715 N N . ALA A 1 217 ? 9.695 -8.375 -1.549 1 95.81 217 ALA A N 1
ATOM 1716 C CA . ALA A 1 217 ? 10.211 -9.672 -1.124 1 95.81 217 ALA A CA 1
ATOM 1717 C C . ALA A 1 217 ? 10.156 -10.68 -2.264 1 95.81 217 ALA A C 1
ATOM 1719 O O . ALA A 1 217 ? 11.07 -11.5 -2.426 1 95.81 217 ALA A O 1
ATOM 1720 N N . LEU A 1 218 ? 9.141 -10.664 -2.998 1 94.38 218 LEU A N 1
ATOM 1721 C CA . LEU A 1 218 ? 8.984 -11.586 -4.117 1 94.38 218 LEU A CA 1
ATOM 1722 C C . LEU A 1 218 ? 10.102 -11.398 -5.137 1 94.38 218 LEU A C 1
ATOM 1724 O O . LEU A 1 218 ? 10.578 -12.375 -5.723 1 94.38 218 LEU A O 1
ATOM 1728 N N . TYR A 1 219 ? 10.5 -10.164 -5.32 1 92.69 219 TYR A N 1
ATOM 1729 C CA . TYR A 1 219 ? 11.508 -9.852 -6.328 1 92.69 219 TYR A CA 1
ATOM 1730 C C . TYR A 1 219 ? 12.914 -10.078 -5.781 1 92.69 219 TYR A C 1
ATOM 1732 O O . TYR A 1 219 ? 13.836 -10.383 -6.539 1 92.69 219 TYR A O 1
ATOM 1740 N N . LEU A 1 220 ? 13.094 -9.945 -4.547 1 94.69 220 LEU A N 1
ATOM 1741 C CA . LEU A 1 220 ? 14.445 -9.82 -4.012 1 94.69 220 LEU A CA 1
ATOM 1742 C C . LEU A 1 220 ? 14.836 -11.078 -3.242 1 94.69 220 LEU A C 1
ATOM 1744 O O . LEU A 1 220 ? 15.984 -11.211 -2.809 1 94.69 220 LEU A O 1
ATOM 1748 N N . THR A 1 221 ? 13.906 -12.031 -3.055 1 93.88 221 THR A N 1
ATOM 1749 C CA . THR A 1 221 ? 14.172 -13.219 -2.244 1 93.88 221 THR A CA 1
ATOM 1750 C C . THR A 1 221 ? 14.32 -14.453 -3.127 1 93.88 221 THR A C 1
ATOM 1752 O O . THR A 1 221 ? 13.57 -14.625 -4.094 1 93.88 221 THR A O 1
ATOM 1755 N N . ILE A 1 222 ? 15.273 -15.25 -2.818 1 89.75 222 ILE A N 1
ATOM 1756 C CA . ILE A 1 222 ? 15.508 -16.5 -3.525 1 89.75 222 ILE A CA 1
ATOM 1757 C C . ILE A 1 222 ? 15.102 -17.688 -2.641 1 89.75 222 ILE A C 1
ATOM 1759 O O . ILE A 1 222 ? 14.281 -18.516 -3.039 1 89.75 222 ILE A O 1
ATOM 1763 N N . SER A 1 223 ? 15.578 -17.75 -1.402 1 92.19 223 SER A N 1
ATOM 1764 C CA . SER A 1 223 ? 15.312 -18.891 -0.529 1 92.19 223 SER A CA 1
ATOM 1765 C C . SER A 1 223 ? 14.891 -18.438 0.863 1 92.19 223 SER A C 1
ATOM 1767 O O . SER A 1 223 ? 14.031 -19.062 1.489 1 92.19 223 SER A O 1
ATOM 1769 N N . ASP A 1 224 ? 15.43 -17.359 1.315 1 94.62 224 ASP A N 1
ATOM 1770 C CA . ASP A 1 224 ? 15.148 -16.859 2.658 1 94.62 224 ASP A CA 1
ATOM 1771 C C . ASP A 1 224 ? 13.938 -15.93 2.658 1 94.62 224 ASP A C 1
ATOM 1773 O O . ASP A 1 224 ? 14.086 -14.711 2.709 1 94.62 224 ASP A O 1
ATOM 1777 N N . ARG A 1 225 ? 12.812 -16.5 2.859 1 97.06 225 ARG A N 1
ATOM 1778 C CA . ARG A 1 225 ? 11.555 -15.812 2.604 1 97.06 225 ARG A CA 1
ATOM 1779 C C . ARG A 1 225 ? 11.078 -15.062 3.842 1 97.06 225 ARG A C 1
ATOM 1781 O O . ARG A 1 225 ? 11.383 -15.453 4.969 1 97.06 225 ARG A O 1
ATOM 1788 N N . THR A 1 226 ? 10.383 -13.969 3.598 1 97.88 226 THR A N 1
ATOM 1789 C CA . THR A 1 226 ? 9.594 -13.312 4.637 1 97.88 226 THR A CA 1
ATOM 1790 C C . THR A 1 226 ? 8.289 -14.07 4.883 1 97.88 226 THR A C 1
ATOM 1792 O O . THR A 1 226 ? 7.953 -14.992 4.145 1 97.88 226 THR A O 1
ATOM 1795 N N . LEU A 1 227 ? 7.629 -13.695 5.965 1 97 227 LEU A N 1
ATOM 1796 C CA . LEU A 1 227 ? 6.426 -14.414 6.363 1 97 227 LEU A CA 1
ATOM 1797 C C . LEU A 1 227 ? 5.336 -14.289 5.301 1 97 227 LEU A C 1
ATOM 1799 O O . LEU A 1 227 ? 4.703 -15.281 4.934 1 97 227 LEU A O 1
ATOM 1803 N N . PRO A 1 228 ? 5.074 -13.086 4.719 1 96 228 PRO A N 1
ATOM 1804 C CA . PRO A 1 228 ? 4.082 -13 3.646 1 96 228 PRO A CA 1
ATOM 1805 C C . PRO A 1 228 ? 4.453 -13.852 2.432 1 96 228 PRO A C 1
ATOM 1807 O O . PRO A 1 228 ? 3.592 -14.516 1.854 1 96 228 PRO A O 1
ATOM 1810 N N . LEU A 1 229 ? 5.707 -13.828 2.074 1 95.62 229 LEU A N 1
ATOM 1811 C CA . LEU A 1 229 ? 6.16 -14.617 0.931 1 95.62 229 LEU A CA 1
ATOM 1812 C C . LEU A 1 229 ? 6.047 -16.109 1.216 1 95.62 229 LEU A C 1
ATOM 1814 O O . LEU A 1 229 ? 5.699 -16.891 0.328 1 95.62 229 LEU A O 1
ATOM 1818 N N . GLN A 1 230 ? 6.391 -16.5 2.418 1 95.75 230 GLN A N 1
ATOM 1819 C CA . GLN A 1 230 ? 6.238 -17.891 2.811 1 95.75 230 GLN A CA 1
ATOM 1820 C C . GLN A 1 230 ? 4.781 -18.328 2.744 1 95.75 230 GLN A C 1
ATOM 1822 O O . GLN A 1 230 ? 4.48 -19.469 2.361 1 95.75 230 GLN A O 1
ATOM 1827 N N . THR A 1 231 ? 3.885 -17.5 3.178 1 94.25 231 THR A N 1
ATOM 1828 C CA . THR A 1 231 ? 2.455 -17.766 3.1 1 94.25 231 THR A CA 1
ATOM 1829 C C . THR A 1 231 ? 2.031 -18.016 1.653 1 94.25 231 THR A C 1
ATOM 1831 O O . THR A 1 231 ? 1.305 -18.969 1.367 1 94.25 231 THR A O 1
ATOM 1834 N N . TYR A 1 232 ? 2.504 -17.188 0.786 1 91.88 232 TYR A N 1
ATOM 1835 C CA . TYR A 1 232 ? 2.197 -17.328 -0.633 1 91.88 232 TYR A CA 1
ATOM 1836 C C . TYR A 1 232 ? 2.738 -18.641 -1.183 1 91.88 232 TYR A C 1
ATOM 1838 O O . TYR A 1 232 ? 2.1 -19.281 -2.02 1 91.88 232 TYR A O 1
ATOM 1846 N N . TYR A 1 233 ? 3.924 -18.969 -0.762 1 90.62 233 TYR A N 1
ATOM 1847 C CA . TYR A 1 233 ? 4.52 -20.234 -1.183 1 90.62 233 TYR A CA 1
ATOM 1848 C C . TYR A 1 233 ? 3.613 -21.406 -0.833 1 90.62 233 TYR A C 1
ATOM 1850 O O . TYR A 1 233 ? 3.439 -22.328 -1.635 1 90.62 233 TYR A O 1
ATOM 1858 N N . TYR A 1 234 ? 3.031 -21.406 0.349 1 90.38 234 TYR A N 1
ATOM 1859 C CA . TYR A 1 234 ? 2.133 -22.484 0.753 1 90.38 234 TYR A CA 1
ATOM 1860 C C . TYR A 1 234 ? 0.856 -22.469 -0.08 1 90.38 234 TYR A C 1
ATOM 1862 O O . TYR A 1 234 ? 0.287 -23.531 -0.373 1 90.38 234 TYR A O 1
ATOM 1870 N N . VAL A 1 235 ? 0.438 -21.359 -0.459 1 85.06 235 VAL A N 1
ATOM 1871 C CA . VAL A 1 235 ? -0.727 -21.266 -1.333 1 85.06 235 VAL A CA 1
ATOM 1872 C C . VAL A 1 235 ? -0.418 -21.938 -2.674 1 85.06 235 VAL A C 1
ATOM 1874 O O . VAL A 1 235 ? -1.209 -22.734 -3.172 1 85.06 235 VAL A O 1
ATOM 1877 N N . GLN A 1 236 ? 0.714 -21.641 -3.23 1 83.88 236 GLN A N 1
ATOM 1878 C CA . GLN A 1 236 ? 1.111 -22.156 -4.535 1 83.88 236 GLN A CA 1
ATOM 1879 C C . GLN A 1 236 ? 1.253 -23.672 -4.504 1 83.88 236 GLN A C 1
ATOM 1881 O O . GLN A 1 236 ? 1.011 -24.344 -5.508 1 83.88 236 GLN A O 1
ATOM 1886 N N . ARG A 1 237 ? 1.484 -24.172 -3.354 1 87.56 237 ARG A N 1
ATOM 1887 C CA . ARG A 1 237 ? 1.693 -25.609 -3.221 1 87.56 237 ARG A CA 1
ATOM 1888 C C . ARG A 1 237 ? 0.401 -26.312 -2.826 1 87.56 237 ARG A C 1
ATOM 1890 O O . ARG A 1 237 ? 0.398 -27.531 -2.584 1 87.56 237 ARG A O 1
ATOM 1897 N N . GLY A 1 238 ? -0.617 -25.578 -2.609 1 82.81 238 GLY A N 1
ATOM 1898 C CA . GLY A 1 238 ? -1.921 -26.156 -2.324 1 82.81 238 GLY A CA 1
ATOM 1899 C C . GLY A 1 238 ? -2.148 -26.406 -0.846 1 82.81 238 GLY A C 1
ATOM 1900 O O . GLY A 1 238 ? -3.039 -27.172 -0.473 1 82.81 238 GLY A O 1
ATOM 1901 N N . GLY A 1 239 ? -1.3 -25.875 -0.01 1 87.56 239 GLY A N 1
ATOM 1902 C CA . GLY A 1 239 ? -1.462 -26.031 1.427 1 87.56 239 GLY A CA 1
ATOM 1903 C C . GLY A 1 239 ? -2.459 -25.047 2.021 1 87.56 239 GLY A C 1
ATOM 1904 O O . GLY A 1 239 ? -2.076 -24.109 2.723 1 87.56 239 GLY A O 1
ATOM 1905 N N . ILE A 1 240 ? -3.67 -25.422 1.962 1 85.38 240 ILE A N 1
ATOM 1906 C CA . ILE A 1 240 ? -4.766 -24.516 2.301 1 85.38 240 ILE A CA 1
ATOM 1907 C C . ILE A 1 240 ? -4.734 -24.203 3.795 1 85.38 240 ILE A C 1
ATOM 1909 O O . ILE A 1 240 ? -4.762 -23.031 4.191 1 85.38 240 ILE A O 1
ATOM 1913 N N . PHE A 1 241 ? -4.555 -25.219 4.559 1 90.44 241 PHE A N 1
ATOM 1914 C CA . PHE A 1 241 ? -4.633 -25.031 6.004 1 90.44 241 PHE A CA 1
ATOM 1915 C C . PHE A 1 241 ? -3.359 -24.406 6.539 1 90.44 241 PHE A C 1
ATOM 1917 O O . PHE A 1 241 ? -3.41 -23.547 7.422 1 90.44 241 PHE A O 1
ATOM 1924 N N . ASP A 1 242 ? -2.242 -24.812 5.953 1 91.88 242 ASP A N 1
ATOM 1925 C CA . ASP A 1 242 ? -0.987 -24.156 6.32 1 91.88 242 ASP A CA 1
ATOM 1926 C C . ASP A 1 242 ? -1.007 -22.672 5.965 1 91.88 242 ASP A C 1
ATOM 1928 O O . ASP A 1 242 ? -0.631 -21.828 6.781 1 91.88 242 ASP A O 1
ATOM 1932 N N . SER A 1 243 ? -1.424 -22.438 4.754 1 92.12 243 SER A N 1
ATOM 1933 C CA . SER A 1 243 ? -1.463 -21.047 4.309 1 92.12 243 SER A CA 1
ATOM 1934 C C . SER A 1 243 ? -2.406 -20.219 5.176 1 92.12 243 SER A C 1
ATOM 1936 O O . SER A 1 243 ? -2.109 -19.062 5.496 1 92.12 243 SER A O 1
ATOM 1938 N N . ALA A 1 244 ? -3.521 -20.812 5.555 1 91.94 244 ALA A N 1
ATOM 1939 C CA . ALA A 1 244 ? -4.469 -20.109 6.418 1 91.94 244 ALA A CA 1
ATOM 1940 C C . ALA A 1 244 ? -3.863 -19.828 7.789 1 91.94 244 ALA A C 1
ATOM 1942 O O . ALA A 1 244 ? -4.059 -18.75 8.359 1 91.94 244 ALA A O 1
ATOM 1943 N N . THR A 1 245 ? -3.207 -20.766 8.297 1 94 245 THR A N 1
ATOM 1944 C CA . THR A 1 245 ? -2.57 -20.609 9.602 1 94 245 THR A CA 1
ATOM 1945 C C . THR A 1 245 ? -1.472 -19.562 9.547 1 94 245 THR A C 1
ATOM 1947 O O . THR A 1 245 ? -1.39 -18.688 10.422 1 94 245 THR A O 1
ATOM 1950 N N . TYR A 1 246 ? -0.608 -19.625 8.523 1 94.5 246 TYR A N 1
ATOM 1951 C CA . TYR A 1 246 ? 0.425 -18.625 8.336 1 94.5 246 TYR A CA 1
ATOM 1952 C C . TYR A 1 246 ? -0.187 -17.234 8.211 1 94.5 246 TYR A C 1
ATOM 1954 O O . TYR A 1 246 ? 0.308 -16.281 8.812 1 94.5 246 TYR A O 1
ATOM 1962 N N . ALA A 1 247 ? -1.248 -17.141 7.449 1 92.69 247 ALA A N 1
ATOM 1963 C CA . ALA A 1 247 ? -1.934 -15.867 7.258 1 92.69 247 ALA A CA 1
ATOM 1964 C C . ALA A 1 247 ? -2.527 -15.367 8.57 1 92.69 247 ALA A C 1
ATOM 1966 O O . ALA A 1 247 ? -2.543 -14.164 8.828 1 92.69 247 ALA A O 1
ATOM 1967 N N . ALA A 1 248 ? -3.029 -16.234 9.336 1 91.94 248 ALA A N 1
ATOM 1968 C CA . ALA A 1 248 ? -3.559 -15.852 10.641 1 91.94 248 ALA A CA 1
ATOM 1969 C C . ALA A 1 248 ? -2.463 -15.273 11.531 1 91.94 248 ALA A C 1
ATOM 1971 O O . ALA A 1 248 ? -2.676 -14.266 12.203 1 91.94 248 ALA A O 1
ATOM 1972 N N . VAL A 1 249 ? -1.343 -15.898 11.508 1 93.31 249 VAL A N 1
ATOM 1973 C CA . VAL A 1 249 ? -0.206 -15.406 12.281 1 93.31 249 VAL A CA 1
ATOM 1974 C C . VAL A 1 249 ? 0.201 -14.023 11.781 1 93.31 249 VAL A C 1
ATOM 1976 O O . VAL A 1 249 ? 0.503 -13.133 12.578 1 93.31 249 VAL A O 1
ATOM 1979 N N . LEU A 1 250 ? 0.187 -13.891 10.492 1 92.81 250 LEU A N 1
ATOM 1980 C CA . LEU A 1 250 ? 0.543 -12.625 9.844 1 92.81 250 LEU A CA 1
ATOM 1981 C C . LEU A 1 250 ? -0.378 -11.5 10.305 1 92.81 250 LEU A C 1
ATOM 1983 O O . LEU A 1 250 ? 0.031 -10.344 10.352 1 92.81 250 LEU A O 1
ATOM 1987 N N . THR A 1 251 ? -1.569 -11.789 10.672 1 89.44 251 THR A N 1
ATOM 1988 C CA . THR A 1 251 ? -2.588 -10.789 10.977 1 89.44 251 THR A CA 1
ATOM 1989 C C . THR A 1 251 ? -2.531 -10.391 12.445 1 89.44 251 THR A C 1
ATOM 1991 O O . THR A 1 251 ? -3.018 -9.32 12.828 1 89.44 251 THR A O 1
ATOM 1994 N N . ILE A 1 252 ? -1.863 -11.109 13.258 1 88.81 252 ILE A N 1
ATOM 1995 C CA . ILE A 1 252 ? -1.873 -10.922 14.703 1 88.81 252 ILE A CA 1
ATOM 1996 C C . ILE A 1 252 ? -1.25 -9.57 15.047 1 88.81 252 ILE A C 1
ATOM 1998 O O . ILE A 1 252 ? -1.832 -8.781 15.805 1 88.81 252 ILE A O 1
ATOM 2002 N N . PRO A 1 253 ? -0.095 -9.211 14.477 1 88.19 253 PRO A N 1
ATOM 2003 C CA . PRO A 1 253 ? 0.491 -7.918 14.844 1 88.19 253 PRO A CA 1
ATOM 2004 C C . PRO A 1 253 ? -0.408 -6.742 14.477 1 88.19 253 PRO A C 1
ATOM 2006 O O . PRO A 1 253 ? -0.463 -5.75 15.211 1 88.19 253 PRO A O 1
ATOM 2009 N N . VAL A 1 254 ? -1.064 -6.863 13.398 1 80.88 254 VAL A N 1
ATOM 2010 C CA . VAL A 1 254 ? -1.973 -5.805 12.969 1 80.88 254 VAL A CA 1
ATOM 2011 C C . VAL A 1 254 ? -3.092 -5.637 14 1 80.88 254 VAL A C 1
ATOM 2013 O O . VAL A 1 254 ? -3.443 -4.512 14.359 1 80.88 254 VAL A O 1
ATOM 2016 N N . MET A 1 255 ? -3.562 -6.723 14.461 1 78.44 255 MET A N 1
ATOM 2017 C CA . MET A 1 255 ? -4.629 -6.691 15.461 1 78.44 255 MET A CA 1
ATOM 2018 C C . MET A 1 255 ? -4.129 -6.105 16.781 1 78.44 255 MET A C 1
ATOM 2020 O O . MET A 1 255 ? -4.836 -5.328 17.422 1 78.44 255 MET A O 1
ATOM 2024 N N . LEU A 1 256 ? -2.975 -6.449 17.141 1 82.06 256 LEU A N 1
ATOM 2025 C CA . LEU A 1 256 ? -2.4 -5.961 18.391 1 82.06 256 LEU A CA 1
ATOM 2026 C C . LEU A 1 256 ? -2.158 -4.457 18.328 1 82.06 256 LEU A C 1
ATOM 2028 O O . LEU A 1 256 ? -2.496 -3.727 19.266 1 82.06 256 LEU A O 1
ATOM 2032 N N . VAL A 1 257 ? -1.617 -4.02 17.219 1 77.06 257 VAL A N 1
ATOM 2033 C CA . VAL A 1 257 ? -1.31 -2.604 17.062 1 77.06 257 VAL A CA 1
ATOM 2034 C C . VAL A 1 257 ? -2.604 -1.792 17.031 1 77.06 257 VAL A C 1
ATOM 2036 O O . VAL A 1 257 ? -2.684 -0.723 17.641 1 77.06 257 VAL A O 1
ATOM 2039 N N . THR A 1 258 ? -3.596 -2.262 16.359 1 68.38 258 THR A N 1
ATOM 2040 C CA . THR A 1 258 ? -4.875 -1.562 16.281 1 68.38 258 THR A CA 1
ATOM 2041 C C . THR A 1 258 ? -5.516 -1.473 17.672 1 68.38 258 THR A C 1
ATOM 2043 O O . THR A 1 258 ? -6.105 -0.448 18.016 1 68.38 258 THR A O 1
ATOM 2046 N N . PHE A 1 259 ? -5.367 -2.516 18.375 1 69.62 259 PHE A N 1
ATOM 2047 C CA . PHE A 1 259 ? -5.922 -2.557 19.719 1 69.62 259 PHE A CA 1
ATOM 2048 C C . PHE A 1 259 ? -5.238 -1.531 20.609 1 69.62 259 PHE A C 1
ATOM 2050 O O . PHE A 1 259 ? -5.898 -0.836 21.391 1 69.62 259 PHE A O 1
ATOM 2057 N N . PHE A 1 260 ? -3.998 -1.326 20.469 1 71.31 260 PHE A N 1
ATOM 2058 C CA . PHE A 1 260 ? -3.252 -0.414 21.328 1 71.31 260 PHE A CA 1
ATOM 2059 C C . PHE A 1 260 ? -3.42 1.027 20.875 1 71.31 260 PHE A C 1
ATOM 2061 O O . PHE A 1 260 ? -3.365 1.956 21.672 1 71.31 260 PHE A O 1
ATOM 2068 N N . LEU A 1 261 ? -3.568 1.205 19.594 1 67 261 LEU A N 1
ATOM 2069 C CA . LEU A 1 261 ? -3.746 2.551 19.062 1 67 261 LEU A CA 1
ATOM 2070 C C . LEU A 1 261 ? -5.078 3.141 19.516 1 67 261 LEU A C 1
ATOM 2072 O O . LEU A 1 261 ? -5.219 4.363 19.625 1 67 261 LEU A O 1
ATOM 2076 N N . GLN A 1 262 ? -5.996 2.27 19.719 1 62.06 262 GLN A N 1
ATOM 2077 C CA . GLN A 1 262 ? -7.289 2.738 20.203 1 62.06 262 GLN A CA 1
ATOM 2078 C C . GLN A 1 262 ? -7.141 3.486 21.516 1 62.06 262 GLN A C 1
ATOM 2080 O O . GLN A 1 262 ? -7.867 4.453 21.781 1 62.06 262 GLN A O 1
ATOM 2085 N N . LYS A 1 263 ? -6.266 3.098 22.281 1 59.81 263 LYS A N 1
ATOM 2086 C CA . LYS A 1 263 ? -6.051 3.742 23.578 1 59.81 263 LYS A CA 1
ATOM 2087 C C . LYS A 1 263 ? -5.422 5.121 23.406 1 59.81 263 LYS A C 1
ATOM 2089 O O . LYS A 1 263 ? -5.75 6.055 24.141 1 59.81 263 LYS A O 1
ATOM 2094 N N . TYR A 1 264 ? -4.551 5.18 22.484 1 54.91 264 TYR A N 1
ATOM 2095 C CA . TYR A 1 264 ? -3.867 6.445 22.25 1 54.91 264 TYR A CA 1
ATOM 2096 C C . TYR A 1 264 ? -4.801 7.449 21.578 1 54.91 264 TYR A C 1
ATOM 2098 O O . TYR A 1 264 ? -4.699 8.656 21.812 1 54.91 264 TYR A O 1
ATOM 2106 N N . MET A 1 265 ? -5.539 6.992 20.688 1 51.88 265 MET A N 1
ATOM 2107 C CA . MET A 1 265 ? -6.438 7.887 19.969 1 51.88 265 MET A CA 1
ATOM 2108 C C . MET A 1 265 ? -7.555 8.383 20.875 1 51.88 265 MET A C 1
ATOM 2110 O O . MET A 1 265 ? -8.086 9.477 20.672 1 51.88 265 MET A O 1
ATOM 2114 N N . LYS A 1 266 ? -7.992 7.547 21.781 1 49.16 266 LYS A N 1
ATOM 2115 C CA . LYS A 1 266 ? -8.969 8.008 22.766 1 49.16 266 LYS A CA 1
ATOM 2116 C C . LYS A 1 266 ? -8.445 9.219 23.531 1 49.16 266 LYS A C 1
ATOM 2118 O O . LYS A 1 266 ? -9.227 10.047 24 1 49.16 266 LYS A O 1
ATOM 2123 N N . SER A 1 267 ? -7.164 9.25 23.656 1 44.41 267 SER A N 1
ATOM 2124 C CA . SER A 1 267 ? -6.656 10.367 24.453 1 44.41 267 SER A CA 1
ATOM 2125 C C . SER A 1 267 ? -6.609 11.648 23.641 1 44.41 267 SER A C 1
ATOM 2127 O O . SER A 1 267 ? -6.332 12.727 24.172 1 44.41 267 SER A O 1
ATOM 2129 N N . GLY A 1 268 ? -7.281 11.844 22.578 1 42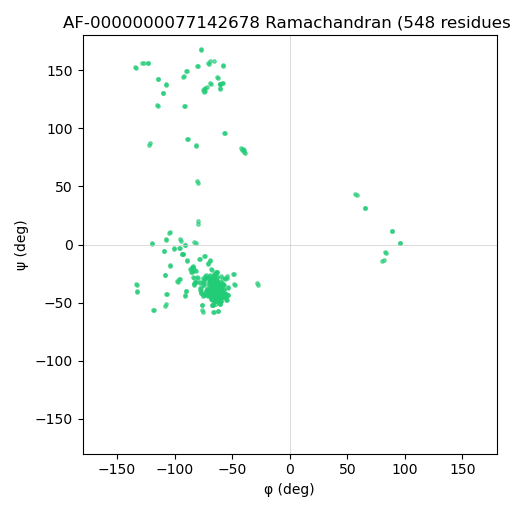.06 268 GLY A N 1
ATOM 2130 C CA . GLY A 1 268 ? -7.352 13.094 21.844 1 42.06 268 GLY A CA 1
ATOM 2131 C C . GLY A 1 268 ? -6.148 13.328 20.953 1 42.06 268 GLY A C 1
ATOM 2132 O O . GLY A 1 268 ? -6.043 14.367 20.297 1 42.06 268 GLY A O 1
ATOM 2133 N N . TYR A 1 269 ? -5.184 12.617 21.156 1 40.03 269 TYR A N 1
ATOM 2134 C CA . TYR A 1 269 ? -3.9 12.898 20.516 1 40.03 269 TYR A CA 1
ATOM 2135 C C . TYR A 1 269 ? -4.004 12.812 19 1 40.03 269 TYR A C 1
ATOM 2137 O O . TYR A 1 269 ? -3.371 13.594 18.281 1 40.03 269 TYR A O 1
ATOM 2145 N N . LEU A 1 270 ? -4.656 11.906 18.5 1 41.56 270 LEU A N 1
ATOM 2146 C CA . LEU A 1 270 ? -4.836 11.898 17.047 1 41.56 270 LEU A CA 1
ATOM 2147 C C . LEU A 1 270 ? -5.836 12.961 16.609 1 41.56 270 LEU A C 1
ATOM 2149 O O . LEU A 1 270 ? -6.086 13.141 15.422 1 41.56 270 LEU A O 1
ATOM 2153 N N . ALA A 1 271 ? -6.504 13.562 17.484 1 39.06 271 ALA A N 1
ATOM 2154 C CA . ALA A 1 271 ? -7.383 14.703 17.234 1 39.06 271 ALA A CA 1
ATOM 2155 C C . ALA A 1 271 ? -6.641 15.82 16.5 1 39.06 271 ALA A C 1
ATOM 2157 O O . ALA A 1 271 ? -7.219 16.516 15.664 1 39.06 271 ALA A O 1
ATOM 2158 N N . GLY A 1 272 ? -5.465 16.094 16.906 1 35.34 272 GLY A N 1
ATOM 2159 C CA . GLY A 1 272 ? -4.656 17.141 16.297 1 35.34 272 GLY A CA 1
ATOM 2160 C C . GLY A 1 272 ? -4.293 16.859 14.852 1 35.34 272 GLY A C 1
ATOM 2161 O O . GLY A 1 272 ? -3.98 17.766 14.094 1 35.34 272 GLY A O 1
ATOM 2162 N N . ALA A 1 273 ? -4.031 15.656 14.531 1 35.03 273 ALA A N 1
ATOM 2163 C CA . ALA A 1 273 ? -3.693 15.352 13.141 1 35.03 273 ALA A CA 1
ATOM 2164 C C . ALA A 1 273 ? -4.91 15.508 12.234 1 35.03 273 ALA A C 1
ATOM 2166 O O . ALA A 1 273 ? -4.77 15.758 11.031 1 35.03 273 ALA A O 1
ATOM 2167 N N . VAL A 1 274 ? -6.117 15.344 12.781 1 32.75 274 VAL A N 1
ATOM 2168 C CA . VAL A 1 274 ? -7.367 15.539 12.062 1 32.75 274 VAL A CA 1
ATOM 2169 C C . VAL A 1 274 ? -7.902 16.953 12.32 1 32.75 274 VAL A C 1
ATOM 2171 O O . VAL A 1 274 ? -8.766 17.438 11.594 1 32.75 274 VAL A O 1
ATOM 2174 N N . LYS A 1 275 ? -7.754 17.734 13.406 1 33.12 275 LYS A N 1
ATOM 2175 C CA . LYS A 1 275 ? -8.344 19.031 13.711 1 33.12 275 LYS A CA 1
ATOM 2176 C C . LYS A 1 275 ? -7.535 20.172 13.086 1 33.12 275 LYS A C 1
ATOM 2178 O O . LYS A 1 275 ? -7.922 21.328 13.164 1 33.12 275 LYS A O 1
ATOM 2183 N N . GLY A 1 276 ? -6.273 19.875 12.742 1 28.89 276 GLY A N 1
ATOM 2184 C CA . GLY A 1 276 ? -5.68 21.109 12.266 1 28.89 276 GLY A CA 1
ATOM 2185 C C . GLY A 1 276 ? -6.027 21.422 10.82 1 28.89 276 GLY A C 1
ATOM 2186 O O . GLY A 1 276 ? -6.438 20.531 10.07 1 28.89 276 GLY A O 1
ATOM 2187 N N . MET B 1 1 ? 16.891 47.75 9.922 1 27.89 1 MET B N 1
ATOM 2188 C CA . MET B 1 1 ? 17.688 46.625 9.445 1 27.89 1 MET B CA 1
ATOM 2189 C C . MET B 1 1 ? 17.016 45.281 9.789 1 27.89 1 MET B C 1
ATOM 2191 O O . MET B 1 1 ? 16.828 44.969 10.961 1 27.89 1 MET B O 1
ATOM 2195 N N . ARG B 1 2 ? 16.016 44.844 9.109 1 34.69 2 ARG B N 1
ATOM 2196 C CA . ARG B 1 2 ? 14.977 43.812 9.305 1 34.69 2 ARG B CA 1
ATOM 2197 C C . ARG B 1 2 ? 15.594 42.438 9.57 1 34.69 2 ARG B C 1
ATOM 2199 O O . ARG B 1 2 ? 16.438 41.969 8.805 1 34.69 2 ARG B O 1
ATOM 2206 N N . LYS B 1 3 ? 15.695 42.125 10.883 1 36.41 3 LYS B N 1
ATOM 2207 C CA . LYS B 1 3 ? 16.297 40.938 11.43 1 36.41 3 LYS B CA 1
ATOM 2208 C C . LYS B 1 3 ? 15.953 39.719 10.586 1 36.41 3 LYS B C 1
ATOM 2210 O O . LYS B 1 3 ? 14.781 39.375 10.438 1 36.41 3 LYS B O 1
ATOM 2215 N N . VAL B 1 4 ? 16.672 39.562 9.531 1 40.56 4 VAL B N 1
ATOM 2216 C CA . VAL B 1 4 ? 16.703 38.375 8.688 1 40.56 4 VAL B CA 1
ATOM 2217 C C . VAL B 1 4 ? 16.625 37.125 9.555 1 40.56 4 VAL B C 1
ATOM 2219 O O . VAL B 1 4 ? 17.516 36.875 10.383 1 40.56 4 VAL B O 1
ATOM 2222 N N . ASP B 1 5 ? 15.477 36.781 10.016 1 39.22 5 ASP B N 1
ATOM 2223 C CA . ASP B 1 5 ? 15.164 35.719 10.984 1 39.22 5 ASP B CA 1
ATOM 2224 C C . ASP B 1 5 ? 16 34.469 10.727 1 39.22 5 ASP B C 1
ATOM 2226 O O . ASP B 1 5 ? 15.914 33.875 9.664 1 39.22 5 ASP B O 1
ATOM 2230 N N . ILE B 1 6 ? 17.25 34.406 11.211 1 39.03 6 ILE B N 1
ATOM 2231 C CA . ILE B 1 6 ? 18.312 33.406 11.297 1 39.03 6 ILE B CA 1
ATOM 2232 C C . ILE B 1 6 ? 17.719 32 11.32 1 39.03 6 ILE B C 1
ATOM 2234 O O . ILE B 1 6 ? 18.422 31.016 11.117 1 39.03 6 ILE B O 1
ATOM 2238 N N . SER B 1 7 ? 16.594 31.922 11.953 1 41.62 7 SER B N 1
ATOM 2239 C CA . SER B 1 7 ? 15.914 30.625 12.031 1 41.62 7 SER B CA 1
ATOM 2240 C C . SER B 1 7 ? 15.695 30.031 10.648 1 41.62 7 SER B C 1
ATOM 2242 O O . SER B 1 7 ? 15.547 28.812 10.5 1 41.62 7 SER B O 1
ATOM 2244 N N . GLU B 1 8 ? 15.602 30.828 9.633 1 46.16 8 GLU B N 1
ATOM 2245 C CA . GLU B 1 8 ? 15.445 30.469 8.227 1 46.16 8 GLU B CA 1
ATOM 2246 C C . GLU B 1 8 ? 16.719 29.812 7.68 1 46.16 8 GLU B C 1
ATOM 2248 O O . GLU B 1 8 ? 16.641 28.922 6.84 1 46.16 8 GLU B O 1
ATOM 2253 N N . LYS B 1 9 ? 17.953 30.297 8.07 1 44.5 9 LYS B N 1
ATOM 2254 C CA . LYS B 1 9 ? 19.203 29.906 7.418 1 44.5 9 LYS B CA 1
ATOM 2255 C C . LYS B 1 9 ? 19.625 28.5 7.836 1 44.5 9 LYS B C 1
ATOM 2257 O O . LYS B 1 9 ? 20.156 27.75 7.023 1 44.5 9 LYS B O 1
ATOM 2262 N N . ILE B 1 10 ? 19.781 28.359 9.133 1 43.19 10 ILE B N 1
ATOM 2263 C CA . ILE B 1 10 ? 20.406 27.172 9.695 1 43.19 10 ILE B CA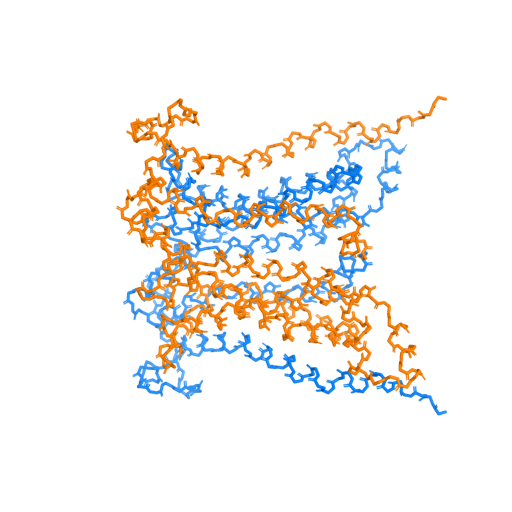 1
ATOM 2264 C C . ILE B 1 10 ? 19.578 25.938 9.352 1 43.19 10 ILE B C 1
ATOM 2266 O O . ILE B 1 10 ? 20.141 24.875 9.047 1 43.19 10 ILE B O 1
ATOM 2270 N N . SER B 1 11 ? 18.297 25.969 9.586 1 48.16 11 SER B N 1
ATOM 2271 C CA . SER B 1 11 ? 17.328 24.906 9.344 1 48.16 11 SER B CA 1
ATOM 2272 C C . SER B 1 11 ? 17.469 24.344 7.93 1 48.16 11 SER B C 1
ATOM 2274 O O . SER B 1 11 ? 17.172 23.172 7.688 1 48.16 11 SER B O 1
ATOM 2276 N N . ASN B 1 12 ? 17.984 25.141 7.066 1 50.31 12 ASN B N 1
ATOM 2277 C CA . ASN B 1 12 ? 18.078 24.906 5.629 1 50.31 12 ASN B CA 1
ATOM 2278 C C . ASN B 1 12 ? 19.203 23.938 5.285 1 50.31 12 ASN B C 1
ATOM 2280 O O . ASN B 1 12 ? 19.078 23.109 4.387 1 50.31 12 ASN B O 1
ATOM 2284 N N . THR B 1 13 ? 20.375 24.141 5.996 1 51.12 13 THR B N 1
ATOM 2285 C CA . THR B 1 13 ? 21.562 23.547 5.406 1 51.12 13 THR B CA 1
ATOM 2286 C C . THR B 1 13 ? 21.594 22.047 5.633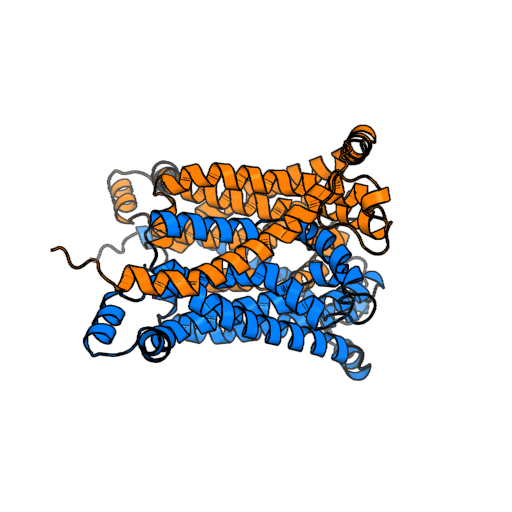 1 51.12 13 THR B C 1
ATOM 2288 O O . THR B 1 13 ? 21.906 21.281 4.719 1 51.12 13 THR B O 1
ATOM 2291 N N . ALA B 1 14 ? 21.438 21.688 6.922 1 53.03 14 ALA B N 1
ATOM 2292 C CA . ALA B 1 14 ? 21.641 20.266 7.168 1 53.03 14 ALA B CA 1
ATOM 2293 C C . ALA B 1 14 ? 20.5 19.438 6.598 1 53.03 14 ALA B C 1
ATOM 2295 O O . ALA B 1 14 ? 20.688 18.281 6.215 1 53.03 14 ALA B O 1
ATOM 2296 N N . TYR B 1 15 ? 19.344 20 6.523 1 52.62 15 TYR B N 1
ATOM 2297 C CA . TYR B 1 15 ? 18.141 19.25 6.16 1 52.62 15 TYR B CA 1
ATOM 2298 C C . TYR B 1 15 ? 18.031 19.094 4.648 1 52.62 15 TYR B C 1
ATOM 2300 O O . TYR B 1 15 ? 17.453 18.125 4.16 1 52.62 15 TYR B O 1
ATOM 2308 N N . ILE B 1 16 ? 18.75 20.047 4.004 1 58.91 16 ILE B N 1
ATOM 2309 C CA . ILE B 1 16 ? 18.719 20.031 2.545 1 58.91 16 ILE B CA 1
ATOM 2310 C C . ILE B 1 16 ? 19.453 18.797 2.021 1 58.91 16 ILE B C 1
ATOM 2312 O O . ILE B 1 16 ? 18.922 18.078 1.171 1 58.91 16 ILE B O 1
ATOM 2316 N N . PRO B 1 17 ? 20.469 18.5 2.73 1 61.12 17 PRO B N 1
ATOM 2317 C CA . PRO B 1 17 ? 21.141 17.297 2.219 1 61.12 17 PRO B CA 1
ATOM 2318 C C . PRO B 1 17 ? 20.328 16.031 2.426 1 61.12 17 PRO B C 1
ATOM 2320 O O . PRO B 1 17 ? 20.312 15.148 1.562 1 61.12 17 PRO B O 1
ATOM 2323 N N . ILE B 1 18 ? 19.656 16.031 3.477 1 59.5 18 ILE B N 1
ATOM 2324 C CA . ILE B 1 18 ? 18.875 14.828 3.762 1 59.5 18 ILE B CA 1
ATOM 2325 C C . ILE B 1 18 ? 17.703 14.734 2.785 1 59.5 18 ILE B C 1
ATOM 2327 O O . ILE B 1 18 ? 17.406 13.648 2.268 1 59.5 18 ILE B O 1
ATOM 2331 N N . ALA B 1 19 ? 17.141 15.852 2.607 1 60.47 19 ALA B N 1
ATOM 2332 C CA . ALA B 1 19 ? 16.047 15.883 1.639 1 60.47 19 ALA B CA 1
ATOM 2333 C C . ALA B 1 19 ? 16.531 15.508 0.244 1 60.47 19 ALA B C 1
ATOM 2335 O O . ALA B 1 19 ? 15.852 14.789 -0.492 1 60.47 1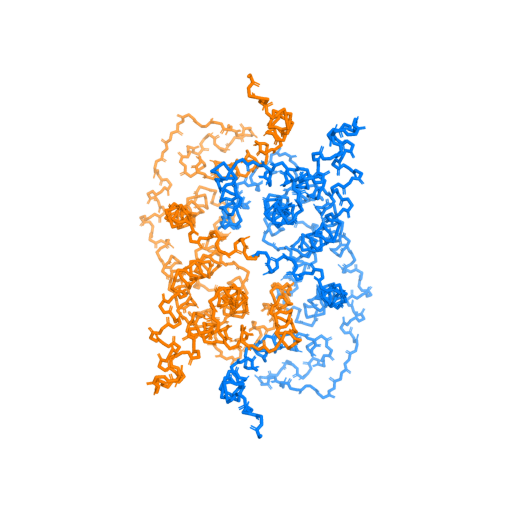9 ALA B O 1
ATOM 2336 N N . ILE B 1 20 ? 17.641 15.891 -0.082 1 63.38 20 ILE B N 1
ATOM 2337 C CA . ILE B 1 20 ? 18.234 15.609 -1.388 1 63.38 20 ILE B CA 1
ATOM 2338 C C . ILE B 1 20 ? 18.562 14.125 -1.497 1 63.38 20 ILE B C 1
ATOM 2340 O O . ILE B 1 20 ? 18.281 13.492 -2.521 1 63.38 20 ILE B O 1
ATOM 2344 N N . ILE B 1 21 ? 19.031 13.617 -0.474 1 65.25 21 ILE B N 1
ATOM 2345 C CA . ILE B 1 21 ? 19.391 12.203 -0.477 1 65.25 21 ILE B CA 1
ATOM 2346 C C . ILE B 1 21 ? 18.141 11.352 -0.626 1 65.25 21 ILE B C 1
ATOM 2348 O O . ILE B 1 21 ? 18.109 10.406 -1.415 1 65.25 21 ILE B O 1
ATOM 2352 N N . ALA B 1 22 ? 17.188 11.781 0.106 1 61.16 22 ALA B N 1
ATOM 2353 C CA . ALA B 1 22 ? 15.93 11.047 0.02 1 61.16 22 ALA B CA 1
ATOM 2354 C C . ALA B 1 22 ? 15.336 11.141 -1.383 1 61.16 22 ALA B C 1
ATOM 2356 O O . ALA B 1 22 ? 14.859 10.148 -1.928 1 61.16 22 ALA B O 1
ATOM 2357 N N . ALA B 1 23 ? 15.43 12.312 -1.945 1 63.41 23 ALA B N 1
ATOM 2358 C CA . ALA B 1 23 ? 14.922 12.523 -3.299 1 63.41 23 ALA B CA 1
ATOM 2359 C C . ALA B 1 23 ? 15.703 11.695 -4.312 1 63.41 23 ALA B C 1
ATOM 2361 O O . ALA B 1 23 ? 15.117 11.094 -5.215 1 63.41 23 ALA B O 1
ATOM 2362 N N . ILE B 1 24 ? 16.938 11.648 -4.129 1 67.19 24 ILE B N 1
ATOM 2363 C CA . ILE B 1 24 ? 17.812 10.906 -5.035 1 67.19 24 ILE B CA 1
ATOM 2364 C C . ILE B 1 24 ? 17.5 9.414 -4.938 1 67.19 24 ILE B C 1
ATOM 2366 O O . ILE B 1 24 ? 17.391 8.727 -5.957 1 67.19 24 ILE B O 1
ATOM 2370 N N . LEU B 1 25 ? 17.297 8.977 -3.771 1 66.19 25 LEU B N 1
ATOM 2371 C CA . LEU B 1 25 ? 17.031 7.559 -3.561 1 66.19 25 LEU B CA 1
ATOM 2372 C C . LEU B 1 25 ? 15.711 7.152 -4.195 1 66.19 25 LEU B C 1
ATOM 2374 O O . LEU B 1 25 ? 15.562 6.027 -4.672 1 66.19 25 LEU B O 1
ATOM 2378 N N . MET B 1 26 ? 14.883 8.102 -4.273 1 63.59 26 MET B N 1
ATOM 2379 C CA . MET B 1 26 ? 13.562 7.828 -4.828 1 63.59 26 MET B CA 1
ATOM 2380 C C . MET B 1 26 ? 13.594 7.867 -6.352 1 63.59 26 MET B C 1
ATOM 2382 O O . MET B 1 26 ? 12.852 7.137 -7.012 1 63.59 26 MET B O 1
ATOM 2386 N N . ILE B 1 27 ? 14.438 8.711 -6.898 1 73 27 ILE B N 1
ATOM 2387 C CA . ILE B 1 27 ? 14.469 8.961 -8.336 1 73 27 ILE B CA 1
ATOM 2388 C C . ILE B 1 27 ? 15.352 7.926 -9.023 1 73 27 ILE B C 1
ATOM 2390 O O . ILE B 1 27 ? 15.117 7.574 -10.18 1 73 27 ILE B O 1
ATOM 2394 N N . ILE B 1 28 ? 16.188 7.348 -8.32 1 78.69 28 ILE B N 1
ATOM 2395 C CA . ILE B 1 28 ? 17.203 6.461 -8.898 1 78.69 28 ILE B CA 1
ATOM 2396 C C . ILE B 1 28 ? 16.516 5.242 -9.516 1 78.69 28 ILE B C 1
ATOM 2398 O O . ILE B 1 28 ? 16.781 4.883 -10.664 1 78.69 28 ILE B O 1
ATOM 2402 N N . PRO B 1 29 ? 15.625 4.629 -8.789 1 77.31 29 PRO B N 1
ATOM 2403 C CA . PRO B 1 29 ? 15 3.451 -9.398 1 77.31 29 PRO B CA 1
ATOM 2404 C C . PRO B 1 29 ? 14.195 3.793 -10.656 1 77.31 29 PRO B C 1
ATOM 2406 O O . PRO B 1 29 ? 14.172 3.012 -11.609 1 77.31 29 PRO B O 1
ATOM 2409 N N . VAL B 1 30 ? 13.578 4.863 -10.617 1 77.94 30 VAL B N 1
ATOM 2410 C CA . VAL B 1 30 ? 12.797 5.297 -11.766 1 77.94 30 VAL B CA 1
ATOM 2411 C C . VAL B 1 30 ? 13.719 5.578 -12.953 1 77.94 30 VAL B C 1
ATOM 2413 O O . VAL B 1 30 ? 13.406 5.219 -14.086 1 77.94 30 VAL B O 1
ATOM 2416 N N . TYR B 1 31 ? 14.781 6.23 -12.609 1 81.69 31 TYR B N 1
ATOM 2417 C CA . TYR B 1 31 ? 15.781 6.523 -13.625 1 81.69 31 TYR B CA 1
ATOM 2418 C C . TYR B 1 31 ? 16.312 5.238 -14.25 1 81.69 31 TYR B C 1
ATOM 2420 O O . TYR B 1 31 ? 16.422 5.129 -15.469 1 81.69 31 TYR B O 1
ATOM 2428 N N . ILE B 1 32 ? 16.609 4.301 -13.523 1 83 32 ILE B N 1
ATOM 2429 C CA . ILE B 1 32 ? 17.172 3.039 -14 1 83 32 ILE B CA 1
ATOM 2430 C C . ILE B 1 32 ? 16.141 2.32 -14.867 1 83 32 ILE B C 1
ATOM 2432 O O . ILE B 1 32 ? 16.484 1.75 -15.906 1 83 32 ILE B O 1
ATOM 2436 N N . LEU B 1 33 ? 14.945 2.32 -14.367 1 85.31 33 LEU B N 1
ATOM 2437 C CA . LEU B 1 33 ? 13.859 1.703 -15.117 1 85.31 33 LEU B CA 1
ATOM 2438 C C . LEU B 1 33 ? 13.758 2.303 -16.516 1 85.31 33 LEU B C 1
ATOM 2440 O O . LEU B 1 33 ? 13.688 1.572 -17.516 1 85.31 33 LEU B O 1
ATOM 2444 N N . PHE B 1 34 ? 13.781 3.553 -16.594 1 86.06 34 PHE B N 1
ATOM 2445 C CA . PHE B 1 34 ? 13.641 4.246 -17.875 1 86.06 34 PHE B CA 1
ATOM 2446 C C . PHE B 1 34 ? 14.859 4.004 -18.766 1 86.06 34 PHE B C 1
ATOM 2448 O O . PHE B 1 34 ? 14.719 3.752 -19.953 1 86.06 34 PHE B O 1
ATOM 2455 N N . ILE B 1 35 ? 16 4.043 -18.203 1 87.06 35 ILE B N 1
ATOM 2456 C CA . ILE B 1 35 ? 17.219 3.865 -18.984 1 87.06 35 ILE B CA 1
ATOM 2457 C C . ILE B 1 35 ? 17.281 2.432 -19.516 1 87.06 35 ILE B C 1
ATOM 2459 O O . ILE B 1 35 ? 17.703 2.197 -20.641 1 87.06 35 ILE B O 1
ATOM 2463 N N . THR B 1 36 ? 16.859 1.536 -18.719 1 87.62 36 THR B N 1
ATOM 2464 C CA . THR B 1 36 ? 16.891 0.136 -19.125 1 87.62 36 THR B CA 1
ATOM 2465 C C . THR B 1 36 ? 15.906 -0.116 -20.266 1 87.62 36 THR B C 1
ATOM 2467 O O . THR B 1 36 ? 16.172 -0.934 -21.156 1 87.62 36 THR B O 1
ATOM 2470 N N . SER B 1 37 ? 14.797 0.542 -20.25 1 92.25 37 SER B N 1
ATOM 2471 C CA . SER B 1 37 ? 13.781 0.347 -21.281 1 92.25 37 SER B CA 1
ATOM 2472 C C . SER B 1 37 ? 14.25 0.886 -22.641 1 92.25 37 SER B C 1
ATOM 2474 O O . SER B 1 37 ? 13.68 0.553 -23.672 1 92.25 37 SER B O 1
ATOM 2476 N N . PHE B 1 38 ? 15.336 1.686 -22.641 1 93.69 38 PHE B N 1
ATOM 2477 C CA . PHE B 1 38 ? 15.836 2.281 -23.875 1 93.69 38 PHE B CA 1
ATOM 2478 C C . PHE B 1 38 ? 17.266 1.836 -24.156 1 93.69 38 PHE B C 1
ATOM 2480 O O . PHE B 1 38 ? 17.859 2.236 -25.156 1 93.69 38 PHE B O 1
ATOM 2487 N N . ALA B 1 39 ? 17.75 1.066 -23.359 1 90.44 39 ALA B N 1
ATOM 2488 C CA . ALA B 1 39 ? 19.156 0.714 -23.453 1 90.44 39 ALA B CA 1
ATOM 2489 C C . ALA B 1 39 ? 19.391 -0.349 -24.531 1 90.44 39 ALA B C 1
ATOM 2491 O O . ALA B 1 39 ? 18.516 -1.178 -24.781 1 90.44 39 ALA B O 1
ATOM 2492 N N . MET B 1 40 ? 20.625 -0.316 -25.062 1 91.31 40 MET B N 1
ATOM 2493 C CA . MET B 1 40 ? 21.078 -1.441 -25.859 1 91.31 40 MET B CA 1
ATOM 2494 C C . MET B 1 40 ? 21.422 -2.641 -24.984 1 91.31 40 MET B C 1
ATOM 2496 O O . MET B 1 40 ? 22.016 -2.482 -23.922 1 91.31 40 MET B O 1
ATOM 2500 N N . PRO B 1 41 ? 20.922 -3.715 -25.438 1 87.62 41 PRO B N 1
ATOM 2501 C CA . PRO B 1 41 ? 21.172 -4.902 -24.609 1 87.62 41 PRO B CA 1
ATOM 2502 C C . PRO B 1 41 ? 22.625 -5.047 -24.203 1 87.62 41 PRO B C 1
ATOM 2504 O O . PRO B 1 41 ? 22.922 -5.457 -23.062 1 87.62 41 PRO B O 1
ATOM 2507 N N . SER B 1 42 ? 23.562 -4.672 -25 1 84.69 42 SER B N 1
ATOM 2508 C CA . SER B 1 42 ? 24.984 -4.812 -24.719 1 84.69 42 SER B CA 1
ATOM 2509 C C . SER B 1 42 ? 25.422 -3.895 -23.578 1 84.69 42 SER B C 1
ATOM 2511 O O . SER B 1 42 ? 26.422 -4.156 -22.922 1 84.69 42 SER B O 1
ATOM 2513 N N . ASP B 1 43 ? 24.656 -2.885 -23.344 1 82.94 43 ASP B N 1
ATOM 2514 C CA . ASP B 1 43 ? 25.031 -1.909 -22.312 1 82.94 43 ASP B CA 1
ATOM 2515 C C . ASP B 1 43 ? 24.594 -2.377 -20.922 1 82.94 43 ASP B C 1
ATOM 2517 O O . ASP B 1 43 ? 25.109 -1.908 -19.906 1 82.94 43 ASP B O 1
ATOM 2521 N N . ILE B 1 44 ? 23.672 -3.268 -20.922 1 78.69 44 ILE B N 1
ATOM 2522 C CA . ILE B 1 44 ? 23.078 -3.689 -19.672 1 78.69 44 ILE B CA 1
ATOM 2523 C C . ILE B 1 44 ? 23.562 -5.09 -19.312 1 78.69 44 ILE B C 1
ATOM 2525 O O . ILE B 1 44 ? 23.844 -5.379 -18.141 1 78.69 44 ILE B O 1
ATOM 2529 N N . LEU B 1 45 ? 23.578 -5.859 -20.312 1 76.75 45 LEU B N 1
ATOM 2530 C CA . LEU B 1 45 ? 23.953 -7.254 -20.078 1 76.75 45 LEU B CA 1
ATOM 2531 C C . LEU B 1 45 ? 25.453 -7.406 -19.984 1 76.75 45 LEU B C 1
ATOM 2533 O O . LEU B 1 45 ? 26.094 -8.016 -20.844 1 76.75 45 LEU B O 1
ATOM 2537 N N . LYS B 1 46 ? 26.062 -6.68 -19.125 1 73.94 46 LYS B N 1
ATOM 2538 C CA . LYS B 1 46 ? 27.5 -6.773 -18.828 1 73.94 46 LYS B CA 1
ATOM 2539 C C . LYS B 1 46 ? 27.719 -6.922 -17.312 1 73.94 46 LYS B C 1
ATOM 2541 O O . LYS B 1 46 ? 26.844 -6.605 -16.516 1 73.94 46 LYS B O 1
ATOM 2546 N N . PRO B 1 47 ? 28.812 -7.473 -17.016 1 68.31 47 PRO B N 1
ATOM 2547 C CA . PRO B 1 47 ? 29.078 -7.73 -15.594 1 68.31 47 PRO B CA 1
ATOM 2548 C C . PRO B 1 47 ? 28.938 -6.477 -14.734 1 68.31 47 PRO B C 1
ATOM 2550 O O . PRO B 1 47 ? 28.453 -6.555 -13.594 1 68.31 47 PRO B O 1
ATOM 2553 N N . HIS B 1 48 ? 29.359 -5.352 -15.281 1 69.69 48 HIS B N 1
ATOM 2554 C CA . HIS B 1 48 ? 29.203 -4.07 -14.602 1 69.69 48 HIS B CA 1
ATOM 2555 C C . HIS B 1 48 ? 28.391 -3.094 -15.445 1 69.69 48 HIS B C 1
ATOM 2557 O O . HIS B 1 48 ? 2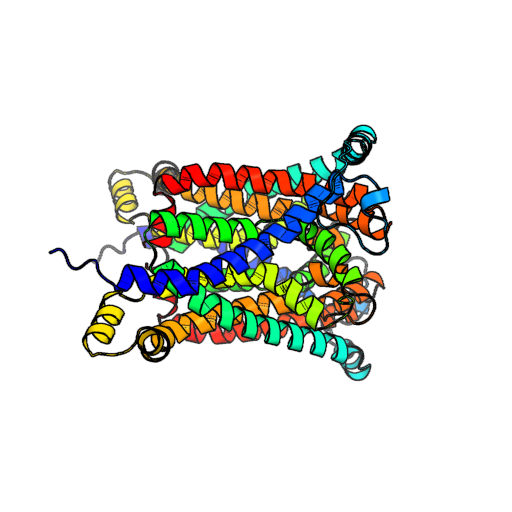8.953 -2.309 -16.203 1 69.69 48 HIS B O 1
ATOM 2563 N N . PRO B 1 49 ? 27.078 -3.23 -15.234 1 65.69 49 PRO B N 1
ATOM 2564 C CA . PRO B 1 49 ? 26.234 -2.373 -16.078 1 65.69 49 PRO B CA 1
ATOM 2565 C C . PRO B 1 49 ? 26.469 -0.886 -15.812 1 65.69 49 PRO B C 1
ATOM 2567 O O . PRO B 1 49 ? 26.719 -0.49 -14.672 1 65.69 49 PRO B O 1
ATOM 2570 N N . ASP B 1 50 ? 26.391 -0.144 -16.828 1 67.88 50 ASP B N 1
ATOM 2571 C CA . ASP B 1 50 ? 26.609 1.298 -16.75 1 67.88 50 ASP B CA 1
ATOM 2572 C C . ASP B 1 50 ? 25.406 1.995 -16.109 1 67.88 50 ASP B C 1
ATOM 2574 O O . ASP B 1 50 ? 24.266 1.636 -16.375 1 67.88 50 ASP B O 1
ATOM 2578 N N . PHE B 1 51 ? 25.75 2.781 -15.219 1 74.06 51 PHE B N 1
ATOM 2579 C CA . PHE B 1 51 ? 24.703 3.594 -14.625 1 74.06 51 PHE B CA 1
ATOM 2580 C C . PHE B 1 51 ? 24.188 4.637 -15.617 1 74.06 51 PHE B C 1
ATOM 2582 O O . PHE B 1 51 ? 23.016 4.98 -15.617 1 74.06 51 PHE B O 1
ATOM 2589 N N . PHE B 1 52 ? 25.078 5 -16.406 1 78.56 52 PHE B N 1
ATOM 2590 C CA . PHE B 1 52 ? 24.734 5.938 -17.469 1 78.56 52 PHE B CA 1
ATOM 2591 C C . PHE B 1 52 ? 24.875 5.285 -18.828 1 78.56 52 PHE B C 1
ATOM 2593 O O . PHE B 1 52 ? 25.938 4.758 -19.172 1 78.56 52 PHE B O 1
ATOM 2600 N N . ILE B 1 53 ? 23.75 5.227 -19.547 1 77.62 53 ILE B N 1
ATOM 2601 C CA . ILE B 1 53 ? 23.812 4.645 -20.891 1 77.62 53 ILE B CA 1
ATOM 2602 C C . ILE B 1 53 ? 24.062 5.746 -21.922 1 77.62 53 ILE B C 1
ATOM 2604 O O . ILE B 1 53 ? 23.594 6.875 -21.75 1 77.62 53 ILE B O 1
ATOM 2608 N N . THR B 1 54 ? 24.859 5.277 -22.953 1 79.88 54 THR B N 1
ATOM 2609 C CA . THR B 1 54 ? 25.203 6.246 -23.984 1 79.88 54 THR B CA 1
ATOM 2610 C C . THR B 1 54 ? 24.469 5.941 -25.281 1 79.88 54 THR B C 1
ATOM 2612 O O . THR B 1 54 ? 24.375 6.797 -26.156 1 79.88 54 THR B O 1
ATOM 2615 N N . ARG B 1 55 ? 24.094 4.781 -25.547 1 88.62 55 ARG B N 1
ATOM 2616 C CA . ARG B 1 55 ? 23.359 4.398 -26.734 1 88.62 55 ARG B CA 1
ATOM 2617 C C . ARG B 1 55 ? 21.922 4.02 -26.391 1 88.62 55 ARG B C 1
ATOM 2619 O O . ARG B 1 55 ? 21.672 3.311 -25.406 1 88.62 55 ARG B O 1
ATOM 2626 N N . PHE B 1 56 ? 20.938 4.648 -27.188 1 92.56 56 PHE B N 1
ATOM 2627 C CA . PHE B 1 56 ? 19.516 4.441 -26.969 1 92.56 56 PHE B CA 1
ATOM 2628 C C . PHE B 1 56 ? 18.875 3.727 -28.141 1 92.56 56 PHE B C 1
ATOM 2630 O O . PHE B 1 56 ? 19.312 3.889 -29.281 1 92.56 56 PHE B O 1
ATOM 2637 N N . THR B 1 57 ? 17.938 2.857 -27.812 1 94.31 57 THR B N 1
ATOM 2638 C CA . THR B 1 57 ? 17.141 2.201 -28.859 1 94.31 57 THR B CA 1
ATOM 2639 C C . THR B 1 57 ? 15.664 2.219 -28.5 1 94.31 57 THR B C 1
ATOM 2641 O O . THR B 1 57 ? 15.305 2.301 -27.328 1 94.31 57 THR B O 1
ATOM 2644 N N . LEU B 1 58 ? 14.836 2.186 -29.516 1 95.12 58 LEU B N 1
ATOM 2645 C CA . LEU B 1 58 ? 13.398 2.096 -29.328 1 95.12 58 LEU B CA 1
ATOM 2646 C C . LEU B 1 58 ? 12.891 0.692 -29.641 1 95.12 58 LEU B C 1
ATOM 2648 O O . LEU B 1 58 ? 11.688 0.447 -29.641 1 95.12 58 LEU B O 1
ATOM 2652 N N . ASP B 1 59 ? 13.758 -0.198 -29.812 1 95.38 59 ASP B N 1
ATOM 2653 C CA . ASP B 1 59 ? 13.422 -1.548 -30.25 1 95.38 59 ASP B CA 1
ATOM 2654 C C . ASP B 1 59 ? 12.578 -2.27 -29.188 1 95.38 59 ASP B C 1
ATOM 2656 O O . ASP B 1 59 ? 11.648 -3.002 -29.531 1 95.38 59 ASP B O 1
ATOM 2660 N N . HIS B 1 60 ? 12.891 -2.076 -27.969 1 95.38 60 HIS B N 1
ATOM 2661 C CA . HIS B 1 60 ? 12.141 -2.734 -26.906 1 95.38 60 HIS B CA 1
ATOM 2662 C C . HIS B 1 60 ? 10.695 -2.262 -26.875 1 95.38 60 HIS B C 1
ATOM 2664 O O . HIS B 1 60 ? 9.773 -3.064 -26.688 1 95.38 60 HIS B O 1
ATOM 2670 N N . TRP B 1 61 ? 10.578 -1.007 -27.078 1 96.12 61 TRP B N 1
ATOM 2671 C CA . TRP B 1 61 ? 9.242 -0.426 -27.109 1 96.12 61 TRP B CA 1
ATOM 2672 C C . TRP B 1 61 ? 8.469 -0.909 -28.344 1 96.12 61 TRP B C 1
ATOM 2674 O O . TRP B 1 61 ? 7.293 -1.271 -28.234 1 96.12 61 TRP B O 1
ATOM 2684 N N . LYS B 1 62 ? 9.148 -0.923 -29.422 1 96.12 62 LYS B N 1
ATOM 2685 C CA . LYS B 1 62 ? 8.516 -1.431 -30.625 1 96.12 62 LYS B CA 1
ATOM 2686 C C . LYS B 1 62 ? 8.086 -2.883 -30.469 1 96.12 62 LYS B C 1
ATOM 2688 O O . LYS B 1 62 ? 6.965 -3.25 -30.828 1 96.12 62 LYS B O 1
ATOM 2693 N N . ASP B 1 63 ? 8.914 -3.643 -29.938 1 94.69 63 ASP B N 1
ATOM 2694 C CA . ASP B 1 63 ? 8.625 -5.059 -29.734 1 94.69 63 ASP B CA 1
ATOM 2695 C C . ASP B 1 63 ? 7.418 -5.254 -28.812 1 94.69 63 ASP B C 1
ATOM 2697 O O . ASP B 1 63 ? 6.535 -6.062 -29.109 1 94.69 63 ASP B O 1
ATOM 2701 N N . VAL B 1 64 ? 7.367 -4.539 -27.75 1 95.06 64 VAL B N 1
ATOM 2702 C CA . VAL B 1 64 ? 6.297 -4.664 -26.766 1 95.06 64 VAL B CA 1
ATOM 2703 C C . VAL B 1 64 ? 4.969 -4.246 -27.391 1 95.06 64 VAL B C 1
ATOM 2705 O O . VAL B 1 64 ? 3.961 -4.941 -27.25 1 95.06 64 VAL B O 1
ATOM 2708 N N . PHE B 1 65 ? 4.941 -3.207 -28.188 1 95.94 65 PHE B N 1
ATOM 2709 C CA . PHE B 1 65 ? 3.691 -2.684 -28.734 1 95.94 65 PHE B CA 1
ATOM 2710 C C . PHE B 1 65 ? 3.268 -3.465 -29.969 1 95.94 65 PHE B C 1
ATOM 2712 O O . PHE B 1 65 ? 2.078 -3.715 -30.172 1 95.94 65 PHE B O 1
ATOM 2719 N N . LEU B 1 66 ? 4.211 -3.896 -30.719 1 95 66 LEU B N 1
ATOM 2720 C CA . LEU B 1 66 ? 3.895 -4.59 -31.969 1 95 66 LEU B CA 1
ATOM 2721 C C . LEU B 1 66 ? 3.529 -6.047 -31.703 1 95 66 LEU B C 1
ATOM 2723 O O . LEU B 1 66 ? 2.773 -6.652 -32.469 1 95 66 LEU B O 1
ATOM 2727 N N . SER B 1 67 ? 4.055 -6.578 -30.656 1 93.5 67 SER B N 1
ATOM 2728 C CA . SER B 1 67 ? 3.695 -7.953 -30.312 1 93.5 67 SER B CA 1
ATOM 2729 C C . SER B 1 67 ? 2.211 -8.07 -29.984 1 93.5 67 SER B C 1
ATOM 2731 O O . SER B 1 67 ? 1.625 -9.148 -30.109 1 93.5 67 SER B O 1
ATOM 2733 N N . GLY B 1 68 ? 1.622 -6.949 -29.484 1 93 68 GLY B N 1
ATOM 2734 C CA . GLY B 1 68 ? 0.215 -6.945 -29.125 1 93 68 GLY B CA 1
ATOM 2735 C C . GLY B 1 68 ? -0.039 -7.496 -27.734 1 93 68 GLY B C 1
ATOM 2736 O O . GLY B 1 68 ? -1.133 -7.34 -27.188 1 93 68 GLY B O 1
ATOM 2737 N N . ASN B 1 69 ? 0.967 -8.047 -27.078 1 94.56 69 ASN B N 1
ATOM 2738 C CA . ASN B 1 69 ? 0.83 -8.727 -25.797 1 94.56 69 ASN B CA 1
ATOM 2739 C C . ASN B 1 69 ? 0.544 -7.742 -24.672 1 94.56 69 ASN B C 1
ATOM 2741 O O . ASN B 1 69 ? 0.079 -8.141 -23.594 1 94.56 69 ASN B O 1
ATOM 2745 N N . ILE B 1 70 ? 0.789 -6.496 -24.938 1 95.94 70 ILE B N 1
ATOM 2746 C CA . ILE B 1 70 ? 0.635 -5.508 -23.875 1 95.94 70 ILE B CA 1
ATOM 2747 C C . ILE B 1 70 ? -0.825 -5.066 -23.781 1 95.94 70 ILE B C 1
ATOM 2749 O O . ILE B 1 70 ? -1.286 -4.633 -22.734 1 95.94 70 ILE B O 1
ATOM 2753 N N . TRP B 1 71 ? -1.6 -5.191 -24.766 1 96.69 71 TRP B N 1
ATOM 2754 C CA . TRP B 1 71 ? -2.891 -4.516 -24.859 1 96.69 71 TRP B CA 1
ATOM 2755 C C . TRP B 1 71 ? -3.922 -5.188 -23.953 1 96.69 71 TRP B C 1
ATOM 2757 O O . TRP B 1 71 ? -4.656 -4.512 -23.234 1 96.69 71 TRP B O 1
ATOM 2767 N N . PRO B 1 72 ? -3.975 -6.52 -23.938 1 96.81 72 PRO B N 1
ATOM 2768 C CA . PRO B 1 72 ? -4.973 -7.145 -23.078 1 96.81 72 PRO B CA 1
ATOM 2769 C C . PRO B 1 72 ? -4.75 -6.82 -21.594 1 96.81 72 PRO B C 1
ATOM 2771 O O . PRO B 1 72 ? -5.672 -6.367 -20.906 1 96.81 72 PRO B O 1
ATOM 2774 N N . PRO B 1 73 ? -3.518 -6.977 -21.094 1 97.31 73 PRO B N 1
ATOM 2775 C CA . PRO B 1 73 ? -3.322 -6.617 -19.688 1 97.31 73 PRO B CA 1
ATOM 2776 C C . PRO B 1 73 ? -3.537 -5.129 -19.422 1 97.31 73 PRO B C 1
ATOM 2778 O O . PRO B 1 73 ? -4 -4.75 -18.344 1 97.31 73 PRO B O 1
ATOM 2781 N N . PHE B 1 74 ? -3.176 -4.344 -20.359 1 97.19 74 PHE B N 1
ATOM 2782 C CA . PHE B 1 74 ? -3.424 -2.912 -20.234 1 97.19 74 PHE B CA 1
ATOM 2783 C C . PHE B 1 74 ? -4.914 -2.629 -20.109 1 97.19 74 PHE B C 1
ATOM 2785 O O . PHE B 1 74 ? -5.336 -1.891 -19.219 1 97.19 74 PHE B O 1
ATOM 2792 N N . LYS B 1 75 ? -5.668 -3.145 -20.969 1 97.25 75 LYS B N 1
ATOM 2793 C CA . LYS B 1 75 ? -7.117 -2.967 -20.938 1 97.25 75 LYS B CA 1
ATOM 2794 C C . LYS B 1 75 ? -7.707 -3.488 -19.625 1 97.25 75 LYS B C 1
ATOM 2796 O O . LYS B 1 75 ? -8.57 -2.84 -19.031 1 97.25 75 LYS B O 1
ATOM 2801 N N . LYS B 1 76 ? -7.258 -4.617 -19.234 1 98 76 LYS B N 1
ATOM 2802 C CA . LYS B 1 76 ? -7.77 -5.207 -18 1 98 76 LYS B CA 1
ATOM 2803 C C . LYS B 1 76 ? -7.496 -4.297 -16.812 1 98 76 LYS B C 1
ATOM 2805 O O . LYS B 1 76 ? -8.398 -4.016 -16.016 1 98 76 LYS B O 1
ATOM 2810 N N . SER B 1 77 ? -6.246 -3.857 -16.672 1 97.62 77 SER B N 1
ATOM 2811 C CA . SER B 1 77 ? -5.891 -2.953 -15.586 1 97.62 77 SER B CA 1
ATOM 2812 C C . SER B 1 77 ? -6.711 -1.67 -15.648 1 97.62 77 SER B C 1
ATOM 2814 O O . SER B 1 77 ? -7.195 -1.188 -14.625 1 97.62 77 SER B O 1
ATOM 2816 N N . PHE B 1 78 ? -6.859 -1.164 -16.828 1 97.31 78 PHE B N 1
ATOM 2817 C CA . PHE B 1 78 ? -7.566 0.098 -17 1 97.31 78 PHE B CA 1
ATOM 2818 C C . PHE B 1 78 ? -9.031 -0.046 -16.625 1 97.31 78 PHE B C 1
ATOM 2820 O O . PHE B 1 78 ? -9.578 0.79 -15.891 1 97.31 78 PHE B O 1
ATOM 2827 N N . VAL B 1 79 ? -9.68 -1.046 -17.078 1 98.25 79 VAL B N 1
ATOM 2828 C CA . VAL B 1 79 ? -11.102 -1.263 -16.828 1 98.25 79 VAL B CA 1
ATOM 2829 C C . VAL B 1 79 ? -11.32 -1.545 -15.336 1 98.25 79 VAL B C 1
ATOM 2831 O O . VAL B 1 79 ? -12.219 -0.976 -14.719 1 98.25 79 VAL B O 1
ATOM 2834 N N . VAL B 1 80 ? -10.516 -2.389 -14.758 1 98.38 80 VAL B N 1
ATOM 2835 C CA . VAL B 1 80 ? -10.656 -2.744 -13.352 1 98.38 80 VAL B CA 1
ATOM 2836 C C . VAL B 1 80 ? -10.445 -1.506 -12.484 1 98.38 80 VAL B C 1
ATOM 2838 O O . VAL B 1 80 ? -11.219 -1.253 -11.555 1 98.38 80 VAL B O 1
ATOM 2841 N N . ALA B 1 81 ? -9.414 -0.746 -12.805 1 97.81 81 ALA B N 1
ATOM 2842 C CA . ALA B 1 81 ? -9.133 0.456 -12.023 1 97.81 81 ALA B CA 1
ATOM 2843 C C . ALA B 1 81 ? -10.281 1.459 -12.125 1 97.81 81 ALA B C 1
ATOM 2845 O O . ALA B 1 81 ? -10.68 2.057 -11.125 1 97.81 81 ALA B O 1
ATOM 2846 N N . THR B 1 82 ? -10.789 1.622 -13.32 1 97.94 82 THR B N 1
ATOM 2847 C CA . THR B 1 82 ? -11.844 2.598 -13.562 1 97.94 82 THR B CA 1
ATOM 2848 C C . THR B 1 82 ? -13.141 2.164 -12.883 1 97.94 82 THR B C 1
ATOM 2850 O O . THR B 1 82 ? -13.781 2.959 -12.195 1 97.94 82 THR B O 1
ATOM 2853 N N . MET B 1 83 ? -13.5 0.947 -13.039 1 98.5 83 MET B N 1
ATOM 2854 C CA . MET B 1 83 ? -14.727 0.443 -12.422 1 98.5 83 MET B CA 1
ATOM 2855 C C . MET B 1 83 ? -14.617 0.462 -10.898 1 98.5 83 MET B C 1
ATOM 2857 O O . MET B 1 83 ? -15.57 0.82 -10.211 1 98.5 83 MET B O 1
ATOM 2861 N N . THR B 1 84 ? -13.453 0.059 -10.352 1 98.06 84 THR B N 1
ATOM 2862 C CA . THR B 1 84 ? -13.227 0.11 -8.914 1 98.06 84 THR B CA 1
ATOM 2863 C C . THR B 1 84 ? -13.406 1.531 -8.391 1 98.06 84 THR B C 1
ATOM 2865 O O . THR B 1 84 ? -14.039 1.743 -7.355 1 98.06 84 THR B O 1
ATOM 2868 N N . THR B 1 85 ? -12.875 2.449 -9.156 1 97.75 85 THR B N 1
ATOM 2869 C CA . THR B 1 85 ? -12.938 3.848 -8.75 1 97.75 85 THR B CA 1
ATOM 2870 C C . THR B 1 85 ? -14.383 4.348 -8.742 1 97.75 85 THR B C 1
ATOM 2872 O O . THR B 1 85 ? -14.828 4.961 -7.77 1 97.75 85 THR B O 1
ATOM 2875 N N . ILE B 1 86 ? -15.109 4.09 -9.766 1 97.94 86 ILE B N 1
ATOM 2876 C CA . ILE B 1 86 ? -16.484 4.547 -9.898 1 97.94 86 ILE B CA 1
ATOM 2877 C C . ILE B 1 86 ? -17.328 3.967 -8.766 1 97.94 86 ILE B C 1
ATOM 2879 O O . ILE B 1 86 ? -18.031 4.703 -8.07 1 97.94 86 ILE B O 1
ATOM 2883 N N . ILE B 1 87 ? -17.219 2.734 -8.531 1 96.5 87 ILE B N 1
ATOM 2884 C CA . ILE B 1 87 ? -18.016 2.068 -7.52 1 96.5 87 ILE B CA 1
ATOM 2885 C C . ILE B 1 87 ? -17.594 2.535 -6.129 1 96.5 87 ILE B C 1
ATOM 2887 O O . ILE B 1 87 ? -18.438 2.791 -5.266 1 96.5 87 ILE B O 1
ATOM 2891 N N . ALA B 1 88 ? -16.297 2.672 -5.914 1 95.06 88 ALA B N 1
ATOM 2892 C CA . ALA B 1 88 ? -15.789 3.121 -4.621 1 95.06 88 ALA B CA 1
ATOM 2893 C C . ALA B 1 88 ? -16.312 4.512 -4.277 1 95.06 88 ALA B C 1
ATOM 2895 O O . ALA B 1 88 ? -16.75 4.758 -3.148 1 95.06 88 ALA B O 1
ATOM 2896 N N . ILE B 1 89 ? -16.297 5.375 -5.254 1 94.81 89 ILE B N 1
ATOM 2897 C CA . ILE B 1 89 ? -16.719 6.75 -5.004 1 94.81 89 ILE B CA 1
ATOM 2898 C C . ILE B 1 89 ? -18.234 6.785 -4.746 1 94.81 89 ILE B C 1
ATOM 2900 O O . ILE B 1 89 ? -18.688 7.48 -3.84 1 94.81 89 ILE B O 1
ATOM 2904 N N . ILE B 1 90 ? -19.016 6.066 -5.508 1 93.06 90 ILE B N 1
ATOM 2905 C CA . ILE B 1 90 ? -20.469 6.035 -5.383 1 93.06 90 ILE B CA 1
ATOM 2906 C C . ILE B 1 90 ? -20.859 5.539 -3.99 1 93.06 90 ILE B C 1
ATOM 2908 O O . ILE B 1 90 ? -21.797 6.051 -3.381 1 93.06 90 ILE B O 1
ATOM 2912 N N . ILE B 1 91 ? -20.078 4.625 -3.443 1 90.19 91 ILE B N 1
ATOM 2913 C CA . ILE B 1 91 ? -20.422 4.027 -2.158 1 90.19 91 ILE B CA 1
ATOM 2914 C C . ILE B 1 91 ? -19.781 4.84 -1.028 1 90.19 91 ILE B C 1
ATOM 2916 O O . ILE B 1 91 ? -20.453 5.148 -0.035 1 90.19 91 ILE B O 1
ATOM 2920 N N . ALA B 1 92 ? -18.531 5.219 -1.186 1 91.88 92 ALA B N 1
ATOM 2921 C CA . ALA B 1 92 ? -17.766 5.82 -0.095 1 91.88 92 ALA B CA 1
ATOM 2922 C C . ALA B 1 92 ? -18.203 7.262 0.151 1 91.88 92 ALA B C 1
ATOM 2924 O O . ALA B 1 92 ? -18.188 7.738 1.289 1 91.88 92 ALA B O 1
ATOM 2925 N N . ALA B 1 93 ? -18.562 7.973 -0.893 1 91.12 93 ALA B N 1
ATOM 2926 C CA . ALA B 1 93 ? -18.875 9.391 -0.732 1 91.12 93 ALA B CA 1
ATOM 2927 C C . ALA B 1 93 ? -20.062 9.602 0.192 1 91.12 93 ALA B C 1
ATOM 2929 O O . ALA B 1 93 ? -19.969 10.289 1.209 1 91.12 93 ALA B O 1
ATOM 2930 N N . PRO B 1 94 ? -21.219 9.016 -0.117 1 87.44 94 PRO B N 1
ATOM 2931 C CA . PRO B 1 94 ? -22.344 9.188 0.812 1 87.44 94 PRO B CA 1
ATOM 2932 C C . PRO B 1 94 ? -22.031 8.633 2.205 1 87.44 94 PRO B C 1
ATOM 2934 O O . PRO B 1 94 ? -22.453 9.219 3.207 1 87.44 94 PRO B O 1
ATOM 2937 N N . ALA B 1 95 ? -21.328 7.516 2.293 1 86.75 95 ALA B N 1
ATOM 2938 C CA . ALA B 1 95 ? -20.984 6.934 3.586 1 86.75 95 ALA B CA 1
ATOM 2939 C C . ALA B 1 95 ? -20.094 7.875 4.395 1 86.75 95 ALA B C 1
ATOM 2941 O O . ALA B 1 95 ? -20.297 8.055 5.594 1 86.75 95 ALA B O 1
ATOM 2942 N N . ALA B 1 96 ? -19.109 8.383 3.715 1 90.25 96 ALA B N 1
ATOM 2943 C CA . ALA B 1 96 ? -18.172 9.289 4.375 1 90.25 96 ALA B CA 1
ATOM 2944 C C . ALA B 1 96 ? -18.875 10.547 4.867 1 90.25 96 ALA B C 1
ATOM 2946 O O . ALA B 1 96 ? -18.516 11.102 5.91 1 90.25 96 ALA B O 1
ATOM 2947 N N . TYR B 1 97 ? -19.828 11.031 4.137 1 88.75 97 TYR B N 1
ATOM 2948 C CA . TYR B 1 97 ? -20.625 12.18 4.559 1 88.75 97 TYR B CA 1
ATOM 2949 C C . TYR B 1 97 ? -21.344 11.891 5.875 1 88.75 97 TYR B C 1
ATOM 2951 O O . TYR B 1 97 ? -21.297 12.703 6.801 1 88.75 97 TYR B O 1
ATOM 2959 N N . VAL B 1 98 ? -21.953 10.781 5.863 1 85.44 98 VAL B N 1
ATOM 2960 C CA . VAL B 1 98 ? -22.688 10.398 7.062 1 85.44 98 VAL B CA 1
ATOM 2961 C C . VAL B 1 98 ? -21.719 10.25 8.234 1 85.44 98 VAL B C 1
ATOM 2963 O O . VAL B 1 98 ? -22 10.727 9.344 1 85.44 98 VAL B O 1
ATOM 2966 N N . ILE B 1 99 ? -20.641 9.625 8.047 1 85.94 99 ILE B N 1
ATOM 2967 C CA . ILE B 1 99 ? -19.641 9.406 9.102 1 85.94 99 ILE B CA 1
ATOM 2968 C C . ILE B 1 99 ? -19.125 10.75 9.609 1 85.94 99 ILE B C 1
ATOM 2970 O O . ILE B 1 99 ? -18.938 10.938 10.812 1 85.94 99 ILE B O 1
ATOM 2974 N N . ALA B 1 100 ? -18.922 11.648 8.695 1 86.56 100 ALA B N 1
ATOM 2975 C CA . ALA B 1 100 ? -18.391 12.961 9.031 1 86.56 100 ALA B CA 1
ATOM 2976 C C . ALA B 1 100 ? -19.344 13.727 9.945 1 86.56 100 ALA B C 1
ATOM 2978 O O . ALA B 1 100 ? -18.922 14.633 10.672 1 86.56 100 ALA B O 1
ATOM 2979 N N . ARG B 1 101 ? -20.578 13.391 9.922 1 85.62 101 ARG B N 1
ATOM 2980 C CA . ARG B 1 101 ? -21.594 14.125 10.672 1 85.62 101 ARG B CA 1
ATOM 2981 C C . ARG B 1 101 ? -21.953 13.398 11.969 1 85.62 101 ARG B C 1
ATOM 2983 O O . ARG B 1 101 ? -22.766 13.891 12.75 1 85.62 101 ARG B O 1
ATOM 2990 N N . LEU B 1 102 ? -21.422 12.281 12.18 1 83.31 102 LEU B N 1
ATOM 2991 C CA . LEU B 1 102 ? -21.656 11.539 13.414 1 83.31 102 LEU B CA 1
ATOM 2992 C C . LEU B 1 102 ? -20.969 12.227 14.594 1 83.31 102 LEU B C 1
ATOM 2994 O O . LEU B 1 102 ? -20.047 13 14.414 1 83.31 102 LEU B O 1
ATOM 2998 N N . PRO B 1 103 ? -21.625 11.867 15.781 1 83.88 103 PRO B N 1
ATOM 2999 C CA . PRO B 1 103 ? -20.922 12.367 16.969 1 83.88 103 PRO B CA 1
ATOM 3000 C C . PRO B 1 103 ? -19.484 11.867 17.062 1 83.88 103 PRO B C 1
ATOM 3002 O O . PRO B 1 103 ? -19.172 10.766 16.594 1 83.88 103 PRO B O 1
ATOM 3005 N N . TRP B 1 104 ? -18.719 12.602 17.688 1 80.56 104 TRP B N 1
ATOM 3006 C CA . TRP B 1 104 ? -17.266 12.414 17.719 1 80.56 104 TRP B CA 1
ATOM 3007 C C . TRP B 1 104 ? -16.906 11.008 18.188 1 80.56 104 TRP B C 1
ATOM 3009 O O . TRP B 1 104 ? -16.047 10.352 17.594 1 80.56 104 TRP B O 1
ATOM 3019 N N . LYS B 1 105 ? -17.531 10.469 19.172 1 77.19 105 LYS B N 1
ATOM 3020 C CA . LYS B 1 105 ? -17.188 9.164 19.734 1 77.19 105 LYS B CA 1
ATOM 3021 C C . LYS B 1 105 ? -17.453 8.039 18.734 1 77.19 105 LYS B C 1
ATOM 3023 O O . LYS B 1 105 ? -16.641 7.129 18.578 1 77.19 105 LYS B O 1
ATOM 3028 N N . ILE B 1 106 ? -18.5 8.164 18.062 1 77.88 106 ILE B N 1
ATOM 3029 C CA . ILE B 1 106 ? -18.859 7.137 17.094 1 77.88 106 ILE B CA 1
ATOM 3030 C C . ILE B 1 106 ? -18.016 7.305 15.828 1 77.88 106 ILE B C 1
ATOM 3032 O O . ILE B 1 106 ? -17.531 6.32 15.266 1 77.88 106 ILE B O 1
ATOM 3036 N N . LYS B 1 107 ? -17.797 8.531 15.445 1 81.31 107 LYS B N 1
ATOM 3037 C CA . LYS B 1 107 ? -17 8.828 14.266 1 81.31 107 LYS B CA 1
ATOM 3038 C C . LYS B 1 107 ? -15.578 8.281 14.414 1 81.31 107 LYS B C 1
ATOM 3040 O O . LYS B 1 107 ? -15.055 7.641 13.492 1 81.31 107 LYS B O 1
ATOM 3045 N N . TYR B 1 108 ? -15.156 8.414 15.492 1 74 108 TYR B N 1
ATOM 3046 C CA . TYR B 1 108 ? -13.797 7.969 15.758 1 74 108 TYR B CA 1
ATOM 3047 C C . TYR B 1 108 ? -13.688 6.453 15.672 1 74 108 TYR B C 1
ATOM 3049 O O . TYR B 1 108 ? -12.742 5.926 15.07 1 74 108 TYR B O 1
ATOM 3057 N N . ALA B 1 109 ? -14.602 5.859 16.297 1 73.69 109 ALA B N 1
ATOM 3058 C CA . ALA B 1 109 ? -14.594 4.398 16.25 1 73.69 109 ALA B CA 1
ATOM 3059 C C . ALA B 1 109 ? -14.711 3.895 14.805 1 73.69 109 ALA B C 1
ATOM 3061 O O . ALA B 1 109 ? -14.023 2.947 14.422 1 73.69 109 ALA B O 1
ATOM 3062 N N . VAL B 1 110 ? -15.477 4.578 14.094 1 77.81 110 VAL B N 1
ATOM 3063 C CA . VAL B 1 110 ? -15.688 4.168 12.711 1 77.81 110 VAL B CA 1
ATOM 3064 C C . VAL B 1 110 ? -14.43 4.441 11.891 1 77.81 110 VAL B C 1
ATOM 3066 O O . VAL B 1 110 ? -13.984 3.586 11.117 1 77.81 110 VAL B O 1
ATOM 3069 N N . VAL B 1 111 ? -13.883 5.516 12.062 1 76.12 111 VAL B N 1
ATOM 3070 C CA . VAL B 1 111 ? -12.688 5.906 11.32 1 76.12 111 VAL B CA 1
ATOM 3071 C C . VAL B 1 111 ? -11.531 4.973 11.68 1 76.12 111 VAL B C 1
ATOM 3073 O O . VAL B 1 111 ? -10.766 4.555 10.805 1 76.12 111 VAL B O 1
ATOM 3076 N N . LEU B 1 112 ? -11.469 4.57 12.867 1 71.88 112 LEU B N 1
ATOM 3077 C CA . LEU B 1 112 ? -10.43 3.641 13.305 1 71.88 112 LEU B CA 1
ATOM 3078 C C . LEU B 1 112 ? -10.625 2.271 12.664 1 71.88 112 LEU B C 1
ATOM 3080 O O . LEU B 1 112 ? -9.656 1.607 12.297 1 71.88 112 LEU B O 1
ATOM 3084 N N . SER B 1 113 ? -11.812 1.931 12.602 1 74.31 113 SER B N 1
ATOM 3085 C CA . SER B 1 113 ? -12.109 0.648 11.969 1 74.31 113 SER B CA 1
ATOM 3086 C C . SER B 1 113 ? -11.727 0.655 10.5 1 74.31 113 SER B C 1
ATOM 3088 O O . SER B 1 113 ? -11.25 -0.354 9.969 1 74.31 113 SER B O 1
ATOM 3090 N N . LEU B 1 114 ? -11.93 1.766 9.852 1 74.69 114 LEU B N 1
ATOM 3091 C CA . LEU B 1 114 ? -11.531 1.897 8.461 1 74.69 114 LEU B CA 1
ATOM 3092 C C . LEU B 1 114 ? -10.016 1.808 8.312 1 74.69 114 LEU B C 1
ATOM 3094 O O . LEU B 1 114 ? -9.516 1.158 7.395 1 74.69 114 LEU B O 1
ATOM 3098 N N . PHE B 1 115 ? -9.406 2.312 9.234 1 67.69 115 PHE B N 1
ATOM 3099 C CA . PHE B 1 115 ? -7.945 2.291 9.25 1 67.69 115 PHE B CA 1
ATOM 3100 C C . PHE B 1 115 ? -7.43 0.876 9.484 1 67.69 115 PHE B C 1
ATOM 3102 O O . PHE B 1 115 ? -6.445 0.459 8.867 1 67.69 115 PHE B O 1
ATOM 3109 N N . PHE B 1 116 ? -8.117 0.163 10.344 1 69.19 116 PHE B N 1
ATOM 3110 C CA . PHE B 1 116 ? -7.75 -1.215 10.641 1 69.19 116 PHE B CA 1
ATOM 3111 C C . PHE B 1 116 ? -7.84 -2.086 9.398 1 69.19 116 PHE B C 1
ATOM 3113 O O . PHE B 1 116 ? -6.965 -2.914 9.141 1 69.19 116 PHE B O 1
ATOM 3120 N N . THR B 1 117 ? -8.82 -1.858 8.719 1 71.38 117 THR B N 1
ATOM 3121 C CA . THR B 1 117 ? -9.016 -2.666 7.52 1 71.38 117 THR B CA 1
ATOM 3122 C C . THR B 1 117 ? -7.906 -2.414 6.508 1 71.38 117 THR B C 1
ATOM 3124 O O . THR B 1 117 ? -7.449 -3.34 5.832 1 71.38 117 THR B O 1
ATOM 3127 N N . ARG B 1 118 ? -7.379 -1.216 6.438 1 72.5 118 ARG B N 1
ATOM 3128 C CA . ARG B 1 118 ? -6.328 -0.858 5.492 1 72.5 118 ARG B CA 1
ATOM 3129 C C . ARG B 1 118 ? -4.992 -1.471 5.895 1 72.5 118 ARG B C 1
ATOM 3131 O O . ARG B 1 118 ? -4.152 -1.766 5.043 1 72.5 118 ARG B O 1
ATOM 3138 N N . MET B 1 119 ? -4.875 -1.699 7.172 1 75.62 119 MET B N 1
ATOM 3139 C CA . MET B 1 119 ? -3.582 -2.168 7.656 1 75.62 119 MET B CA 1
ATOM 3140 C C . MET B 1 119 ? -3.537 -3.691 7.707 1 75.62 119 MET B C 1
ATOM 3142 O O . MET B 1 119 ? -2.49 -4.277 7.988 1 75.62 119 MET B O 1
ATOM 3146 N N . PHE B 1 120 ? -4.703 -4.293 7.473 1 82.25 120 PHE B N 1
ATOM 3147 C CA . PHE B 1 120 ? -4.707 -5.746 7.383 1 82.25 120 PHE B CA 1
ATOM 3148 C C . PHE B 1 120 ? -3.807 -6.223 6.25 1 82.25 120 PHE B C 1
ATOM 3150 O O . PHE B 1 120 ? -3.777 -5.621 5.18 1 82.25 120 PHE B O 1
ATOM 3157 N N . PRO B 1 121 ? -3.043 -7.293 6.512 1 87.19 121 PRO B N 1
ATOM 3158 C CA . PRO B 1 121 ? -2.129 -7.758 5.465 1 87.19 121 PRO B CA 1
ATOM 3159 C C . PRO B 1 121 ? -2.857 -8.18 4.191 1 87.19 121 PRO B C 1
ATOM 3161 O O . PRO B 1 121 ? -3.822 -8.945 4.254 1 87.19 121 PRO B O 1
ATOM 3164 N N . ASP B 1 122 ? -2.369 -7.758 3.102 1 88.44 122 ASP B N 1
ATOM 3165 C CA . ASP B 1 122 ? -2.977 -8.078 1.813 1 88.44 122 ASP B CA 1
ATOM 3166 C C . ASP B 1 122 ? -2.99 -9.586 1.57 1 88.44 122 ASP B C 1
ATOM 3168 O O . ASP B 1 122 ? -3.973 -10.125 1.062 1 88.44 122 ASP B O 1
ATOM 3172 N N . VAL B 1 123 ? -1.895 -10.219 1.943 1 89.31 123 VAL B N 1
ATOM 3173 C CA . VAL B 1 123 ? -1.798 -11.656 1.749 1 89.31 123 VAL B CA 1
ATOM 3174 C C . VAL B 1 123 ? -2.836 -12.367 2.615 1 89.31 123 VAL B C 1
ATOM 3176 O O . VAL B 1 123 ? -3.424 -13.367 2.195 1 89.31 123 VAL B O 1
ATOM 3179 N N . GLY B 1 124 ? -3.062 -11.859 3.781 1 85.44 124 GLY B N 1
ATOM 3180 C CA . GLY B 1 124 ? -4.066 -12.406 4.676 1 85.44 124 GLY B CA 1
ATOM 3181 C C . GLY B 1 124 ? -5.48 -12.281 4.141 1 85.44 124 GLY B C 1
ATOM 3182 O O . GLY B 1 124 ? -6.348 -13.094 4.457 1 85.44 124 GLY B O 1
ATOM 3183 N N . ILE B 1 125 ? -5.656 -11.312 3.32 1 86.06 125 ILE B N 1
ATOM 3184 C CA . ILE B 1 125 ? -6.969 -11.094 2.729 1 86.06 125 ILE B CA 1
ATOM 3185 C C . ILE B 1 125 ? -7.09 -11.883 1.427 1 86.06 125 ILE B C 1
ATOM 3187 O O . ILE B 1 125 ? -8.125 -12.492 1.154 1 86.06 125 ILE B O 1
ATOM 3191 N N . ALA B 1 126 ? -6.07 -11.891 0.705 1 89.25 126 ALA B N 1
ATOM 3192 C CA . ALA B 1 126 ? -6.09 -12.469 -0.639 1 89.25 126 ALA B CA 1
ATOM 3193 C C . ALA B 1 126 ? -6.383 -13.961 -0.593 1 89.25 126 ALA B C 1
ATOM 3195 O O . ALA B 1 126 ? -7.086 -14.492 -1.458 1 89.25 126 ALA B O 1
ATOM 3196 N N . LEU B 1 127 ? -5.93 -14.586 0.381 1 86 127 LEU B N 1
ATOM 3197 C CA . LEU B 1 127 ? -6.078 -16.031 0.476 1 86 127 LEU B CA 1
ATOM 3198 C C . LEU B 1 127 ? -7.543 -16.422 0.647 1 86 127 LEU B C 1
ATOM 3200 O O . LEU B 1 127 ? -8.094 -17.172 -0.167 1 86 127 LEU B O 1
ATOM 3204 N N . PRO B 1 128 ? -8.164 -15.938 1.649 1 83.38 128 PRO B N 1
ATOM 3205 C CA . PRO B 1 128 ? -9.57 -16.312 1.827 1 83.38 128 PRO B CA 1
ATOM 3206 C C . PRO B 1 128 ? -10.461 -15.844 0.683 1 83.38 128 PRO B C 1
ATOM 3208 O O . PRO B 1 128 ? -11.43 -16.516 0.33 1 83.38 128 PRO B O 1
ATOM 3211 N N . ILE B 1 129 ? -10.172 -14.789 0.097 1 86.25 129 ILE B N 1
ATOM 3212 C CA . ILE B 1 129 ? -10.969 -14.289 -1.017 1 86.25 129 ILE B CA 1
ATOM 3213 C C . ILE B 1 129 ? -10.789 -15.203 -2.229 1 86.25 129 ILE B C 1
ATOM 3215 O O . ILE B 1 129 ? -11.75 -15.477 -2.953 1 86.25 129 ILE B O 1
ATOM 3219 N N . ALA B 1 130 ? -9.594 -15.641 -2.416 1 87.06 130 ALA B N 1
ATOM 3220 C CA . ALA B 1 130 ? -9.352 -16.547 -3.533 1 87.06 130 ALA B CA 1
ATOM 3221 C C . ALA B 1 130 ? -10.172 -17.828 -3.389 1 87.06 130 ALA B C 1
ATOM 3223 O O . ALA B 1 130 ? -10.773 -18.297 -4.355 1 87.06 130 ALA B O 1
ATOM 3224 N N . VAL B 1 131 ? -10.18 -18.344 -2.223 1 80.19 131 VAL B N 1
ATOM 3225 C CA . VAL B 1 131 ? -10.93 -19.562 -1.955 1 80.19 131 VAL B CA 1
ATOM 3226 C C . VAL B 1 131 ? -12.414 -19.328 -2.223 1 80.19 131 VAL B C 1
ATOM 3228 O O . VAL B 1 131 ? -13.07 -20.156 -2.881 1 80.19 131 VAL B O 1
ATOM 3231 N N . GLU B 1 132 ? -12.906 -18.234 -1.751 1 81.81 132 GLU B N 1
ATOM 3232 C CA . GLU B 1 132 ? -14.312 -17.922 -1.938 1 81.81 132 GLU B CA 1
ATOM 3233 C C . GLU B 1 132 ? -14.625 -17.625 -3.402 1 81.81 132 GLU B C 1
ATOM 3235 O O . GLU B 1 132 ? -15.695 -17.984 -3.898 1 81.81 132 GLU B O 1
ATOM 3240 N N . PHE B 1 133 ? -13.75 -17 -4.078 1 88.69 133 PHE B N 1
ATOM 3241 C CA . PHE B 1 133 ? -13.984 -16.594 -5.461 1 88.69 133 PHE B CA 1
ATOM 3242 C C . PHE B 1 133 ? -13.914 -17.797 -6.395 1 88.69 133 PHE B C 1
ATOM 3244 O O . PHE B 1 133 ? -14.508 -17.781 -7.477 1 88.69 133 PHE B O 1
ATOM 3251 N N . ILE B 1 134 ? -13.148 -18.781 -6.031 1 85.25 134 ILE B N 1
ATOM 3252 C CA . ILE B 1 134 ? -13.18 -20.031 -6.781 1 85.25 134 ILE B CA 1
ATOM 3253 C C . ILE B 1 134 ? -14.594 -20.609 -6.777 1 85.25 134 ILE B C 1
ATOM 3255 O O . ILE B 1 134 ? -15.117 -20.984 -7.828 1 85.25 134 ILE B O 1
ATOM 3259 N N . LYS B 1 135 ? -15.211 -20.516 -5.617 1 82.88 135 LYS B N 1
ATOM 3260 C CA . LYS B 1 135 ? -16.562 -21.047 -5.453 1 82.88 135 LYS B CA 1
ATOM 3261 C C . LYS B 1 135 ? -17.578 -20.219 -6.234 1 82.88 135 LYS B C 1
ATOM 3263 O O . LYS B 1 135 ? -18.578 -20.75 -6.711 1 82.88 135 LYS B O 1
ATOM 3268 N N . LEU B 1 136 ? -17.344 -19.031 -6.34 1 88.56 136 LEU B N 1
ATOM 3269 C CA . LEU B 1 136 ? -18.297 -18.125 -6.953 1 88.56 136 LEU B CA 1
ATOM 3270 C C . LEU B 1 136 ? -17.984 -17.922 -8.43 1 88.56 136 LEU B C 1
ATOM 3272 O O . LEU B 1 136 ? -18.625 -17.094 -9.102 1 88.56 136 LEU B O 1
ATOM 3276 N N . ASN B 1 137 ? -17 -18.609 -8.914 1 92.5 137 ASN B N 1
ATOM 3277 C CA . ASN B 1 137 ? -16.562 -18.531 -10.305 1 92.5 137 ASN B CA 1
ATOM 3278 C C . ASN B 1 137 ? -16.156 -17.094 -10.672 1 92.5 137 ASN B C 1
ATOM 3280 O O . ASN B 1 137 ? -16.547 -16.594 -11.719 1 92.5 137 ASN B O 1
ATOM 3284 N N . LEU B 1 138 ? -15.43 -16.484 -9.734 1 94.75 138 LEU B N 1
ATOM 3285 C CA . LEU B 1 138 ? -15.008 -15.109 -9.938 1 94.75 138 LEU B CA 1
ATOM 3286 C C . LEU B 1 138 ? -13.508 -15.039 -10.234 1 94.75 138 LEU B C 1
ATOM 3288 O O . LEU B 1 138 ? -12.961 -13.953 -10.43 1 94.75 138 LEU B O 1
ATOM 3292 N N . MET B 1 139 ? -12.883 -16.219 -10.344 1 93.69 139 MET B N 1
ATOM 3293 C CA . MET B 1 139 ? -11.461 -16.25 -10.688 1 93.69 139 MET B CA 1
ATOM 3294 C C . MET B 1 139 ? -11.242 -15.805 -12.133 1 93.69 139 MET B C 1
ATOM 3296 O O . MET B 1 139 ? -12.023 -16.156 -13.016 1 93.69 139 MET B O 1
ATOM 3300 N N . ASP B 1 140 ? -10.219 -15.023 -12.352 1 96.19 140 ASP B N 1
ATOM 3301 C CA . ASP B 1 140 ? -9.797 -14.633 -13.695 1 96.19 140 ASP B CA 1
ATOM 3302 C C . ASP B 1 140 ? -10.859 -13.766 -14.375 1 96.19 140 ASP B C 1
ATOM 3304 O O . ASP B 1 140 ? -11.07 -13.867 -15.586 1 96.19 140 ASP B O 1
ATOM 3308 N N . THR B 1 141 ? -11.594 -12.992 -13.578 1 97.12 141 THR B N 1
ATOM 3309 C CA . THR B 1 141 ? -12.641 -12.148 -14.133 1 97.12 141 THR B CA 1
ATOM 3310 C C . THR B 1 141 ? -12.414 -10.688 -13.758 1 97.12 141 THR B C 1
ATOM 3312 O O . THR B 1 141 ? -11.75 -10.391 -12.766 1 97.12 141 THR B O 1
ATOM 3315 N N . TYR B 1 142 ? -12.992 -9.812 -14.594 1 97.75 142 TYR B N 1
ATOM 3316 C CA . TYR B 1 142 ? -12.977 -8.391 -14.281 1 97.75 142 TYR B CA 1
ATOM 3317 C C . TYR B 1 142 ? -13.703 -8.117 -12.969 1 97.75 142 TYR B C 1
ATOM 3319 O O . TYR B 1 142 ? -13.195 -7.383 -12.109 1 97.75 142 TYR B O 1
ATOM 3327 N N . LEU B 1 143 ? -14.797 -8.719 -12.773 1 97 143 LEU B N 1
ATOM 3328 C CA . LEU B 1 143 ? -15.633 -8.484 -11.602 1 97 143 LEU B CA 1
ATOM 3329 C C . LEU B 1 143 ? -14.93 -8.953 -10.328 1 97 143 LEU B C 1
ATOM 3331 O O . LEU B 1 143 ? -15.016 -8.297 -9.289 1 97 143 LEU B O 1
ATOM 3335 N N . GLY B 1 144 ? -14.328 -10.133 -10.422 1 96.5 144 GLY B N 1
ATOM 3336 C CA . GLY B 1 144 ? -13.578 -10.625 -9.273 1 96.5 144 GLY B CA 1
ATOM 3337 C C . GLY B 1 144 ? -12.5 -9.672 -8.812 1 96.5 144 GLY B C 1
ATOM 3338 O O . GLY B 1 144 ? -12.352 -9.422 -7.613 1 96.5 144 GLY B O 1
ATOM 3339 N N . LEU B 1 145 ? -11.797 -9.117 -9.734 1 97.56 145 LEU B N 1
ATOM 3340 C CA . LEU B 1 145 ? -10.734 -8.18 -9.398 1 97.56 145 LEU B CA 1
ATOM 3341 C C . LEU B 1 145 ? -11.312 -6.879 -8.844 1 97.56 145 LEU B C 1
ATOM 3343 O O . LEU B 1 145 ? -10.789 -6.32 -7.879 1 97.56 145 LEU B O 1
ATOM 3347 N N . VAL B 1 146 ? -12.375 -6.414 -9.445 1 97.62 146 VAL B N 1
ATOM 3348 C CA . VAL B 1 146 ? -13.016 -5.191 -8.969 1 97.62 146 VAL B CA 1
ATOM 3349 C C . VAL B 1 146 ? -13.461 -5.371 -7.523 1 97.62 146 VAL B C 1
ATOM 3351 O O . VAL B 1 146 ? -13.227 -4.504 -6.68 1 97.62 146 VAL B O 1
ATOM 3354 N N . MET B 1 147 ? -14.062 -6.473 -7.234 1 93.69 147 MET B N 1
ATOM 3355 C CA . MET B 1 147 ? -14.547 -6.746 -5.883 1 93.69 147 MET B CA 1
ATOM 3356 C C . MET B 1 147 ? -13.383 -6.809 -4.898 1 93.69 147 MET B C 1
ATOM 3358 O O . MET B 1 147 ? -13.469 -6.266 -3.795 1 93.69 147 MET B O 1
ATOM 3362 N N . ALA B 1 148 ? -12.336 -7.488 -5.301 1 93.12 148 ALA B N 1
ATOM 3363 C CA . ALA B 1 148 ? -11.164 -7.598 -4.434 1 93.12 148 ALA B CA 1
ATOM 3364 C C . ALA B 1 148 ? -10.547 -6.227 -4.172 1 93.12 148 ALA B C 1
ATOM 3366 O O . ALA B 1 148 ? -10.188 -5.906 -3.035 1 93.12 148 ALA B O 1
ATOM 3367 N N . HIS B 1 149 ? -10.445 -5.422 -5.215 1 95 149 HIS B N 1
ATOM 3368 C CA . HIS B 1 149 ? -9.867 -4.09 -5.078 1 95 149 HIS B CA 1
ATOM 3369 C C . HIS B 1 149 ? -10.734 -3.197 -4.199 1 95 149 HIS B C 1
ATOM 3371 O O . HIS B 1 149 ? -10.227 -2.322 -3.496 1 95 149 HIS B O 1
ATOM 3377 N N . LEU B 1 150 ? -11.992 -3.434 -4.211 1 92.38 150 LEU B N 1
ATOM 3378 C CA . LEU B 1 150 ? -12.906 -2.625 -3.41 1 92.38 150 LEU B CA 1
ATOM 3379 C C . LEU B 1 150 ? -12.703 -2.895 -1.922 1 92.38 150 LEU B C 1
ATOM 3381 O O . LEU B 1 150 ? -12.898 -2.002 -1.094 1 92.38 150 LEU B O 1
ATOM 3385 N N . ILE B 1 151 ? -12.305 -4.062 -1.618 1 87.75 151 ILE B N 1
ATOM 3386 C CA . ILE B 1 151 ? -12.117 -4.438 -0.219 1 87.75 151 ILE B CA 1
ATOM 3387 C C . ILE B 1 151 ? -11.133 -3.479 0.445 1 87.75 151 ILE B C 1
ATOM 3389 O O . ILE B 1 151 ? -11.367 -3.014 1.563 1 87.75 151 ILE B O 1
ATOM 3393 N N . VAL B 1 152 ? -10.133 -3.096 -0.25 1 86.75 152 VAL B N 1
ATOM 3394 C CA . VAL B 1 152 ? -9.086 -2.266 0.347 1 86.75 152 VAL B CA 1
ATOM 3395 C C . VAL B 1 152 ? -9.352 -0.796 0.025 1 86.75 152 VAL B C 1
ATOM 3397 O O . VAL B 1 152 ? -9.078 0.082 0.847 1 86.75 152 VAL B O 1
ATOM 3400 N N . ASN B 1 153 ? -9.914 -0.542 -1.089 1 91.56 153 ASN B N 1
ATOM 3401 C CA . ASN B 1 153 ? -10.016 0.836 -1.557 1 91.56 153 ASN B CA 1
ATOM 3402 C C . ASN B 1 153 ? -11.242 1.531 -0.987 1 91.56 153 ASN B C 1
ATOM 3404 O O . ASN B 1 153 ? -11.266 2.756 -0.855 1 91.56 153 ASN B O 1
ATOM 3408 N N . LEU B 1 154 ? -12.258 0.787 -0.597 1 89.81 154 LEU B N 1
ATOM 3409 C CA . LEU B 1 154 ? -13.461 1.401 -0.043 1 89.81 154 LEU B CA 1
ATOM 3410 C C . LEU B 1 154 ? -13.156 2.068 1.296 1 89.81 154 LEU B C 1
ATOM 3412 O O . LEU B 1 154 ? -13.477 3.242 1.493 1 89.81 154 LEU B O 1
ATOM 3416 N N . PRO B 1 155 ? -12.57 1.315 2.154 1 86 155 PRO B N 1
ATOM 3417 C CA . PRO B 1 155 ? -12.234 1.968 3.422 1 86 155 PRO B CA 1
ATOM 3418 C C . PRO B 1 155 ? -11.258 3.125 3.248 1 86 155 PRO B C 1
ATOM 3420 O O . PRO B 1 155 ? -11.352 4.133 3.955 1 86 155 PRO B O 1
ATOM 3423 N N . PHE B 1 156 ? -10.406 2.992 2.342 1 87.19 156 PHE B N 1
ATOM 3424 C CA . PHE B 1 156 ? -9.438 4.047 2.055 1 87.19 156 PHE B CA 1
ATOM 3425 C C . PHE B 1 156 ? -10.141 5.301 1.542 1 87.19 156 PHE B C 1
ATOM 3427 O O . PHE B 1 156 ? -9.859 6.406 2.004 1 87.19 156 PHE B O 1
ATOM 3434 N N . ALA B 1 157 ? -10.984 5.105 0.626 1 91 157 ALA B N 1
ATOM 3435 C CA . ALA B 1 157 ? -11.758 6.215 0.07 1 91 157 ALA B CA 1
ATOM 3436 C C . ALA B 1 157 ? -12.617 6.883 1.144 1 91 157 ALA B C 1
ATOM 3438 O O . ALA B 1 157 ? -12.672 8.109 1.225 1 91 157 ALA B O 1
ATOM 3439 N N . ALA B 1 158 ? -13.211 6.082 1.915 1 89.38 158 ALA B N 1
ATOM 3440 C CA . ALA B 1 158 ? -14.055 6.609 2.986 1 89.38 158 ALA B CA 1
ATOM 3441 C C . ALA B 1 158 ? -13.227 7.434 3.975 1 89.38 158 ALA B C 1
ATOM 3443 O O . ALA B 1 158 ? -13.656 8.508 4.402 1 89.38 158 ALA B O 1
ATOM 3444 N N . TRP B 1 159 ? -12.141 6.883 4.219 1 84.31 159 TRP B N 1
ATOM 3445 C CA . TRP B 1 159 ? -11.266 7.566 5.168 1 84.31 159 TRP B CA 1
ATOM 3446 C C . TRP B 1 159 ? -10.883 8.953 4.66 1 84.31 159 TRP B C 1
ATOM 3448 O O . TRP B 1 159 ? -10.961 9.938 5.398 1 84.31 159 TRP B O 1
ATOM 3458 N N . ILE B 1 160 ? -10.5 9.094 3.469 1 84.62 160 ILE B N 1
ATOM 3459 C CA . ILE B 1 160 ? -10.109 10.375 2.896 1 84.62 160 ILE B CA 1
ATOM 3460 C C . ILE B 1 160 ? -11.328 11.297 2.83 1 84.62 160 ILE B C 1
ATOM 3462 O O . ILE B 1 160 ? -11.242 12.477 3.201 1 84.62 160 ILE B O 1
ATOM 3466 N N . LEU B 1 161 ? -12.422 10.781 2.469 1 90.25 161 LEU B N 1
ATOM 3467 C CA . LEU B 1 161 ? -13.602 11.602 2.213 1 90.25 161 LEU B CA 1
ATOM 3468 C C . LEU B 1 161 ? -14.219 12.086 3.518 1 90.25 161 LEU B C 1
ATOM 3470 O O . LEU B 1 161 ? -14.828 13.156 3.562 1 90.25 161 LEU B O 1
ATOM 3474 N N . VAL B 1 162 ? -14.102 11.281 4.52 1 87.75 162 VAL B N 1
ATOM 3475 C CA . VAL B 1 162 ? -14.547 11.773 5.82 1 87.75 162 VAL B CA 1
ATOM 3476 C C . VAL B 1 162 ? -13.82 13.078 6.156 1 87.75 162 VAL B C 1
ATOM 3478 O O . VAL B 1 162 ? -14.445 14.047 6.594 1 87.75 162 VAL B O 1
ATOM 3481 N N . GLY B 1 163 ? -12.531 13.016 5.918 1 84.88 163 GLY B N 1
ATOM 3482 C CA . GLY B 1 163 ? -11.766 14.234 6.125 1 84.88 163 GLY B CA 1
ATOM 3483 C C . GLY B 1 163 ? -12.227 15.383 5.25 1 84.88 163 GLY B C 1
ATOM 3484 O O . GLY B 1 163 ? -12.273 16.531 5.695 1 84.88 163 GLY B O 1
ATOM 3485 N N . THR B 1 164 ? -12.555 15.102 4.09 1 85.88 164 THR B N 1
ATOM 3486 C CA . THR B 1 164 ? -13.047 16.094 3.143 1 85.88 164 THR B CA 1
ATOM 3487 C C . THR B 1 164 ? -14.367 16.688 3.623 1 85.88 164 THR B C 1
ATOM 3489 O O . THR B 1 164 ? -14.531 17.906 3.643 1 85.88 164 THR B O 1
ATOM 3492 N N . PHE B 1 165 ? -15.258 15.914 4.078 1 89.44 165 PHE B N 1
ATOM 3493 C CA . PHE B 1 165 ? -16.594 16.359 4.465 1 89.44 165 PHE B CA 1
ATOM 3494 C C . PHE B 1 165 ? -16.547 17.109 5.797 1 89.44 165 PHE B C 1
ATOM 3496 O O . PHE B 1 165 ? -17.359 18 6.047 1 89.44 165 PHE B O 1
ATOM 3503 N N . GLU B 1 166 ? -15.648 16.734 6.562 1 86.31 166 GLU B N 1
ATOM 3504 C CA . GLU B 1 166 ? -15.508 17.422 7.848 1 86.31 166 GLU B CA 1
ATOM 3505 C C . GLU B 1 166 ? -15.125 18.875 7.664 1 86.31 166 GLU B C 1
ATOM 3507 O O . GLU B 1 166 ? -15.422 19.719 8.523 1 86.31 166 GLU B O 1
ATOM 3512 N N . THR B 1 167 ? -14.531 19.172 6.586 1 84.81 167 THR B N 1
ATOM 3513 C CA . THR B 1 167 ? -14.117 20.547 6.34 1 84.81 167 THR B CA 1
ATOM 3514 C C . THR B 1 167 ? -15.297 21.406 5.895 1 84.81 167 THR B C 1
ATOM 3516 O O . THR B 1 167 ? -15.211 22.641 5.879 1 84.81 167 THR B O 1
ATOM 3519 N N . ILE B 1 168 ? -16.359 20.797 5.57 1 88 168 ILE B N 1
ATOM 3520 C CA . ILE B 1 168 ? -17.547 21.516 5.117 1 88 168 ILE B CA 1
ATOM 3521 C C . ILE B 1 168 ? -18.438 21.828 6.312 1 88 168 ILE B C 1
ATOM 3523 O O . ILE B 1 168 ? -18.938 20.922 6.988 1 88 168 ILE B O 1
ATOM 3527 N N . PRO B 1 169 ? -18.688 23.109 6.57 1 90 169 PRO B N 1
ATOM 3528 C CA . PRO B 1 169 ? -19.484 23.5 7.734 1 90 169 PRO B CA 1
ATOM 3529 C C . PRO B 1 169 ? -20.891 22.875 7.73 1 90 169 PRO B C 1
ATOM 3531 O O . PRO B 1 169 ? -21.547 22.859 6.691 1 90 169 PRO B O 1
ATOM 3534 N N . LYS B 1 170 ? -21.266 22.469 8.883 1 86.56 170 LYS B N 1
ATOM 3535 C CA . LYS B 1 170 ? -22.594 21.875 9.062 1 86.56 170 LYS B CA 1
ATOM 3536 C C . LYS B 1 170 ? -23.703 22.906 8.82 1 86.56 170 LYS B C 1
ATOM 3538 O O . LYS B 1 170 ? -24.812 22.547 8.43 1 86.56 170 LYS B O 1
ATOM 3543 N N . ASP B 1 171 ? -23.312 24.109 9.062 1 88.38 171 ASP B N 1
ATOM 3544 C CA . ASP B 1 171 ? -24.266 25.203 8.953 1 88.38 171 ASP B CA 1
ATOM 3545 C C . ASP B 1 171 ? -24.844 25.281 7.539 1 88.38 171 ASP B C 1
ATOM 3547 O O . ASP B 1 171 ? -26 25.688 7.352 1 88.38 171 ASP B O 1
ATOM 3551 N N . LEU B 1 172 ? -24.047 24.922 6.598 1 85.94 172 LEU B N 1
ATOM 3552 C CA . LEU B 1 172 ? -24.5 24.953 5.215 1 85.94 172 LEU B CA 1
ATOM 3553 C C . LEU B 1 172 ? -25.641 23.969 5 1 85.94 172 LEU B C 1
ATOM 3555 O O . LEU B 1 172 ? -26.578 24.234 4.258 1 85.94 172 LEU B O 1
ATOM 3559 N N . GLU B 1 173 ? -25.516 22.875 5.625 1 83.5 173 GLU B N 1
ATOM 3560 C CA . GLU B 1 173 ? -26.547 21.859 5.551 1 83.5 173 GLU B CA 1
ATOM 3561 C C . GLU B 1 173 ? -27.797 22.281 6.301 1 83.5 173 GLU B C 1
ATOM 3563 O O . GLU B 1 173 ? -28.922 22.062 5.832 1 83.5 173 GLU B O 1
ATOM 3568 N N . GLU B 1 174 ? -27.641 22.828 7.371 1 84.75 174 GLU B N 1
ATOM 3569 C CA . GLU B 1 174 ? -28.766 23.281 8.188 1 84.75 174 GLU B CA 1
ATOM 3570 C C . GLU B 1 174 ? -29.547 24.391 7.473 1 84.75 174 GLU B C 1
ATOM 3572 O O . GLU B 1 174 ? -30.781 24.406 7.523 1 84.75 174 GLU B O 1
ATOM 3577 N N . ALA B 1 175 ? -28.812 25.188 6.871 1 87.38 175 ALA B N 1
ATOM 3578 C CA . ALA B 1 175 ? -29.453 26.281 6.133 1 87.38 175 ALA B CA 1
ATOM 3579 C C . ALA B 1 175 ? -30.297 25.75 4.98 1 87.38 175 ALA B C 1
ATOM 3581 O O . ALA B 1 175 ? -31.391 26.25 4.715 1 87.38 175 ALA B O 1
ATOM 3582 N N . ALA B 1 176 ? -29.781 24.766 4.332 1 84.88 176 ALA B N 1
ATOM 3583 C CA . ALA B 1 176 ? -30.516 24.172 3.219 1 84.88 176 ALA B CA 1
ATOM 3584 C C . ALA B 1 176 ? -31.797 23.484 3.701 1 84.88 176 ALA B C 1
ATOM 3586 O O . ALA B 1 176 ? -32.812 23.547 3.035 1 84.88 176 ALA B O 1
ATOM 3587 N N . LEU B 1 177 ? -31.703 22.922 4.816 1 83.06 177 LEU B N 1
ATOM 3588 C CA . LEU B 1 177 ? -32.844 22.234 5.383 1 83.06 177 LEU B CA 1
ATOM 3589 C C . LEU B 1 177 ? -33.906 23.234 5.824 1 83.06 177 LEU B C 1
ATOM 3591 O O . LEU B 1 177 ? -35.125 22.969 5.684 1 83.06 177 LEU B O 1
ATOM 3595 N N . VAL B 1 178 ? -33.469 24.297 6.348 1 86.81 178 VAL B N 1
ATOM 3596 C CA . VAL B 1 178 ? -34.375 25.344 6.766 1 86.81 178 VAL B CA 1
ATOM 3597 C C . VAL B 1 178 ? -35.125 25.906 5.551 1 86.81 178 VAL B C 1
ATOM 3599 O O . VAL B 1 178 ? -36.312 26.25 5.641 1 86.81 178 VAL B O 1
ATOM 3602 N N . ASP B 1 179 ? -34.531 25.891 4.41 1 87.88 179 ASP B N 1
ATOM 3603 C CA . ASP B 1 179 ? -35.125 26.406 3.176 1 87.88 179 ASP B CA 1
ATOM 3604 C C . ASP B 1 179 ? -36.031 25.359 2.543 1 87.88 179 ASP B C 1
ATOM 3606 O O . ASP B 1 179 ? -36.594 25.594 1.469 1 87.88 179 ASP B O 1
ATOM 3610 N N . GLY B 1 180 ? -36.188 24.25 3.148 1 84.44 180 GLY B N 1
ATOM 3611 C CA . GLY B 1 180 ? -37.156 23.25 2.699 1 84.44 180 GLY B CA 1
ATOM 3612 C C . GLY B 1 180 ? -36.531 22.188 1.813 1 84.44 180 GLY B C 1
ATOM 3613 O O . GLY B 1 180 ? -37.219 21.328 1.277 1 84.44 180 GLY B O 1
ATOM 3614 N N . THR B 1 181 ? -35.281 22.328 1.638 1 83.38 181 THR B N 1
ATOM 3615 C CA . THR B 1 181 ? -34.562 21.344 0.817 1 83.38 181 THR B CA 1
ATOM 3616 C C . THR B 1 181 ? -34.438 20.016 1.561 1 83.38 181 THR B C 1
ATOM 3618 O O . THR B 1 181 ? -34.156 20 2.764 1 83.38 181 THR B O 1
ATOM 3621 N N . SER B 1 182 ? -34.719 18.938 0.793 1 85.44 182 SER B N 1
ATOM 3622 C CA . SER B 1 182 ? -34.594 17.625 1.414 1 85.44 182 SER B CA 1
ATOM 3623 C C . SER B 1 182 ? -33.125 17.312 1.698 1 85.44 182 SER B C 1
ATOM 3625 O O . SER B 1 182 ? -32.219 17.906 1.084 1 85.44 182 SER B O 1
ATOM 3627 N N . LYS B 1 183 ? -32.844 16.453 2.592 1 78.69 183 LYS B N 1
ATOM 3628 C CA . LYS B 1 183 ? -31.5 16.078 2.98 1 78.69 183 LYS B CA 1
ATOM 3629 C C . LYS B 1 183 ? -30.719 15.516 1.792 1 78.69 183 LYS B C 1
ATOM 3631 O O . LYS B 1 183 ? -29.547 15.852 1.597 1 78.69 183 LYS B O 1
ATOM 3636 N N . LEU B 1 184 ? -31.391 14.719 1.129 1 81.06 184 LEU B N 1
ATOM 3637 C CA . LEU B 1 184 ? -30.734 14.109 -0.028 1 81.06 184 LEU B CA 1
ATOM 3638 C C . LEU B 1 184 ? -30.422 15.164 -1.087 1 81.06 184 LEU B C 1
ATOM 3640 O O . LEU B 1 184 ? -29.359 15.117 -1.713 1 81.06 184 LEU B O 1
ATOM 3644 N N . THR B 1 185 ? -31.359 16.031 -1.263 1 83.19 185 THR B N 1
ATOM 3645 C CA . THR B 1 185 ? -31.141 17.094 -2.225 1 83.19 185 THR B CA 1
ATOM 3646 C C . THR B 1 185 ? -30.016 18.016 -1.759 1 83.19 185 THR B C 1
ATOM 3648 O O . THR B 1 185 ? -29.203 18.469 -2.566 1 83.19 185 THR B O 1
ATOM 3651 N N . ALA B 1 186 ? -30.016 18.312 -0.471 1 83.5 186 ALA B N 1
ATOM 3652 C CA . ALA B 1 186 ? -28.93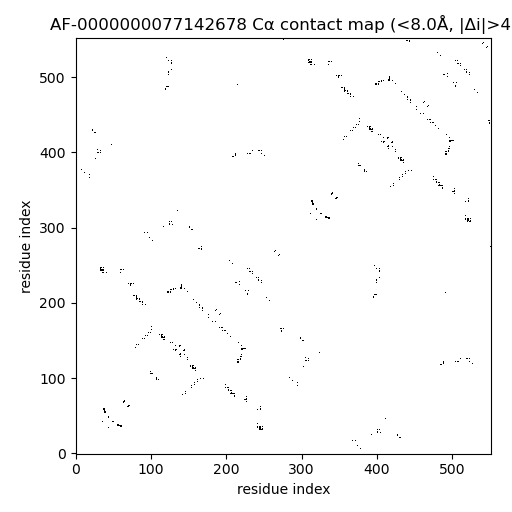8 19.125 0.091 1 83.5 186 ALA B CA 1
ATOM 3653 C C . ALA B 1 186 ? -27.578 18.469 -0.098 1 83.5 186 ALA B C 1
ATOM 3655 O O . ALA B 1 186 ? -26.594 19.125 -0.431 1 83.5 186 ALA B O 1
ATOM 3656 N N . LEU B 1 187 ? -27.578 17.156 0.105 1 83.81 187 LEU B N 1
ATOM 3657 C CA . LEU B 1 187 ? -26.344 16.406 -0.069 1 83.81 187 LEU B CA 1
ATOM 3658 C C . LEU B 1 187 ? -25.875 16.438 -1.521 1 83.81 187 LEU B C 1
ATOM 3660 O O . LEU B 1 187 ? -24.734 16.781 -1.801 1 83.81 187 LEU B O 1
ATOM 3664 N N . MET B 1 188 ? -26.75 16.188 -2.385 1 85.31 188 MET B N 1
ATOM 3665 C CA . MET B 1 188 ? -26.391 16.016 -3.789 1 85.31 188 MET B CA 1
ATOM 3666 C C . MET B 1 188 ? -26.156 17.344 -4.469 1 85.31 188 MET B C 1
ATOM 3668 O O . MET B 1 188 ? -25.266 17.469 -5.32 1 85.31 188 MET B O 1
ATOM 3672 N N . ARG B 1 189 ? -26.859 18.375 -4.062 1 87 189 ARG B N 1
ATOM 3673 C CA . ARG B 1 189 ? -26.828 19.625 -4.816 1 87 189 ARG B CA 1
ATOM 3674 C C . ARG B 1 189 ? -25.953 20.672 -4.113 1 87 189 ARG B C 1
ATOM 3676 O O . ARG B 1 189 ? -25.516 21.625 -4.734 1 87 189 ARG B O 1
ATOM 3683 N N . ILE B 1 190 ? -25.719 20.453 -2.887 1 87.06 190 ILE B N 1
ATOM 3684 C CA . ILE B 1 190 ? -24.984 21.484 -2.166 1 87.06 190 ILE B CA 1
ATOM 3685 C C . ILE B 1 190 ? -23.656 20.906 -1.655 1 87.06 190 ILE B C 1
ATOM 3687 O O . ILE B 1 190 ? -22.578 21.375 -2.031 1 87.06 190 ILE B O 1
ATOM 3691 N N . ILE B 1 191 ? -23.75 19.859 -0.903 1 89.75 191 ILE B N 1
ATOM 3692 C CA . ILE B 1 191 ? -22.578 19.344 -0.194 1 89.75 191 ILE B CA 1
ATOM 3693 C C . ILE B 1 191 ? -21.641 18.656 -1.178 1 89.75 191 ILE B C 1
ATOM 3695 O O . ILE B 1 191 ? -20.422 18.891 -1.162 1 89.75 191 ILE B O 1
ATOM 3699 N N . MET B 1 192 ? -22.172 17.875 -2.078 1 89.75 192 MET B N 1
ATOM 3700 C CA . MET B 1 192 ? -21.344 17.094 -2.998 1 89.75 192 MET B CA 1
ATOM 3701 C C . MET B 1 192 ? -20.562 18.016 -3.932 1 89.75 192 MET B C 1
ATOM 3703 O O . MET B 1 192 ? -19.375 17.812 -4.156 1 89.75 192 MET B O 1
ATOM 3707 N N . PRO B 1 193 ? -21.234 19.016 -4.453 1 90.69 193 PRO B N 1
ATOM 3708 C CA . PRO B 1 193 ? -20.469 19.938 -5.301 1 90.69 193 PRO B CA 1
ATOM 3709 C C . PRO B 1 193 ? -19.344 20.625 -4.543 1 90.69 193 PRO B C 1
ATOM 3711 O O . PRO B 1 193 ? -18.266 20.875 -5.109 1 90.69 193 PRO B O 1
ATOM 3714 N N . ILE B 1 194 ? -19.562 20.922 -3.326 1 90.69 194 ILE B N 1
ATOM 3715 C CA . ILE B 1 194 ? -18.531 21.562 -2.512 1 90.69 194 ILE B CA 1
ATOM 3716 C C . ILE B 1 194 ? -17.391 20.594 -2.242 1 90.69 194 ILE B C 1
ATOM 3718 O O . ILE B 1 194 ? -16.234 20.984 -2.172 1 90.69 194 ILE B O 1
ATOM 3722 N N . ALA B 1 195 ? -17.688 19.344 -2.201 1 92.31 195 ALA B N 1
ATOM 3723 C CA . ALA B 1 195 ? -16.719 18.297 -1.873 1 92.31 195 ALA B CA 1
ATOM 3724 C C . ALA B 1 195 ? -16.031 17.766 -3.131 1 92.31 195 ALA B C 1
ATOM 3726 O O . ALA B 1 195 ? -15.156 16.906 -3.051 1 92.31 195 ALA B O 1
ATOM 3727 N N . LEU B 1 196 ? -16.359 18.266 -4.297 1 92.19 196 LEU B N 1
ATOM 3728 C CA . LEU B 1 196 ? -15.93 17.703 -5.578 1 92.19 196 LEU B CA 1
ATOM 3729 C C . LEU B 1 196 ? -14.406 17.672 -5.668 1 92.19 196 LEU B C 1
ATOM 3731 O O . LEU B 1 196 ? -13.836 16.688 -6.152 1 92.19 196 LEU B O 1
ATOM 3735 N N . PRO B 1 197 ? -13.719 18.672 -5.227 1 86.88 197 PRO B N 1
ATOM 3736 C CA . PRO B 1 197 ? -12.258 18.578 -5.285 1 86.88 197 PRO B CA 1
ATOM 3737 C C . PRO B 1 197 ? -11.703 17.422 -4.453 1 86.88 197 PRO B C 1
ATOM 3739 O O . PRO B 1 197 ? -10.797 16.719 -4.891 1 86.88 197 PRO B O 1
ATOM 3742 N N . GLY B 1 198 ? -12.289 17.297 -3.244 1 88.38 198 GLY B N 1
ATOM 3743 C CA . GLY B 1 198 ? -11.883 16.172 -2.414 1 88.38 198 GLY B CA 1
ATOM 3744 C C . GLY B 1 198 ? -12.25 14.82 -3.014 1 88.38 198 GLY B C 1
ATOM 3745 O O . GLY B 1 198 ? -11.477 13.867 -2.926 1 88.38 198 GLY B O 1
ATOM 3746 N N . ILE B 1 199 ? -13.375 14.812 -3.648 1 92.38 199 ILE B N 1
ATOM 3747 C CA . ILE B 1 199 ? -13.836 13.594 -4.301 1 92.38 199 ILE B CA 1
ATOM 3748 C C . ILE B 1 199 ? -12.922 13.258 -5.48 1 92.38 199 ILE B C 1
ATOM 3750 O O . ILE B 1 199 ? -12.555 12.102 -5.68 1 92.38 199 ILE B O 1
ATOM 3754 N N . ALA B 1 200 ? -12.539 14.25 -6.215 1 89.94 200 ALA B N 1
ATOM 3755 C CA . ALA B 1 200 ? -11.648 14.062 -7.355 1 89.94 200 ALA B CA 1
ATOM 3756 C C . ALA B 1 200 ? -10.289 13.516 -6.91 1 89.94 200 ALA B C 1
ATOM 3758 O O . ALA B 1 200 ? -9.75 12.594 -7.527 1 89.94 200 ALA B O 1
ATOM 3759 N N . VAL B 1 201 ? -9.766 14.031 -5.871 1 85.5 201 VAL B N 1
ATOM 3760 C CA . VAL B 1 201 ? -8.484 13.57 -5.34 1 85.5 201 VAL B CA 1
ATOM 3761 C C . VAL B 1 201 ? -8.609 12.117 -4.887 1 85.5 201 VAL B C 1
ATOM 3763 O O . VAL B 1 201 ? -7.727 11.297 -5.168 1 85.5 201 VAL B O 1
ATOM 3766 N N . THR B 1 202 ? -9.68 11.891 -4.199 1 90.75 202 THR B N 1
ATOM 3767 C CA . THR B 1 202 ? -9.922 10.523 -3.74 1 90.75 202 THR B CA 1
ATOM 3768 C C . THR B 1 202 ? -10.016 9.562 -4.922 1 90.75 202 THR B C 1
ATOM 3770 O O . THR B 1 202 ? -9.461 8.469 -4.883 1 90.75 202 THR B O 1
ATOM 3773 N N . ALA B 1 203 ? -10.703 10.016 -5.926 1 93.44 203 ALA B N 1
ATOM 3774 C CA . ALA B 1 203 ? -10.859 9.188 -7.117 1 93.44 203 ALA B CA 1
ATOM 3775 C C . ALA B 1 203 ? -9.516 8.883 -7.762 1 93.44 203 ALA B C 1
ATOM 3777 O O . ALA B 1 203 ? -9.266 7.754 -8.195 1 93.44 203 ALA B O 1
ATOM 3778 N N . ILE B 1 204 ? -8.695 9.836 -7.801 1 90.12 204 ILE B N 1
ATOM 3779 C CA . ILE B 1 204 ? -7.367 9.664 -8.391 1 90.12 204 ILE B CA 1
ATOM 3780 C C . ILE B 1 204 ? -6.566 8.656 -7.566 1 90.12 204 ILE B C 1
ATOM 3782 O O . ILE B 1 204 ? -5.926 7.762 -8.125 1 90.12 204 ILE B O 1
ATOM 3786 N N . PHE B 1 205 ? -6.652 8.758 -6.277 1 87.81 205 PHE B N 1
ATOM 3787 C CA . PHE B 1 205 ? -5.902 7.867 -5.406 1 87.81 205 PHE B CA 1
ATOM 3788 C C . PHE B 1 205 ? -6.406 6.434 -5.531 1 87.81 205 PHE B C 1
ATOM 3790 O O . PHE B 1 205 ? -5.613 5.496 -5.621 1 87.81 205 PHE B O 1
ATOM 3797 N N . VAL B 1 206 ? -7.66 6.32 -5.555 1 93.06 206 VAL B N 1
ATOM 3798 C CA . VAL B 1 206 ? -8.258 4.992 -5.676 1 93.06 206 VAL B CA 1
ATOM 3799 C C . VAL B 1 206 ? -7.879 4.379 -7.023 1 93.06 206 VAL B C 1
ATOM 3801 O O . VAL B 1 206 ? -7.531 3.197 -7.098 1 93.06 206 VAL B O 1
ATOM 3804 N N . TRP B 1 207 ? -7.961 5.18 -8.031 1 94.5 207 TRP B N 1
ATOM 3805 C CA . TRP B 1 207 ? -7.633 4.688 -9.359 1 94.5 207 TRP B CA 1
ATOM 3806 C C . TRP B 1 207 ? -6.18 4.23 -9.43 1 94.5 207 TRP B C 1
ATOM 3808 O O . TRP B 1 207 ? -5.883 3.148 -9.938 1 94.5 207 TRP B O 1
ATOM 3818 N N . LEU B 1 208 ? -5.324 5.016 -8.938 1 92.25 208 LEU B N 1
ATOM 3819 C CA . LEU B 1 208 ? -3.904 4.68 -8.969 1 92.25 208 LEU B CA 1
ATOM 3820 C C . LEU B 1 208 ? -3.623 3.434 -8.141 1 92.25 208 LEU B C 1
ATOM 3822 O O . LEU B 1 208 ? -2.805 2.596 -8.523 1 92.25 208 LEU B O 1
ATOM 3826 N N . ASN B 1 209 ? -4.254 3.352 -6.992 1 92 209 ASN B N 1
ATOM 3827 C CA . ASN B 1 209 ? -4.082 2.162 -6.168 1 92 209 ASN B CA 1
ATOM 3828 C C . ASN B 1 209 ? -4.508 0.897 -6.906 1 92 209 ASN B C 1
ATOM 3830 O O . ASN B 1 209 ? -3.83 -0.128 -6.832 1 92 209 ASN B O 1
ATOM 3834 N N . SER B 1 210 ? -5.602 0.988 -7.531 1 95.69 210 SER B N 1
ATOM 3835 C CA . SER B 1 210 ? -6.109 -0.156 -8.281 1 95.69 210 SER B CA 1
ATOM 3836 C C . SER B 1 210 ? -5.242 -0.441 -9.5 1 95.69 210 SER B C 1
ATOM 3838 O O . SER B 1 210 ? -4.957 -1.601 -9.812 1 95.69 210 SER B O 1
ATOM 3840 N N . TRP B 1 211 ? -4.859 0.582 -10.18 1 95.56 211 TRP B N 1
ATOM 3841 C CA . TRP B 1 211 ? -3.99 0.479 -11.344 1 95.56 211 TRP B CA 1
ATOM 3842 C C . TRP B 1 211 ? -2.68 -0.217 -10.992 1 95.56 211 TRP B C 1
ATOM 3844 O O . TRP B 1 211 ? -2.174 -1.033 -11.766 1 95.56 211 TRP B O 1
ATOM 3854 N N . ASN B 1 212 ? -2.205 -0.01 -9.859 1 93.25 212 ASN B N 1
ATOM 3855 C CA . ASN B 1 212 ? -0.903 -0.496 -9.422 1 93.25 212 ASN B CA 1
ATOM 3856 C C . ASN B 1 212 ? -1.02 -1.841 -8.703 1 93.25 212 ASN B C 1
ATOM 3858 O O . ASN B 1 212 ? -0.009 -2.48 -8.406 1 93.25 212 ASN B O 1
ATOM 3862 N N . GLU B 1 213 ? -2.18 -2.227 -8.461 1 94.75 213 GLU B N 1
ATOM 3863 C CA . GLU B 1 213 ? -2.41 -3.395 -7.613 1 94.75 213 GLU B CA 1
ATOM 3864 C C . GLU B 1 213 ? -1.779 -4.645 -8.219 1 94.75 213 GLU B C 1
ATOM 3866 O O . GLU B 1 213 ? -1.864 -4.867 -9.43 1 94.75 213 GLU B O 1
ATOM 3871 N N . PHE B 1 214 ? -1.152 -5.473 -7.41 1 95.12 214 PHE B N 1
ATOM 3872 C CA . PHE B 1 214 ? -0.395 -6.629 -7.867 1 95.12 214 PHE B CA 1
ATOM 3873 C C . PHE B 1 214 ? -0.763 -7.871 -7.062 1 95.12 214 PHE B C 1
ATOM 3875 O O . PHE B 1 214 ? -0.988 -8.945 -7.629 1 95.12 214 PHE B O 1
ATOM 3882 N N . THR B 1 215 ? -0.941 -7.754 -5.793 1 93.19 215 THR B N 1
ATOM 3883 C CA . THR B 1 215 ? -1.064 -8.883 -4.879 1 93.19 215 THR B CA 1
ATOM 3884 C C . THR B 1 215 ? -2.357 -9.648 -5.137 1 93.19 215 THR B C 1
ATOM 3886 O O . THR B 1 215 ? -2.332 -10.859 -5.359 1 93.19 215 THR B O 1
ATOM 3889 N N . TYR B 1 216 ? -3.434 -8.992 -5.164 1 94.5 216 TYR B N 1
ATOM 3890 C CA . TYR B 1 216 ? -4.711 -9.664 -5.395 1 94.5 216 TYR B CA 1
ATOM 3891 C C . TYR B 1 216 ? -4.762 -10.266 -6.793 1 94.5 216 TYR B C 1
ATOM 3893 O O . TYR B 1 216 ? -5.305 -11.359 -6.98 1 94.5 216 TYR B O 1
ATOM 3901 N N . ALA B 1 217 ? -4.195 -9.555 -7.738 1 95.81 217 ALA B N 1
ATOM 3902 C CA . ALA B 1 217 ? -4.137 -10.102 -9.094 1 95.81 217 ALA B CA 1
ATOM 3903 C C . ALA B 1 217 ? -3.355 -11.414 -9.125 1 95.81 217 ALA B C 1
ATOM 3905 O O . ALA B 1 217 ? -3.725 -12.344 -9.844 1 95.81 217 ALA B O 1
ATOM 3906 N N . LEU B 1 218 ? -2.324 -11.484 -8.414 1 94.38 218 LEU B N 1
ATOM 3907 C CA . LEU B 1 218 ? -1.5 -12.688 -8.375 1 94.38 218 LEU B CA 1
ATOM 3908 C C . LEU B 1 218 ? -2.301 -13.875 -7.859 1 94.38 218 LEU B C 1
ATOM 3910 O O . LEU B 1 218 ? -2.123 -15 -8.328 1 94.38 218 LEU B O 1
ATOM 3914 N N . TYR B 1 219 ? -3.172 -13.602 -6.918 1 92.62 219 TYR B N 1
ATOM 3915 C CA . TYR B 1 219 ? -3.939 -14.68 -6.293 1 92.62 219 TYR B CA 1
ATOM 3916 C C . TYR B 1 219 ? -5.168 -15.023 -7.125 1 92.62 219 TYR B C 1
ATOM 3918 O O . TYR B 1 219 ? -5.637 -16.156 -7.105 1 92.62 219 TYR B O 1
ATOM 3926 N N . LEU B 1 220 ? -5.672 -14.117 -7.84 1 94.62 220 LEU B N 1
ATOM 3927 C CA . LEU B 1 220 ? -7.012 -14.281 -8.398 1 94.62 220 LEU B CA 1
ATOM 3928 C C . LEU B 1 220 ? -6.949 -14.492 -9.906 1 94.62 220 LEU B C 1
ATOM 3930 O O . LEU B 1 220 ? -7.969 -14.758 -10.547 1 94.62 220 LEU B O 1
ATOM 3934 N N . THR B 1 221 ? -5.754 -14.383 -10.508 1 93.81 221 THR B N 1
ATOM 3935 C CA . THR B 1 221 ? -5.621 -14.461 -11.961 1 93.81 221 THR B CA 1
ATOM 3936 C C . THR B 1 221 ? -4.973 -15.781 -12.367 1 93.81 221 THR B C 1
ATOM 3938 O O . THR B 1 221 ? -4.031 -16.25 -11.727 1 93.81 221 THR B O 1
ATOM 3941 N N . ILE B 1 222 ? -5.488 -16.359 -13.383 1 89.62 222 ILE B N 1
ATOM 3942 C CA . ILE B 1 222 ? -4.949 -17.609 -13.938 1 89.62 222 ILE B CA 1
ATOM 3943 C C . ILE B 1 222 ? -4.266 -17.312 -15.273 1 89.62 222 ILE B C 1
ATOM 3945 O O . ILE B 1 222 ? -3.086 -17.641 -15.453 1 89.62 222 ILE B O 1
ATOM 3949 N N . SER B 1 223 ? -4.922 -16.656 -16.219 1 92 223 SER B N 1
ATOM 3950 C CA . SER B 1 223 ? -4.375 -16.422 -17.547 1 92 223 SER B CA 1
ATOM 3951 C C . SER B 1 223 ? -4.547 -14.969 -17.969 1 92 223 SER B C 1
ATOM 3953 O O . SER B 1 223 ? -3.674 -14.406 -18.641 1 92 223 SER B O 1
ATOM 3955 N N . ASP B 1 224 ? -5.609 -14.367 -17.578 1 94.38 224 ASP B N 1
ATOM 3956 C CA . ASP B 1 224 ? -5.91 -12.992 -17.969 1 94.38 224 ASP B CA 1
ATOM 3957 C C . ASP B 1 224 ? -5.301 -11.992 -16.984 1 94.38 224 ASP B C 1
ATOM 3959 O O . ASP B 1 224 ? -6.004 -11.438 -16.141 1 94.38 224 ASP B O 1
ATOM 3963 N N . ARG B 1 225 ? -4.129 -11.594 -17.281 1 97 225 ARG B N 1
ATOM 3964 C CA . ARG B 1 225 ? -3.311 -10.875 -16.312 1 97 225 ARG B CA 1
ATOM 3965 C C . ARG B 1 225 ? -3.541 -9.375 -16.422 1 97 225 ARG B C 1
ATOM 3967 O O . ARG B 1 225 ? -3.877 -8.859 -17.484 1 97 225 ARG B O 1
ATOM 3974 N N . THR B 1 226 ? -3.395 -8.711 -15.281 1 97.88 226 THR B N 1
ATOM 3975 C CA . THR B 1 226 ? -3.262 -7.258 -15.25 1 97.88 226 THR B CA 1
ATOM 3976 C C . THR B 1 226 ? -1.855 -6.836 -15.664 1 97.88 226 THR B C 1
ATOM 3978 O O . THR B 1 226 ? -0.968 -7.676 -15.82 1 97.88 226 THR B O 1
ATOM 3981 N N . LEU B 1 227 ? -1.706 -5.543 -15.914 1 97 227 LEU B N 1
ATOM 3982 C CA . LEU B 1 227 ? -0.436 -5.035 -16.422 1 97 227 LEU B CA 1
ATOM 3983 C C . LEU B 1 227 ? 0.683 -5.266 -15.406 1 97 227 LEU B C 1
ATOM 3985 O O . LEU B 1 227 ? 1.771 -5.715 -15.773 1 97 227 LEU B O 1
ATOM 3989 N N . PRO B 1 228 ? 0.482 -4.996 -14.078 1 96.06 228 PRO B N 1
ATOM 3990 C CA . PRO B 1 228 ? 1.544 -5.305 -13.117 1 96.06 228 PRO B CA 1
ATOM 3991 C C . PRO B 1 228 ? 1.898 -6.789 -13.086 1 96.06 228 PRO B C 1
ATOM 3993 O O . PRO B 1 228 ? 3.078 -7.145 -13.023 1 96.06 228 PRO B O 1
ATOM 3996 N N . LEU B 1 229 ? 0.907 -7.621 -13.148 1 95.69 229 LEU B N 1
ATOM 3997 C CA . LEU B 1 229 ? 1.145 -9.062 -13.125 1 95.69 229 LEU B CA 1
ATOM 3998 C C . LEU B 1 229 ? 1.863 -9.508 -14.391 1 95.69 229 LEU B C 1
ATOM 4000 O O . LEU B 1 229 ? 2.729 -10.383 -14.344 1 95.69 229 LEU B O 1
ATOM 4004 N N . GLN B 1 230 ? 1.461 -8.953 -15.508 1 95.75 230 GLN B N 1
ATOM 4005 C CA . GLN B 1 230 ? 2.141 -9.266 -16.766 1 95.75 230 GLN B CA 1
ATOM 4006 C C . GLN B 1 230 ? 3.609 -8.852 -16.703 1 95.75 230 GLN B C 1
ATOM 4008 O O . GLN B 1 230 ? 4.473 -9.539 -17.25 1 95.75 230 GLN B O 1
ATOM 4013 N N . THR B 1 231 ? 3.896 -7.711 -16.141 1 94.31 231 THR B N 1
ATOM 4014 C CA . THR B 1 231 ? 5.27 -7.25 -15.969 1 94.31 231 THR B CA 1
ATOM 4015 C C . THR B 1 231 ? 6.078 -8.25 -15.156 1 94.31 231 THR B C 1
ATOM 4017 O O . THR B 1 231 ? 7.207 -8.594 -15.523 1 94.31 231 THR B O 1
ATOM 4020 N N . TYR B 1 232 ? 5.496 -8.727 -14.109 1 91.88 232 TYR B N 1
ATOM 4021 C CA . TYR B 1 232 ? 6.152 -9.711 -13.258 1 91.88 232 TYR B CA 1
ATOM 4022 C C . TYR B 1 232 ? 6.418 -11 -14.023 1 91.88 232 TYR B C 1
ATOM 4024 O O . TYR B 1 232 ? 7.457 -11.641 -13.836 1 91.88 232 TYR B O 1
ATOM 4032 N N . TYR B 1 233 ? 5.457 -11.391 -14.812 1 90.69 233 TYR B N 1
ATOM 4033 C CA . TYR B 1 233 ? 5.629 -12.586 -15.633 1 90.69 233 TYR B CA 1
ATOM 4034 C C . TYR B 1 233 ? 6.863 -12.469 -16.516 1 90.69 233 TYR B C 1
ATOM 4036 O O . TYR B 1 233 ? 7.621 -13.43 -16.672 1 90.69 233 TYR B O 1
ATOM 4044 N N . TYR B 1 234 ? 7.082 -11.32 -17.109 1 90.5 234 TYR B N 1
ATOM 4045 C CA . TYR B 1 234 ? 8.25 -11.117 -17.969 1 90.5 234 TYR B CA 1
ATOM 4046 C C . TYR B 1 234 ? 9.531 -11.141 -17.141 1 90.5 234 TYR B C 1
ATOM 4048 O O . TYR B 1 234 ? 10.578 -11.602 -17.609 1 90.5 234 TYR B O 1
ATOM 4056 N N . VAL B 1 235 ? 9.469 -10.695 -15.969 1 85.31 235 VAL B N 1
ATOM 4057 C CA . VAL B 1 235 ? 10.625 -10.766 -15.086 1 85.31 235 VAL B CA 1
ATOM 4058 C C . VAL B 1 235 ? 10.977 -12.227 -14.82 1 85.31 235 VAL B C 1
ATOM 4060 O O . VAL B 1 235 ? 12.141 -12.625 -14.93 1 85.31 235 VAL B O 1
ATOM 4063 N N . GLN B 1 236 ? 10.008 -13.023 -14.531 1 83.94 236 GLN B N 1
ATOM 4064 C CA . GLN B 1 236 ? 10.203 -14.43 -14.195 1 83.94 236 GLN B CA 1
ATOM 4065 C C . GLN B 1 236 ? 10.781 -15.203 -15.383 1 83.94 236 GLN B C 1
ATOM 4067 O O . GLN B 1 236 ? 11.531 -16.156 -15.203 1 83.94 236 GLN B O 1
ATOM 4072 N N . ARG B 1 237 ? 10.539 -14.695 -16.516 1 87.81 237 ARG B N 1
ATOM 4073 C CA . ARG B 1 237 ? 11 -15.383 -17.719 1 87.81 237 ARG B CA 1
ATOM 4074 C C . ARG B 1 237 ? 12.336 -14.828 -18.188 1 87.81 237 ARG B C 1
ATOM 4076 O O . ARG B 1 237 ? 12.844 -15.219 -19.25 1 87.81 237 ARG B O 1
ATOM 4083 N N . GLY B 1 238 ? 12.82 -13.852 -17.531 1 83 238 GLY B N 1
ATOM 4084 C CA . GLY B 1 238 ? 14.141 -13.312 -17.844 1 83 238 GLY B CA 1
ATOM 4085 C C . GLY B 1 238 ? 14.109 -12.219 -18.891 1 83 238 GLY B C 1
ATOM 4086 O O . GLY B 1 238 ? 15.141 -11.898 -19.484 1 83 238 GLY B O 1
ATOM 4087 N N . GLY B 1 239 ? 12.945 -11.734 -19.203 1 87.81 239 GLY B N 1
ATOM 4088 C CA . GLY B 1 239 ? 12.82 -10.664 -20.172 1 87.81 239 GLY B CA 1
ATOM 4089 C C . GLY B 1 239 ? 13.086 -9.289 -19.578 1 87.81 239 GLY B C 1
ATOM 4090 O O . GLY B 1 239 ? 12.156 -8.492 -19.422 1 87.81 239 GLY B O 1
ATOM 4091 N N . ILE B 1 240 ? 14.297 -8.945 -19.531 1 85.44 240 ILE B N 1
ATOM 4092 C CA . ILE B 1 240 ? 14.734 -7.758 -18.812 1 85.44 240 ILE B CA 1
ATOM 4093 C C . ILE B 1 240 ? 14.219 -6.508 -19.516 1 85.44 240 ILE B C 1
ATOM 4095 O O . ILE B 1 240 ? 13.609 -5.641 -18.875 1 85.44 240 ILE B O 1
ATOM 4099 N N . PHE B 1 241 ? 14.367 -6.5 -20.781 1 90.62 241 PHE B N 1
ATOM 4100 C CA . PHE B 1 241 ? 14.023 -5.293 -21.531 1 90.62 241 PHE B CA 1
ATOM 4101 C C . PHE B 1 241 ? 12.516 -5.176 -21.688 1 90.62 241 PHE B C 1
ATOM 4103 O O . PHE B 1 241 ? 11.953 -4.078 -21.578 1 90.62 241 PHE B O 1
ATOM 4110 N N . ASP B 1 242 ? 11.891 -6.32 -21.891 1 92.12 242 ASP B N 1
ATOM 4111 C CA . ASP B 1 242 ? 10.43 -6.312 -21.938 1 92.12 242 ASP B CA 1
ATOM 4112 C C . ASP B 1 242 ? 9.836 -5.859 -20.609 1 92.12 242 ASP B C 1
ATOM 4114 O O . ASP B 1 242 ? 8.938 -5.02 -20.578 1 92.12 242 ASP B O 1
ATOM 4118 N N . SER B 1 243 ? 10.359 -6.465 -19.578 1 92.25 243 SER B N 1
ATOM 4119 C CA . SER B 1 243 ? 9.852 -6.113 -18.25 1 92.25 243 SER B CA 1
ATOM 4120 C C . SER B 1 243 ? 10.07 -4.633 -17.953 1 92.25 243 SER B C 1
ATOM 4122 O O . SER B 1 243 ? 9.211 -3.98 -17.359 1 92.25 243 SER B O 1
ATOM 4124 N N . ALA B 1 244 ? 11.219 -4.117 -18.375 1 92.06 244 ALA B N 1
ATOM 4125 C CA . ALA B 1 244 ? 11.508 -2.701 -18.156 1 92.06 244 ALA B CA 1
ATOM 4126 C C . ALA B 1 244 ? 10.547 -1.822 -18.953 1 92.06 244 ALA B C 1
ATOM 4128 O O . ALA B 1 244 ? 10.078 -0.793 -18.453 1 92.06 244 ALA B O 1
ATOM 4129 N N . THR B 1 245 ? 10.289 -2.195 -20.125 1 94.06 245 THR B N 1
ATOM 4130 C CA . THR B 1 245 ? 9.367 -1.44 -20.969 1 94.06 245 THR B CA 1
ATOM 4131 C C . THR B 1 245 ? 7.953 -1.484 -20.406 1 94.06 245 THR B C 1
ATOM 4133 O O . THR B 1 245 ? 7.277 -0.455 -20.312 1 94.06 245 THR B O 1
ATOM 4136 N N . TYR B 1 246 ? 7.488 -2.676 -20.016 1 94.62 246 TYR B N 1
ATOM 4137 C CA . TYR B 1 246 ? 6.184 -2.816 -19.375 1 94.62 246 TYR B CA 1
ATOM 4138 C C . TYR B 1 246 ? 6.094 -1.958 -18.125 1 94.62 246 TYR B C 1
ATOM 4140 O O . TYR B 1 246 ? 5.09 -1.277 -17.906 1 94.62 246 TYR B O 1
ATOM 4148 N N . ALA B 1 247 ? 7.129 -2 -17.344 1 92.75 247 ALA B N 1
ATOM 4149 C CA . ALA B 1 247 ? 7.168 -1.217 -16.109 1 92.75 247 ALA B CA 1
ATOM 4150 C C . ALA B 1 247 ? 7.145 0.279 -16.406 1 92.75 247 ALA B C 1
ATOM 4152 O O . ALA B 1 247 ? 6.539 1.057 -15.664 1 92.75 247 ALA B O 1
ATOM 4153 N N . ALA B 1 248 ? 7.812 0.671 -17.406 1 92 248 ALA B N 1
ATOM 4154 C CA . ALA B 1 248 ? 7.789 2.074 -17.812 1 92 248 ALA B CA 1
ATOM 4155 C C . ALA B 1 248 ? 6.379 2.514 -18.188 1 92 248 ALA B C 1
ATOM 4157 O O . ALA B 1 248 ? 5.938 3.602 -17.812 1 92 248 ALA B O 1
ATOM 4158 N N . VAL B 1 249 ? 5.703 1.684 -18.906 1 93.38 249 VAL B N 1
ATOM 4159 C CA . VAL B 1 249 ? 4.324 1.975 -19.281 1 93.38 249 VAL B CA 1
ATOM 4160 C C . VAL B 1 249 ? 3.453 2.076 -18.031 1 93.38 249 VAL B C 1
ATOM 4162 O O . VAL B 1 249 ? 2.6 2.961 -17.938 1 93.38 249 VAL B O 1
ATOM 4165 N N . LEU B 1 250 ? 3.699 1.185 -17.125 1 92.88 250 LEU B N 1
ATOM 4166 C CA . LEU B 1 250 ? 2.963 1.141 -15.867 1 92.88 250 LEU B CA 1
ATOM 4167 C C . LEU B 1 250 ? 3.131 2.445 -15.094 1 92.88 250 LEU B C 1
ATOM 4169 O O . LEU B 1 250 ? 2.236 2.848 -14.344 1 92.88 250 LEU B O 1
ATOM 4173 N N . THR B 1 251 ? 4.195 3.133 -15.273 1 89.62 251 THR B N 1
ATOM 4174 C CA . THR B 1 251 ? 4.535 4.309 -14.477 1 89.62 251 THR B CA 1
ATOM 4175 C C . THR B 1 251 ? 3.957 5.57 -15.109 1 89.62 251 THR B C 1
ATOM 4177 O O . THR B 1 251 ? 3.803 6.594 -14.438 1 89.62 251 THR B O 1
ATOM 4180 N N . ILE B 1 252 ? 3.521 5.527 -16.297 1 88.88 252 ILE B N 1
ATOM 4181 C CA . ILE B 1 252 ? 3.102 6.703 -17.062 1 88.88 252 ILE B CA 1
ATOM 4182 C C . ILE B 1 252 ? 1.87 7.324 -16.406 1 88.88 252 ILE B C 1
ATOM 4184 O O . ILE B 1 252 ? 1.831 8.531 -16.156 1 88.88 252 ILE B O 1
ATOM 4188 N N . PRO B 1 253 ? 0.847 6.543 -16.031 1 88.44 253 PRO B N 1
ATOM 4189 C CA . PRO B 1 253 ? -0.331 7.164 -15.422 1 88.44 253 PRO B CA 1
ATOM 4190 C C . PRO B 1 253 ? -0.008 7.879 -14.109 1 88.44 253 PRO B C 1
ATOM 4192 O O . PRO B 1 253 ? -0.588 8.922 -13.812 1 88.44 253 PRO B O 1
ATOM 4195 N N . VAL B 1 254 ? 0.868 7.328 -13.383 1 81.38 254 VAL B N 1
ATOM 4196 C CA . VAL B 1 254 ? 1.267 7.941 -12.125 1 81.38 254 VAL B CA 1
ATOM 4197 C C . VAL B 1 254 ? 1.901 9.305 -12.391 1 81.38 254 VAL B C 1
ATOM 4199 O O . VAL B 1 254 ? 1.603 10.281 -11.703 1 81.38 254 VAL B O 1
ATOM 4202 N N . MET B 1 255 ? 2.699 9.336 -13.391 1 79 255 MET B N 1
ATOM 4203 C CA . MET B 1 255 ? 3.359 10.586 -13.758 1 79 255 MET B CA 1
ATOM 4204 C C . MET B 1 255 ? 2.348 11.617 -14.25 1 79 255 MET B C 1
ATOM 4206 O O . MET B 1 255 ? 2.447 12.797 -13.922 1 79 255 MET B O 1
ATOM 4210 N N . LEU B 1 256 ? 1.425 11.188 -14.984 1 82.56 256 LEU B N 1
ATOM 4211 C CA . LEU B 1 256 ? 0.407 12.086 -15.531 1 82.56 256 LEU B CA 1
ATOM 4212 C C . LEU B 1 256 ? -0.469 12.648 -14.414 1 82.56 256 LEU B C 1
ATOM 4214 O O . LEU B 1 256 ? -0.738 13.852 -14.375 1 82.56 256 LEU B O 1
ATOM 4218 N N . VAL B 1 257 ? -0.865 11.789 -13.516 1 77.44 257 VAL B N 1
ATOM 4219 C CA . VAL B 1 257 ? -1.731 12.203 -12.414 1 77.44 257 VAL B CA 1
ATOM 4220 C C . VAL B 1 257 ? -0.986 13.18 -11.508 1 77.44 257 VAL B C 1
ATOM 4222 O O . VAL B 1 257 ? -1.554 14.18 -11.062 1 77.44 257 VAL B O 1
ATOM 4225 N N . THR B 1 258 ? 0.241 12.906 -11.211 1 69.19 258 THR B N 1
ATOM 4226 C CA . THR B 1 258 ? 1.037 13.797 -10.375 1 69.19 258 THR B CA 1
ATOM 4227 C C . THR B 1 258 ? 1.2 15.164 -11.023 1 69.19 258 THR B C 1
ATOM 4229 O O . THR B 1 258 ? 1.15 16.188 -10.352 1 69.19 258 THR B O 1
ATOM 4232 N N . PHE B 1 259 ? 1.371 15.109 -12.281 1 70.56 259 PHE B N 1
ATOM 4233 C CA . PHE B 1 259 ? 1.529 16.344 -13.031 1 70.56 259 PHE B CA 1
ATOM 4234 C C . PHE B 1 259 ? 0.255 17.172 -12.977 1 70.56 259 PHE B C 1
ATOM 4236 O O . PHE B 1 259 ? 0.31 18.391 -12.797 1 70.56 259 PHE B O 1
ATOM 4243 N N . PHE B 1 260 ? -0.869 16.594 -13.008 1 71.88 260 PHE B N 1
ATOM 4244 C CA . PHE B 1 260 ? -2.137 17.312 -13.023 1 71.88 260 PHE B CA 1
ATOM 4245 C C . PHE B 1 260 ? -2.539 17.734 -11.617 1 71.88 260 PHE B C 1
ATOM 4247 O O . PHE B 1 260 ? -3.211 18.75 -11.438 1 71.88 260 PHE B O 1
ATOM 4254 N N . LEU B 1 261 ? -2.188 16.953 -10.656 1 67.62 261 LEU B N 1
ATOM 4255 C CA . LEU B 1 261 ? -2.52 17.281 -9.273 1 67.62 261 LEU B CA 1
ATOM 4256 C C . LEU B 1 261 ? -1.765 18.516 -8.812 1 67.62 261 LEU B C 1
ATOM 4258 O O . LEU B 1 261 ? -2.236 19.25 -7.938 1 67.62 261 LEU B O 1
ATOM 4262 N N . GLN B 1 262 ? -0.636 18.688 -9.375 1 62.75 262 GLN B N 1
ATOM 4263 C CA . GLN B 1 262 ? 0.132 19.891 -9.047 1 62.75 262 GLN B CA 1
ATOM 4264 C C . GLN B 1 262 ? -0.664 21.156 -9.344 1 62.75 262 GLN B C 1
ATOM 4266 O O . GLN B 1 262 ? -0.558 22.141 -8.617 1 62.75 262 GLN B O 1
ATOM 4271 N N . LYS B 1 263 ? -1.417 21.109 -10.297 1 60.31 263 LYS B N 1
ATOM 4272 C CA . LYS B 1 263 ? -2.219 22.281 -10.672 1 60.31 263 LYS B CA 1
ATOM 4273 C C . LYS B 1 263 ? -3.35 22.516 -9.672 1 60.31 263 LYS B C 1
ATOM 4275 O O . LYS B 1 263 ? -3.682 23.656 -9.359 1 60.31 263 LYS B O 1
ATOM 4280 N N . TYR B 1 264 ? -3.893 21.438 -9.258 1 55.31 264 TYR B N 1
ATOM 4281 C CA . TYR B 1 264 ? -5 21.547 -8.312 1 55.31 264 TYR B CA 1
ATOM 4282 C C . TYR B 1 264 ? -4.508 21.953 -6.938 1 55.31 264 TYR B C 1
ATOM 4284 O O . TYR B 1 264 ? -5.215 22.656 -6.207 1 55.31 264 TYR B O 1
ATOM 4292 N N . MET B 1 265 ? -3.451 21.422 -6.543 1 52.41 265 MET B N 1
ATOM 4293 C CA . MET B 1 265 ? -2.922 21.734 -5.219 1 52.41 265 MET B CA 1
ATOM 4294 C C . MET B 1 265 ? -2.43 23.188 -5.156 1 52.41 265 MET B C 1
ATOM 4296 O O . MET B 1 265 ? -2.441 23.797 -4.09 1 52.41 265 MET B O 1
ATOM 4300 N N . LYS B 1 266 ? -1.885 23.656 -6.25 1 49.84 266 LYS B N 1
ATOM 4301 C CA . LYS B 1 266 ? -1.509 25.062 -6.297 1 49.84 266 LYS B CA 1
ATOM 4302 C C . LYS B 1 266 ? -2.705 25.969 -5.992 1 49.84 266 LYS B C 1
ATOM 4304 O O . LYS B 1 266 ? -2.543 27.078 -5.477 1 49.84 266 LYS B O 1
ATOM 4309 N N . SER B 1 267 ? -3.832 25.469 -6.328 1 45.28 267 SER B N 1
ATOM 4310 C CA . SER B 1 267 ? -4.98 26.328 -6.113 1 45.28 267 SER B CA 1
ATOM 4311 C C . SER B 1 267 ? -5.422 26.312 -4.652 1 45.28 267 SER B C 1
ATOM 4313 O O . SER B 1 267 ? -6.297 27.094 -4.25 1 45.28 267 SER B O 1
ATOM 4315 N N . GLY B 1 268 ? -4.688 25.906 -3.693 1 42.69 268 GLY B N 1
ATOM 4316 C CA . GLY B 1 268 ? -5.023 25.984 -2.279 1 42.69 268 GLY B CA 1
ATOM 4317 C C . GLY B 1 268 ? -5.934 24.844 -1.827 1 42.69 268 GLY B C 1
ATOM 4318 O O . GLY B 1 268 ? -6.336 24.797 -0.663 1 42.69 268 GLY B O 1
ATOM 4319 N N . TYR B 1 269 ? -6.453 24.203 -2.713 1 40.5 269 TYR B N 1
ATOM 4320 C CA . TYR B 1 269 ? -7.523 23.266 -2.406 1 40.5 269 TYR B CA 1
ATOM 4321 C C . TYR B 1 269 ? -7.023 22.141 -1.502 1 40.5 269 TYR B C 1
ATOM 4323 O O . TYR B 1 269 ? -7.742 21.688 -0.612 1 40.5 269 TYR B O 1
ATOM 4331 N N . LEU B 1 270 ? -5.922 21.641 -1.722 1 42.06 270 LEU B N 1
ATOM 4332 C CA . LEU B 1 270 ? -5.406 20.641 -0.803 1 42.06 270 LEU B CA 1
ATOM 4333 C C . LEU B 1 270 ? -4.941 21.281 0.5 1 42.06 270 LEU B C 1
ATOM 4335 O O . LEU B 1 270 ? -4.512 20.578 1.422 1 42.06 270 LEU B O 1
ATOM 4339 N N . ALA B 1 271 ? -4.863 22.516 0.572 1 39.62 271 ALA B N 1
ATOM 4340 C CA . ALA B 1 271 ? -4.566 23.266 1.793 1 39.62 271 ALA B CA 1
ATOM 4341 C C . ALA B 1 271 ? -5.523 22.875 2.918 1 39.62 271 ALA B C 1
ATOM 4343 O O . ALA B 1 271 ? -5.129 22.828 4.086 1 39.62 271 ALA B O 1
ATOM 4344 N N . GLY B 1 272 ? -6.75 22.75 2.625 1 35.59 272 GLY B N 1
ATOM 4345 C CA . GLY B 1 272 ? -7.762 22.406 3.605 1 35.59 272 GLY B CA 1
ATOM 4346 C C . GLY B 1 272 ? -7.582 21 4.18 1 35.59 272 GLY B C 1
ATOM 4347 O O . GLY B 1 272 ? -8.078 20.703 5.27 1 35.59 272 GLY B O 1
ATOM 4348 N N . ALA B 1 273 ? -7.172 20.094 3.402 1 35.38 273 ALA B N 1
ATOM 4349 C CA . ALA B 1 273 ? -6.984 18.75 3.924 1 35.38 273 ALA B CA 1
ATOM 4350 C C . ALA B 1 273 ? -5.793 18.688 4.879 1 35.38 273 ALA B C 1
ATOM 4352 O O . ALA B 1 273 ? -5.742 17.828 5.766 1 35.38 273 ALA B O 1
ATOM 4353 N N . VAL B 1 274 ? -4.832 19.578 4.691 1 32.94 274 VAL B N 1
ATOM 4354 C CA . VAL B 1 274 ? -3.668 19.688 5.566 1 32.94 274 VAL B CA 1
ATOM 4355 C C . VAL B 1 274 ? -3.92 20.766 6.613 1 32.94 274 VAL B C 1
ATOM 4357 O O . VAL B 1 274 ? -3.211 20.844 7.621 1 32.94 274 VAL B O 1
ATOM 4360 N N . LYS B 1 275 ? -4.68 21.875 6.52 1 33.03 275 LYS B N 1
ATOM 4361 C CA . LYS B 1 275 ? -4.848 22.969 7.477 1 33.03 275 LYS B CA 1
ATOM 4362 C C . LYS B 1 275 ? -5.898 22.625 8.523 1 33.03 275 LYS B C 1
ATOM 4364 O O . LYS B 1 275 ? -6.117 23.391 9.469 1 33.03 275 LYS B O 1
ATOM 4369 N N . GLY B 1 276 ? -6.75 21.625 8.203 1 28.83 276 GLY B N 1
ATOM 4370 C CA . GLY B 1 276 ? -7.691 21.531 9.305 1 28.83 276 GLY B CA 1
ATOM 4371 C C . GLY B 1 276 ? -7.16 20.75 10.484 1 28.83 276 GLY B C 1
ATOM 4372 O O . GLY B 1 276 ? -6.211 19.969 10.344 1 28.83 276 GLY B O 1
#

Radius of gyration: 24.62 Å; Cα contacts (8 Å, |Δi|>4): 669; chains: 2; bounding box: 69×79×58 Å

Sequence (552 aa):
MRKVDISEKISNTAYIPIAIIAAILMIIPVYILFITSFAMPSDILKPHPDFFITRFTLDHWKDVFLSGNIWPPFKKSFVVATMTTIIAIIIAAPAAYVIARLPWKIKYAVVLSLFFTRMFPDVGIALPIAVEFIKLNLMDTYLGLVMAHLIVNLPFAAWILVGTFETIPKDLEEAALVDGTSKLTALMRIIMPIALPGIAVTAIFVWLNSWNEFTYALYLTISDRTLPLQTYYYVQRGGIFDSATYAAVLTIPVMLVTFFLQKYMKSGYLAGAVKGMRKVDISEKISNTAYIPIAIIAAILMIIPVYILFITSFAMPSDILKPHPDFFITRFTLDHWKDVFLSGNIWPPFKKSFVVATMTTIIAIIIAAPAAYVIARLPWKIKYAVVLSLFFTRMFPDVGIALPIAVEFIKLNLMDTYLGLVMAHLIVNLPFAAWILVGTFETIPKDLEEAALVDGTSKLTALMRIIMPIALPGIAVTAIFVWLNSWNEFTYALYLTISDRTLPLQTYYYVQRGGIFDSATYAAVLTIPVMLVTFFLQKYMKSGYLAGAVKG

Solvent-accessible surface area (backbone atoms only — not comparable to full-atom values): 28409 Å² total; per-residue (Å²): 132,80,77,72,63,59,74,63,57,59,54,45,59,71,32,45,53,51,49,48,51,53,50,47,64,56,46,46,32,53,50,46,22,51,49,47,27,24,40,41,65,76,56,54,73,42,99,76,50,55,90,68,80,88,57,77,43,61,59,46,50,47,48,47,62,69,68,49,71,50,51,61,16,43,50,46,26,51,50,33,13,51,51,32,25,54,52,34,49,68,54,19,49,62,35,12,45,34,44,43,69,42,58,66,73,59,29,47,54,51,53,50,50,32,50,48,58,60,58,45,35,60,64,38,39,37,52,36,45,36,60,53,26,58,74,66,68,28,55,52,38,65,65,37,50,24,55,57,48,38,61,50,41,30,36,50,40,20,54,55,36,21,56,46,40,55,72,50,64,65,63,62,56,52,52,37,44,72,74,67,42,49,68,66,53,36,40,64,70,48,50,42,63,72,38,41,67,51,49,51,52,42,41,51,52,41,24,51,51,45,46,46,47,40,67,55,53,65,62,37,37,80,80,68,41,35,42,49,48,45,27,50,52,30,49,76,70,65,32,62,44,55,21,24,33,46,26,47,59,65,39,45,61,49,53,52,50,51,59,54,47,52,60,50,46,70,67,48,60,54,44,57,76,67,63,38,133,80,78,72,64,59,74,64,58,61,53,44,58,71,31,44,54,51,49,49,49,54,49,47,61,54,45,46,32,54,50,48,22,52,49,47,27,23,40,40,66,76,55,54,74,41,97,74,51,56,90,69,79,88,58,77,43,61,60,44,50,48,49,46,64,70,68,49,72,50,52,60,17,44,50,46,26,51,51,32,11,50,52,31,26,54,54,33,48,69,54,22,49,61,38,12,45,37,46,42,68,41,58,67,74,59,29,50,54,51,53,48,51,32,51,47,60,61,60,45,35,60,65,38,39,36,51,36,46,38,59,52,26,56,73,66,68,26,54,52,39,64,64,37,50,26,55,57,49,36,60,51,39,29,36,49,41,21,56,54,36,21,57,46,41,54,72,50,63,66,62,62,56,51,52,38,44,73,72,66,41,49,68,66,53,36,41,63,69,49,50,43,63,71,37,40,67,52,50,51,51,43,40,52,52,40,24,51,53,44,46,46,46,39,68,57,52,64,61,38,38,79,80,68,42,35,42,48,47,46,27,50,52,30,48,77,70,66,32,61,44,54,21,24,34,45,27,47,58,64,38,46,61,48,53,53,50,52,59,55,45,52,60,49,44,71,68,47,60,54,44,57,77,67,61,41